Protein AF-A0A8H8J245-F1 (afdb_monomer_lite)

Radius of gyration: 32.4 Å; chains: 1; bounding box: 96×74×112 Å

Structure (mmCIF, N/CA/C/O backbone):
data_AF-A0A8H8J245-F1
#
_entry.id   AF-A0A8H8J245-F1
#
loop_
_atom_site.group_PDB
_atom_site.id
_atom_site.type_symbol
_atom_site.label_atom_id
_atom_site.label_alt_id
_atom_site.label_comp_id
_atom_site.label_asym_id
_atom_site.label_entity_id
_atom_site.label_seq_id
_atom_site.pdbx_PDB_ins_code
_atom_site.Cartn_x
_atom_site.Cartn_y
_atom_site.Cartn_z
_atom_site.occupancy
_atom_site.B_iso_or_equiv
_atom_site.auth_seq_id
_atom_site.auth_comp_id
_atom_site.auth_asym_id
_atom_site.auth_atom_id
_atom_site.pdbx_PDB_model_num
ATOM 1 N N . MET A 1 1 ? 4.958 -19.453 -19.762 1.00 80.81 1 MET A N 1
ATOM 2 C CA . MET A 1 1 ? 4.824 -18.710 -21.037 1.00 80.81 1 MET A CA 1
ATOM 3 C C . MET A 1 1 ? 5.303 -17.262 -20.918 1.00 80.81 1 MET A C 1
ATOM 5 O O . MET A 1 1 ? 6.256 -16.929 -21.600 1.00 80.81 1 MET A O 1
ATOM 9 N N . VAL A 1 2 ? 4.732 -16.421 -20.040 1.00 86.00 2 VAL A N 1
ATOM 10 C CA . VAL A 1 2 ? 5.133 -14.995 -19.906 1.00 86.00 2 VAL A CA 1
ATOM 11 C C . VAL A 1 2 ? 6.620 -14.807 -19.588 1.00 86.00 2 VAL A C 1
ATOM 13 O O . VAL A 1 2 ? 7.287 -14.038 -20.268 1.00 86.00 2 VAL A O 1
ATOM 16 N N . LEU A 1 3 ? 7.159 -15.549 -18.613 1.00 87.25 3 LEU A N 1
ATOM 17 C CA . LEU A 1 3 ? 8.583 -15.465 -18.256 1.00 87.25 3 LEU A CA 1
ATOM 18 C C . LEU A 1 3 ? 9.508 -15.795 -19.440 1.00 87.25 3 LEU A C 1
ATOM 20 O O . LEU A 1 3 ? 10.463 -15.070 -19.672 1.00 87.25 3 LEU A O 1
ATOM 24 N N . ALA A 1 4 ? 9.163 -16.801 -20.251 1.00 87.88 4 ALA A N 1
ATOM 25 C CA . ALA A 1 4 ? 9.946 -17.178 -21.430 1.00 87.88 4 ALA A CA 1
ATOM 26 C C . ALA A 1 4 ? 9.967 -16.078 -22.507 1.00 87.88 4 ALA A C 1
ATOM 28 O O . ALA A 1 4 ? 10.993 -15.863 -23.146 1.00 87.88 4 ALA A O 1
ATOM 29 N N . TYR A 1 5 ? 8.859 -15.348 -22.690 1.00 88.50 5 TYR A N 1
ATOM 30 C CA . TYR A 1 5 ? 8.846 -14.173 -23.566 1.00 88.50 5 TYR A CA 1
ATOM 31 C C . TYR A 1 5 ? 9.752 -13.063 -23.032 1.00 88.50 5 TYR A C 1
ATOM 33 O O . TYR A 1 5 ? 10.477 -12.450 -23.808 1.00 88.50 5 TYR A O 1
ATOM 41 N N . LEU A 1 6 ? 9.745 -12.817 -21.720 1.00 89.50 6 LEU A N 1
ATOM 42 C CA . LEU A 1 6 ? 10.629 -11.823 -21.108 1.00 89.50 6 LEU A CA 1
ATOM 43 C C . LEU A 1 6 ? 12.108 -12.239 -21.181 1.00 89.50 6 LEU A C 1
ATOM 45 O O . LEU A 1 6 ? 12.962 -11.385 -21.383 1.00 89.50 6 LEU A O 1
ATOM 49 N N . ASP A 1 7 ? 12.417 -13.535 -21.084 1.00 89.38 7 ASP A N 1
ATOM 50 C CA . ASP A 1 7 ? 13.769 -14.057 -21.327 1.00 89.38 7 ASP A CA 1
ATOM 51 C C . ASP A 1 7 ? 14.214 -13.841 -22.778 1.00 89.38 7 ASP A C 1
ATOM 53 O O . ASP A 1 7 ? 15.358 -13.464 -23.024 1.00 89.38 7 ASP A O 1
ATOM 57 N N . ALA A 1 8 ? 13.319 -14.056 -23.748 1.00 89.12 8 ALA A N 1
ATOM 58 C CA . ALA A 1 8 ? 13.603 -13.767 -25.151 1.00 89.12 8 ALA A CA 1
ATOM 59 C C . ALA A 1 8 ? 13.842 -12.265 -25.381 1.00 89.12 8 ALA A C 1
ATOM 61 O O . ALA A 1 8 ? 14.764 -11.901 -26.106 1.00 89.12 8 ALA A O 1
ATOM 62 N N . TRP A 1 9 ? 13.067 -11.400 -24.719 1.00 88.06 9 TRP A N 1
ATOM 63 C CA . TRP A 1 9 ? 13.286 -9.953 -24.745 1.00 88.06 9 TRP A CA 1
ATOM 64 C C . TRP A 1 9 ? 14.635 -9.556 -24.148 1.00 88.06 9 TRP A C 1
ATOM 66 O O . TRP A 1 9 ? 15.356 -8.803 -24.789 1.00 88.06 9 TRP A O 1
ATOM 76 N N . ALA A 1 10 ? 15.009 -10.084 -22.978 1.00 86.56 10 ALA A N 1
ATOM 77 C CA . ALA A 1 10 ? 16.316 -9.810 -22.373 1.00 86.56 10 ALA A CA 1
ATOM 78 C C . ALA A 1 10 ? 17.467 -10.169 -23.330 1.00 86.56 10 ALA A C 1
ATOM 80 O O . ALA A 1 10 ? 18.339 -9.345 -23.585 1.00 86.56 10 ALA A O 1
ATOM 81 N N . LYS A 1 11 ? 17.408 -11.361 -23.942 1.00 87.31 11 LYS A N 1
ATOM 82 C CA . LYS A 1 11 ? 18.402 -11.805 -24.932 1.00 87.31 11 LYS A CA 1
ATOM 83 C C . LYS A 1 11 ? 18.458 -10.894 -26.156 1.00 87.31 11 LYS A C 1
ATOM 85 O O . LYS A 1 11 ? 19.543 -10.539 -26.596 1.00 87.31 11 LYS A O 1
ATOM 90 N N . LEU A 1 12 ? 17.301 -10.495 -26.688 1.00 84.75 12 LEU A N 1
ATOM 91 C CA . LEU A 1 12 ? 17.230 -9.591 -27.836 1.00 84.75 12 LEU A CA 1
ATOM 92 C C . LEU A 1 12 ? 17.851 -8.223 -27.519 1.00 84.75 12 LEU A C 1
ATOM 94 O O . LEU A 1 12 ? 18.565 -7.667 -28.351 1.00 84.75 12 LEU A O 1
ATOM 98 N N . ILE A 1 13 ? 17.591 -7.686 -26.322 1.00 83.88 13 ILE A N 1
ATOM 99 C CA . ILE A 1 13 ? 18.199 -6.437 -25.851 1.00 83.88 13 ILE A CA 1
ATOM 100 C C . ILE A 1 13 ? 19.726 -6.593 -25.822 1.00 83.88 13 ILE A C 1
ATOM 102 O O . ILE A 1 13 ? 20.422 -5.787 -26.440 1.00 83.88 13 ILE A O 1
ATOM 106 N N . ASP A 1 14 ? 20.245 -7.650 -25.192 1.00 82.94 14 ASP A N 1
ATOM 107 C CA . ASP A 1 14 ? 21.687 -7.917 -25.109 1.00 82.94 14 ASP A CA 1
ATOM 108 C C . ASP A 1 14 ? 22.342 -8.061 -26.495 1.00 82.94 14 ASP A C 1
ATOM 110 O O . ASP A 1 14 ? 23.402 -7.483 -26.755 1.00 82.94 14 ASP A O 1
ATOM 114 N N . GLU A 1 15 ? 21.694 -8.776 -27.420 1.00 81.81 15 GLU A N 1
ATOM 115 C CA . GLU A 1 15 ? 22.169 -8.940 -28.797 1.00 81.81 15 GLU A CA 1
ATOM 116 C C . GLU A 1 15 ? 22.248 -7.593 -29.530 1.00 81.81 15 GLU A C 1
ATOM 118 O O . GLU A 1 15 ? 23.300 -7.260 -30.081 1.00 81.81 15 GLU A O 1
ATOM 123 N N . ILE A 1 16 ? 21.195 -6.769 -29.487 1.00 79.69 16 ILE A N 1
ATOM 124 C CA . ILE A 1 16 ? 21.183 -5.441 -30.128 1.00 79.69 16 ILE A CA 1
ATOM 125 C C . ILE A 1 16 ? 22.275 -4.536 -29.539 1.00 79.69 16 ILE A C 1
ATOM 127 O O . ILE A 1 16 ? 22.976 -3.836 -30.277 1.00 79.69 16 ILE A O 1
ATOM 131 N N . LEU A 1 17 ? 22.468 -4.570 -28.219 1.00 78.44 17 LEU A N 1
ATOM 132 C CA . LEU A 1 17 ? 23.514 -3.798 -27.547 1.00 78.44 17 LEU A CA 1
ATOM 133 C C . LEU A 1 17 ? 24.918 -4.255 -27.970 1.00 78.44 17 LEU A C 1
ATOM 135 O O . LEU A 1 17 ? 25.794 -3.417 -28.210 1.00 78.44 17 LEU A O 1
ATOM 139 N N . SER A 1 18 ? 25.139 -5.560 -28.143 1.00 79.38 18 SER A N 1
ATOM 140 C CA . SER A 1 18 ? 26.412 -6.082 -28.655 1.00 79.38 18 SER A CA 1
ATOM 141 C C . SER A 1 18 ? 26.718 -5.578 -30.075 1.00 79.38 18 SER A C 1
ATOM 143 O O . SER A 1 18 ? 27.855 -5.206 -30.376 1.00 79.38 18 SER A O 1
ATOM 145 N N . LEU A 1 19 ? 25.698 -5.458 -30.933 1.00 76.69 19 LEU A N 1
ATOM 146 C CA . LEU A 1 19 ? 25.846 -4.921 -32.289 1.00 76.69 19 LEU A CA 1
ATOM 147 C C . LEU A 1 19 ? 26.158 -3.424 -32.290 1.00 76.69 19 LEU A C 1
ATOM 149 O O . LEU A 1 19 ? 26.940 -2.955 -33.109 1.00 76.69 19 LEU A O 1
ATOM 153 N N . SER A 1 20 ? 25.594 -2.674 -31.344 1.00 74.00 20 SER A N 1
ATOM 154 C CA . SER A 1 20 ? 25.862 -1.238 -31.213 1.00 74.00 20 SER A CA 1
ATOM 155 C C . SER A 1 20 ? 27.264 -0.915 -30.679 1.00 74.00 20 SER A C 1
ATOM 157 O O . SER A 1 20 ? 27.729 0.208 -30.823 1.00 74.00 20 SER A O 1
ATOM 159 N N . THR A 1 21 ? 27.960 -1.875 -30.066 1.00 71.88 21 THR A N 1
ATOM 160 C CA . THR A 1 21 ? 29.283 -1.656 -29.449 1.00 71.88 21 THR A CA 1
ATOM 161 C C . THR A 1 21 ? 30.434 -2.281 -30.238 1.00 71.88 21 THR A C 1
ATOM 163 O O . THR A 1 21 ? 31.582 -1.862 -30.086 1.00 71.88 21 THR A O 1
ATOM 166 N N . SER A 1 22 ? 30.141 -3.234 -31.121 1.00 75.56 22 SER A N 1
ATOM 167 C CA . SER A 1 22 ? 31.107 -3.901 -31.998 1.00 75.56 22 SER A CA 1
ATOM 168 C C . SER A 1 22 ? 31.130 -3.290 -33.409 1.00 75.56 22 SER A C 1
ATOM 170 O O . SER A 1 22 ? 30.378 -2.366 -33.726 1.00 75.56 22 SER A O 1
ATOM 172 N N . ASN A 1 23 ? 32.040 -3.759 -34.269 1.00 82.12 23 ASN A N 1
ATOM 173 C CA . ASN A 1 23 ? 31.971 -3.473 -35.703 1.00 82.12 23 ASN A CA 1
ATOM 174 C C . ASN A 1 23 ? 30.899 -4.379 -36.323 1.00 82.12 23 ASN A C 1
ATOM 176 O O . ASN A 1 23 ? 31.197 -5.470 -36.806 1.00 82.12 23 ASN A O 1
ATOM 180 N N . ALA A 1 24 ? 29.642 -3.936 -36.278 1.00 78.56 24 ALA A N 1
ATOM 181 C CA . ALA A 1 24 ? 28.499 -4.658 -36.832 1.00 78.56 24 ALA A CA 1
ATOM 182 C C . ALA A 1 24 ? 28.685 -5.039 -38.313 1.00 78.56 24 ALA A C 1
ATOM 184 O O . ALA A 1 24 ? 28.168 -6.064 -38.744 1.00 78.56 24 ALA A O 1
ATOM 185 N N . SER A 1 25 ? 29.467 -4.268 -39.076 1.00 80.00 25 SER A N 1
ATOM 186 C CA . SER A 1 25 ? 29.849 -4.591 -40.455 1.00 80.00 25 SER A CA 1
ATOM 187 C C . SER A 1 25 ? 30.467 -5.980 -40.600 1.00 80.00 25 SER A C 1
ATOM 189 O O . SER A 1 25 ? 30.215 -6.656 -41.591 1.00 80.00 25 SER A O 1
ATOM 191 N N . ASP A 1 26 ? 31.224 -6.429 -39.600 1.00 82.19 26 ASP A N 1
ATOM 192 C CA . ASP A 1 26 ? 31.994 -7.675 -39.645 1.00 82.19 26 ASP A CA 1
ATOM 193 C C . ASP A 1 26 ? 31.168 -8.878 -39.144 1.00 82.19 26 ASP A C 1
ATOM 195 O O . ASP A 1 26 ? 31.624 -10.020 -39.186 1.00 82.19 26 ASP A O 1
ATOM 199 N N . SER A 1 27 ? 29.938 -8.634 -38.677 1.00 83.00 27 SER A N 1
ATOM 200 C CA . SER A 1 27 ? 29.027 -9.647 -38.147 1.00 83.00 27 SER A CA 1
ATOM 201 C C . SER A 1 27 ? 28.022 -10.092 -39.206 1.00 83.00 27 SER A C 1
ATOM 203 O O . SER A 1 27 ? 27.127 -9.339 -39.591 1.00 83.00 27 SER A O 1
ATOM 205 N N . GLU A 1 28 ? 28.099 -11.358 -39.627 1.00 82.31 28 GLU A N 1
ATOM 206 C CA . GLU A 1 28 ? 27.104 -11.957 -40.532 1.00 82.31 28 GLU A CA 1
ATOM 207 C C . GLU A 1 28 ? 25.680 -11.917 -39.956 1.00 82.31 28 GLU A C 1
ATOM 209 O O . GLU A 1 28 ? 24.698 -11.825 -40.693 1.00 82.31 28 GLU A O 1
ATOM 214 N N . VAL A 1 29 ? 25.553 -11.988 -38.628 1.00 80.00 29 VAL A N 1
ATOM 215 C CA . VAL A 1 29 ? 24.259 -11.901 -37.940 1.00 80.00 29 VAL A CA 1
ATOM 216 C C . VAL A 1 29 ? 23.688 -10.492 -38.075 1.00 80.00 29 VAL A C 1
ATOM 218 O O . VAL A 1 29 ? 22.518 -10.340 -38.414 1.00 80.00 29 VAL A O 1
ATOM 221 N N . ALA A 1 30 ? 24.517 -9.461 -37.889 1.00 79.88 30 ALA A N 1
ATOM 222 C CA . ALA A 1 30 ? 24.105 -8.071 -38.068 1.00 79.88 30 ALA A CA 1
ATOM 223 C C . ALA A 1 30 ? 23.730 -7.776 -39.523 1.00 79.88 30 ALA A C 1
ATOM 225 O O . ALA A 1 30 ? 22.689 -7.179 -39.775 1.00 79.88 30 ALA A O 1
ATOM 226 N N . GLN A 1 31 ? 24.539 -8.258 -40.469 1.00 85.81 31 GLN A N 1
ATOM 227 C CA . GLN A 1 31 ? 24.279 -8.185 -41.908 1.00 85.81 31 GLN A CA 1
ATOM 228 C C . GLN A 1 31 ? 22.893 -8.749 -42.260 1.00 85.81 31 GLN A C 1
ATOM 230 O O . GLN A 1 31 ? 22.091 -8.082 -42.915 1.00 85.81 31 GLN A O 1
ATOM 235 N N . LYS A 1 32 ? 22.561 -9.944 -41.753 1.00 81.88 32 LYS A N 1
ATOM 236 C CA . LYS A 1 32 ? 21.253 -10.583 -41.975 1.00 81.88 32 LYS A CA 1
ATOM 237 C C . LYS A 1 32 ? 20.102 -9.847 -41.288 1.00 81.88 32 LYS A C 1
ATOM 239 O O . LYS A 1 32 ? 19.079 -9.616 -41.921 1.00 81.88 32 LYS A O 1
ATOM 244 N N . LEU A 1 33 ? 20.256 -9.485 -40.013 1.00 76.94 33 LEU A N 1
ATOM 245 C CA . LEU A 1 33 ? 19.194 -8.844 -39.223 1.00 76.94 33 LEU A CA 1
ATOM 246 C C . LEU A 1 33 ? 18.870 -7.431 -39.707 1.00 76.94 33 LEU A C 1
ATOM 248 O O . LEU A 1 33 ? 17.718 -7.008 -39.673 1.00 76.94 33 LEU A O 1
ATOM 252 N N . LEU A 1 34 ? 19.893 -6.692 -40.125 1.00 81.31 34 LEU A N 1
ATOM 253 C CA . LEU A 1 34 ? 19.783 -5.280 -40.473 1.00 81.31 34 LEU A CA 1
ATOM 254 C C . LEU A 1 34 ? 19.733 -5.067 -41.983 1.00 81.31 34 LEU A C 1
ATOM 256 O O . LEU A 1 34 ? 19.527 -3.941 -42.419 1.00 81.31 34 LEU A O 1
ATOM 260 N N . GLY A 1 35 ? 19.876 -6.127 -42.776 1.00 86.06 35 GLY A N 1
ATOM 261 C CA . GLY A 1 35 ? 19.621 -6.119 -44.207 1.00 86.06 35 GLY A CA 1
ATOM 262 C C . GLY A 1 35 ? 20.730 -5.473 -45.037 1.00 86.06 35 GLY A C 1
ATOM 263 O O . GLY A 1 35 ? 20.448 -4.626 -45.881 1.00 86.06 35 GLY A O 1
ATOM 264 N N . PHE A 1 36 ? 21.981 -5.873 -44.828 1.00 86.75 36 PHE A N 1
ATOM 265 C CA . PHE A 1 36 ? 23.103 -5.448 -45.665 1.00 86.75 36 PHE A CA 1
ATOM 266 C C . PHE A 1 36 ? 24.100 -6.592 -45.887 1.00 86.75 36 PHE A C 1
ATOM 268 O O . PHE A 1 36 ? 24.190 -7.500 -45.069 1.00 86.75 36 PHE A O 1
ATOM 275 N N . SER A 1 37 ? 24.859 -6.575 -46.983 1.00 87.25 37 SER A N 1
ATOM 276 C CA . SER A 1 37 ? 25.837 -7.630 -47.301 1.00 87.25 37 SER A CA 1
ATOM 277 C C . SER A 1 37 ? 27.065 -7.081 -48.027 1.00 87.25 37 SER A C 1
ATOM 279 O O . SER A 1 37 ? 26.921 -6.134 -48.803 1.00 87.25 37 SER A O 1
ATOM 281 N N . PRO A 1 38 ? 28.267 -7.649 -47.818 1.00 84.69 38 PRO A N 1
ATOM 282 C CA . PRO A 1 38 ? 29.481 -7.176 -48.473 1.00 84.69 38 PRO A CA 1
ATOM 283 C C . PRO A 1 38 ? 29.404 -7.373 -49.992 1.00 84.69 38 PRO A C 1
ATOM 285 O O . PRO A 1 38 ? 28.989 -8.424 -50.482 1.00 84.69 38 PRO A O 1
ATOM 288 N N . ASN A 1 39 ? 29.856 -6.374 -50.746 1.00 79.50 39 ASN A N 1
ATOM 289 C CA . ASN A 1 39 ? 29.952 -6.442 -52.200 1.00 79.50 39 ASN A CA 1
ATOM 290 C C . ASN A 1 39 ? 31.059 -7.440 -52.556 1.00 79.50 39 ASN A C 1
ATOM 292 O O . ASN A 1 39 ? 32.208 -7.276 -52.143 1.00 79.50 39 ASN A O 1
ATOM 296 N N . GLY A 1 40 ? 30.734 -8.477 -53.329 1.00 62.31 40 GLY A N 1
ATOM 297 C CA . GLY A 1 40 ? 31.612 -9.621 -53.620 1.00 62.31 40 GLY A CA 1
ATOM 298 C C . GLY A 1 40 ? 32.876 -9.340 -54.452 1.00 62.31 40 GLY A C 1
ATOM 299 O O . GLY A 1 40 ? 33.384 -10.255 -55.103 1.00 62.31 40 GLY A O 1
ATOM 300 N N . SER A 1 41 ? 33.411 -8.115 -54.474 1.00 52.97 41 SER A N 1
ATOM 301 C CA . SER A 1 41 ? 34.573 -7.774 -55.296 1.00 52.97 41 SER A CA 1
ATOM 302 C C . SER A 1 41 ? 35.863 -8.377 -54.710 1.00 52.97 41 SER A C 1
ATOM 304 O O . SER A 1 41 ? 36.454 -7.880 -53.754 1.00 52.97 41 SER A O 1
ATOM 306 N N . LYS A 1 42 ? 36.324 -9.487 -55.300 1.00 44.78 42 LYS A N 1
ATOM 307 C CA . LYS A 1 42 ? 37.596 -10.170 -54.986 1.00 44.78 42 LYS A CA 1
ATOM 308 C C . LYS A 1 42 ? 38.823 -9.424 -55.552 1.00 44.78 42 LYS A C 1
ATOM 310 O O . LYS A 1 42 ? 39.728 -10.038 -56.114 1.00 44.78 42 LYS A O 1
ATOM 315 N N . GLY A 1 43 ? 38.852 -8.096 -55.438 1.00 47.34 43 GLY A N 1
ATOM 316 C CA . GLY A 1 43 ? 39.929 -7.237 -55.938 1.00 47.34 43 GLY A CA 1
ATOM 317 C C . GLY A 1 43 ? 40.854 -6.758 -54.818 1.00 47.34 43 GLY A C 1
ATOM 318 O O . GLY A 1 43 ? 40.402 -6.227 -53.809 1.00 47.34 43 GLY A O 1
ATOM 319 N N . LYS A 1 44 ? 42.169 -6.942 -54.986 1.00 48.72 44 LYS A N 1
ATOM 320 C CA . LYS A 1 44 ? 43.209 -6.574 -54.009 1.00 48.72 44 LYS A CA 1
ATOM 321 C C . LYS A 1 44 ? 43.092 -5.099 -53.565 1.00 48.72 44 LYS A C 1
ATOM 323 O O . LYS A 1 44 ? 43.260 -4.198 -54.377 1.00 48.72 44 LYS A O 1
ATOM 328 N N . LYS A 1 45 ? 42.913 -4.887 -52.252 1.00 50.47 45 LYS A N 1
ATOM 329 C CA . LYS A 1 45 ? 43.055 -3.615 -51.504 1.00 50.47 45 LYS A CA 1
ATOM 330 C C . LYS A 1 45 ? 42.075 -2.468 -51.839 1.00 50.47 45 LYS A C 1
ATOM 332 O O . LYS A 1 45 ? 42.494 -1.314 -51.869 1.00 50.47 45 LYS A O 1
ATOM 337 N N . LYS A 1 46 ? 40.774 -2.734 -51.991 1.00 57.34 46 LYS A N 1
ATOM 338 C CA . LYS A 1 46 ? 39.741 -1.696 -51.783 1.00 57.34 46 LYS A CA 1
ATOM 339 C C . LYS A 1 46 ? 38.993 -1.959 -50.477 1.00 57.34 46 LYS A C 1
ATOM 341 O O . LYS A 1 46 ? 38.771 -3.109 -50.108 1.00 57.34 46 LYS A O 1
ATOM 346 N N . THR A 1 47 ? 38.684 -0.889 -49.751 1.00 64.50 47 THR A N 1
ATOM 347 C CA . THR A 1 47 ? 37.821 -0.902 -48.565 1.00 64.50 47 THR A CA 1
ATOM 348 C C . THR A 1 47 ? 36.529 -1.662 -48.872 1.00 64.50 47 THR A C 1
ATOM 350 O O . THR A 1 47 ? 35.921 -1.445 -49.918 1.00 64.50 47 THR A O 1
ATOM 353 N N . VAL A 1 48 ? 36.130 -2.586 -47.989 1.00 72.88 48 VAL A N 1
ATOM 354 C CA . VAL A 1 48 ? 34.917 -3.396 -48.180 1.00 72.88 48 VAL A CA 1
ATOM 355 C C . VAL A 1 48 ? 33.700 -2.468 -48.200 1.00 72.88 48 VAL A C 1
ATOM 357 O O . VAL A 1 48 ? 33.455 -1.738 -47.234 1.00 72.88 48 VAL A O 1
ATOM 360 N N . LYS A 1 49 ? 32.973 -2.495 -49.318 1.00 80.88 49 LYS A N 1
ATOM 361 C CA . LYS A 1 49 ? 31.694 -1.808 -49.519 1.00 80.88 49 LYS A CA 1
ATOM 362 C C . LYS A 1 49 ? 30.540 -2.789 -49.336 1.00 80.88 49 LYS A C 1
ATOM 364 O O . LYS A 1 49 ? 30.722 -3.987 -49.550 1.00 80.88 49 LYS A O 1
ATOM 369 N N . TYR A 1 50 ? 29.376 -2.287 -48.948 1.00 84.38 50 TYR A N 1
ATOM 370 C CA . TYR A 1 50 ? 28.191 -3.084 -48.639 1.00 84.38 50 TYR A CA 1
ATOM 371 C C . TYR A 1 50 ? 26.987 -2.631 -49.467 1.00 84.38 50 TYR A C 1
ATOM 373 O O . TYR A 1 50 ? 26.754 -1.433 -49.641 1.00 84.38 50 TYR A O 1
ATOM 381 N N . THR A 1 51 ? 26.203 -3.602 -49.927 1.00 84.25 51 THR A N 1
ATOM 382 C CA . THR A 1 51 ? 24.882 -3.397 -50.524 1.00 84.25 51 THR A CA 1
ATOM 383 C C . THR A 1 51 ? 23.851 -3.427 -49.406 1.00 84.25 51 THR A C 1
ATOM 385 O O . THR A 1 51 ? 23.937 -4.268 -48.509 1.00 84.25 51 THR A O 1
ATOM 388 N N . VAL A 1 52 ? 22.881 -2.517 -49.457 1.00 83.56 52 VAL A N 1
ATOM 389 C CA . VAL A 1 52 ? 21.776 -2.416 -48.500 1.00 83.56 52 VAL A CA 1
ATOM 390 C C . VAL A 1 52 ? 20.481 -2.820 -49.185 1.00 83.56 52 VAL A C 1
ATOM 392 O O . VAL A 1 52 ? 20.158 -2.305 -50.251 1.00 83.56 52 VAL A O 1
ATOM 395 N N . PHE A 1 53 ? 19.744 -3.744 -48.574 1.00 83.69 53 PHE A N 1
ATOM 396 C CA . PHE A 1 53 ? 18.459 -4.206 -49.094 1.00 83.69 53 PHE A CA 1
ATOM 397 C C . PHE A 1 53 ? 17.352 -3.184 -48.809 1.00 83.69 53 PHE A C 1
ATOM 399 O O . PHE A 1 53 ? 17.411 -2.466 -47.814 1.00 83.69 53 PHE A O 1
ATOM 406 N N . GLU A 1 54 ? 16.303 -3.160 -49.632 1.00 78.75 54 GLU A N 1
ATOM 407 C CA . GLU A 1 54 ? 15.186 -2.202 -49.520 1.00 78.75 54 GLU A CA 1
ATOM 408 C C . GLU A 1 54 ? 14.475 -2.233 -48.157 1.00 78.75 54 GLU A C 1
ATOM 410 O O . GLU A 1 54 ? 14.031 -1.210 -47.641 1.00 78.75 54 GLU A O 1
ATOM 415 N N . CYS A 1 55 ? 14.412 -3.405 -47.521 1.00 75.94 55 CYS A N 1
ATOM 416 C CA . CYS A 1 55 ? 13.813 -3.584 -46.198 1.00 75.94 55 CYS A CA 1
ATOM 417 C C . CYS A 1 55 ? 14.756 -3.238 -45.031 1.00 75.94 55 CYS A C 1
ATOM 419 O O . CYS A 1 55 ? 14.398 -3.425 -43.867 1.00 75.94 55 CYS A O 1
ATOM 421 N N . SER A 1 56 ? 15.976 -2.784 -45.318 1.00 81.56 56 SER A N 1
ATOM 422 C CA . SER A 1 56 ? 16.963 -2.435 -44.304 1.00 81.56 56 SER A CA 1
ATOM 423 C C . SER A 1 56 ? 16.613 -1.138 -43.587 1.00 81.56 56 SER A C 1
ATOM 425 O O . SER A 1 56 ? 16.158 -0.162 -44.180 1.00 81.56 56 SER A O 1
ATOM 427 N N . ILE A 1 57 ? 16.978 -1.079 -42.307 1.00 75.94 57 ILE A N 1
ATOM 428 C CA . ILE A 1 57 ? 17.024 0.167 -41.538 1.00 75.94 57 ILE A CA 1
ATOM 429 C C . ILE A 1 57 ? 17.914 1.247 -42.182 1.00 75.94 57 ILE A C 1
ATOM 431 O O . ILE A 1 57 ? 17.692 2.435 -41.956 1.00 75.94 57 ILE A O 1
ATOM 435 N N . LEU A 1 58 ? 18.901 0.832 -42.978 1.00 77.69 58 LEU A N 1
ATOM 436 C CA . LEU A 1 58 ? 19.855 1.697 -43.663 1.00 77.69 58 LEU A CA 1
ATOM 437 C C . LEU A 1 58 ? 19.314 2.220 -45.002 1.00 77.69 58 LEU A C 1
ATOM 439 O O . LEU A 1 58 ? 19.890 3.154 -45.540 1.00 77.69 58 LEU A O 1
ATOM 443 N N . HIS A 1 59 ? 18.227 1.661 -45.547 1.00 78.44 59 HIS A N 1
ATOM 444 C CA . HIS A 1 59 ? 17.807 1.932 -46.926 1.00 78.44 59 HIS A CA 1
ATOM 445 C C . HIS A 1 59 ? 17.425 3.401 -47.170 1.00 78.44 59 HIS A C 1
ATOM 447 O O . HIS A 1 59 ? 18.028 4.057 -48.014 1.00 78.44 59 HIS A O 1
ATOM 453 N N . GLN A 1 60 ? 16.490 3.946 -46.384 1.00 72.81 60 GLN A N 1
ATOM 454 C CA . GLN A 1 60 ? 16.058 5.349 -46.500 1.00 72.81 60 GLN A CA 1
ATOM 455 C C . GLN A 1 60 ? 17.199 6.376 -46.317 1.00 72.81 60 GLN A C 1
ATOM 457 O O . GLN A 1 60 ? 17.305 7.280 -47.142 1.00 72.81 60 GLN A O 1
ATOM 462 N N . PRO A 1 61 ? 18.064 6.269 -45.285 1.00 70.88 61 PRO A N 1
ATOM 463 C CA . PRO A 1 61 ? 19.214 7.166 -45.123 1.00 70.88 61 PRO A CA 1
ATOM 464 C C . PRO A 1 61 ? 20.197 7.136 -46.299 1.00 70.88 61 PRO A C 1
ATOM 466 O O . PRO A 1 61 ? 20.833 8.142 -46.600 1.00 70.88 61 PRO A O 1
ATOM 469 N N . VAL A 1 62 ? 20.336 5.977 -46.940 1.00 72.88 62 VAL A N 1
ATOM 470 C CA . VAL A 1 62 ? 21.330 5.724 -47.991 1.00 72.88 62 VAL A CA 1
ATOM 471 C C . VAL A 1 62 ? 20.820 6.145 -49.361 1.00 72.88 62 VAL A C 1
ATOM 473 O O . VAL A 1 62 ? 21.602 6.609 -50.183 1.00 72.88 62 VAL A O 1
ATOM 476 N N . GLN A 1 63 ? 19.514 6.045 -49.597 1.00 67.31 63 GLN A N 1
ATOM 477 C CA . GLN A 1 63 ? 18.884 6.437 -50.856 1.00 67.31 63 GLN A CA 1
ATOM 478 C C . GLN A 1 63 ? 19.060 7.933 -51.174 1.00 67.31 63 GLN A C 1
ATOM 480 O O . GLN A 1 63 ? 19.019 8.314 -52.334 1.00 67.31 63 GLN A O 1
ATOM 485 N N . GLY A 1 64 ? 19.297 8.777 -50.161 1.00 61.22 64 GLY A N 1
ATOM 486 C CA . GLY A 1 64 ? 19.639 10.195 -50.336 1.00 61.22 64 GLY A CA 1
ATOM 487 C C . GLY A 1 64 ? 21.140 10.499 -50.457 1.00 61.22 64 GLY A C 1
ATOM 488 O O . GLY A 1 64 ? 21.499 11.668 -50.552 1.00 61.22 64 GLY A O 1
ATOM 489 N N . MET A 1 65 ? 22.011 9.485 -50.389 1.00 62.66 65 MET A N 1
ATOM 490 C CA . MET A 1 65 ? 23.478 9.617 -50.452 1.00 62.66 65 MET A CA 1
ATOM 491 C C . MET A 1 65 ? 24.101 8.981 -51.700 1.00 62.66 65 MET A C 1
ATOM 493 O O . MET A 1 65 ? 25.297 9.150 -51.926 1.00 62.66 65 MET A O 1
ATOM 497 N N . LEU A 1 66 ? 23.324 8.219 -52.468 1.00 60.62 66 LEU A N 1
ATOM 498 C CA . LEU A 1 66 ? 23.758 7.627 -53.726 1.00 60.62 66 LEU A CA 1
ATOM 499 C C . LEU A 1 66 ? 23.363 8.591 -54.851 1.00 60.62 66 LEU A C 1
ATOM 501 O O . LEU A 1 66 ? 22.177 8.720 -55.147 1.00 60.62 66 LEU A O 1
ATOM 505 N N . ASP A 1 67 ? 24.338 9.293 -55.430 1.00 55.22 67 ASP A N 1
ATOM 506 C CA . ASP A 1 67 ? 24.149 9.972 -56.716 1.00 55.22 67 ASP A CA 1
ATOM 507 C C . ASP A 1 67 ? 23.951 8.905 -57.811 1.00 55.22 67 ASP A C 1
ATOM 509 O O . ASP A 1 67 ? 24.558 7.834 -57.741 1.00 55.22 67 ASP A O 1
ATOM 513 N N . ASP A 1 68 ? 23.124 9.196 -58.825 1.00 50.75 68 ASP A N 1
ATOM 514 C CA . ASP A 1 68 ? 22.715 8.263 -59.901 1.00 50.75 68 ASP A CA 1
ATOM 515 C C . ASP A 1 68 ? 23.889 7.621 -60.687 1.00 50.75 68 ASP A C 1
ATOM 517 O O . ASP A 1 68 ? 23.673 6.661 -61.426 1.00 50.75 68 ASP A O 1
ATOM 521 N N . ASP A 1 69 ? 25.128 8.101 -60.508 1.00 50.56 69 ASP A N 1
ATOM 522 C CA . ASP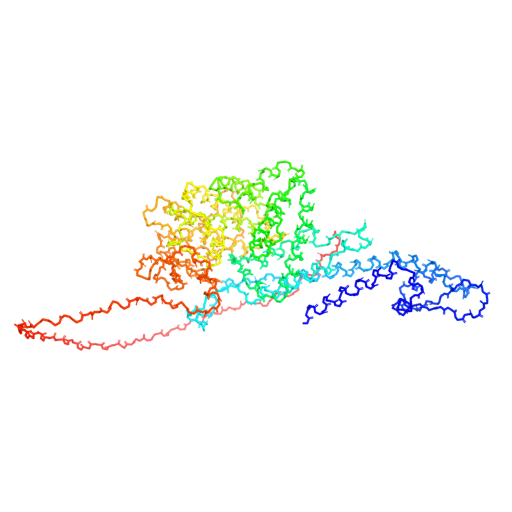 A 1 69 ? 26.340 7.613 -61.184 1.00 50.56 69 ASP A CA 1
ATOM 523 C C . ASP A 1 69 ? 27.324 6.828 -60.279 1.00 50.56 69 ASP A C 1
ATOM 525 O O . ASP A 1 69 ? 28.285 6.247 -60.790 1.00 50.56 69 ASP A O 1
ATOM 529 N N . ASP A 1 70 ? 27.099 6.744 -58.959 1.00 50.47 70 ASP A N 1
ATOM 530 C CA . ASP A 1 70 ? 27.965 5.996 -58.032 1.00 50.47 70 ASP A CA 1
ATOM 531 C C . ASP A 1 70 ? 27.297 4.673 -57.590 1.00 50.47 70 ASP A C 1
ATOM 533 O O . ASP A 1 70 ? 26.724 4.559 -56.506 1.00 50.47 70 ASP A O 1
ATOM 537 N N . GLU A 1 71 ? 27.475 3.597 -58.375 1.00 52.78 71 GLU A N 1
ATOM 538 C CA . GLU A 1 71 ? 27.182 2.187 -57.990 1.00 52.78 71 GLU A CA 1
ATOM 539 C C . GLU A 1 71 ? 28.035 1.675 -56.799 1.00 52.78 71 GLU A C 1
ATOM 541 O O . GLU A 1 71 ? 28.165 0.480 -56.506 1.00 52.78 71 GLU A O 1
ATOM 546 N N . ASP A 1 72 ? 28.692 2.581 -56.098 1.00 58.44 72 ASP A N 1
ATOM 547 C CA . ASP A 1 72 ? 29.851 2.302 -55.294 1.00 58.44 72 ASP A CA 1
ATOM 548 C C . ASP A 1 72 ? 29.397 2.277 -53.828 1.00 58.44 72 ASP A C 1
ATOM 550 O O . ASP A 1 72 ? 29.649 3.216 -53.081 1.00 58.44 72 ASP A O 1
ATOM 554 N N . GLY A 1 73 ? 28.727 1.181 -53.439 1.00 70.81 73 GLY A N 1
ATOM 555 C CA . GLY A 1 73 ? 28.028 0.958 -52.158 1.00 70.81 73 GLY A CA 1
ATOM 556 C C . GLY A 1 73 ? 28.696 1.429 -50.848 1.00 70.81 73 GLY A C 1
ATOM 557 O O . GLY A 1 73 ? 29.818 1.922 -50.777 1.00 70.81 73 GLY A O 1
ATOM 558 N N . ILE A 1 74 ? 27.999 1.255 -49.731 1.00 81.25 74 ILE A N 1
ATOM 559 C CA . ILE A 1 74 ? 28.298 1.979 -48.487 1.00 81.25 74 ILE A CA 1
ATOM 560 C C . ILE A 1 74 ? 29.562 1.456 -47.798 1.00 81.25 74 ILE A C 1
ATOM 562 O O . ILE A 1 74 ? 29.804 0.251 -47.727 1.00 81.25 74 ILE A O 1
ATOM 566 N N . SER A 1 75 ? 30.351 2.359 -47.210 1.00 83.62 75 SER A N 1
ATOM 567 C CA . SER A 1 75 ? 31.511 1.982 -46.396 1.00 83.62 75 SER A CA 1
ATOM 568 C C . SER A 1 75 ? 31.131 1.307 -45.067 1.00 83.62 75 SER A C 1
ATOM 570 O O . SER A 1 75 ? 30.155 1.673 -44.409 1.00 83.62 75 SER A O 1
ATOM 572 N N . ALA A 1 76 ? 31.979 0.381 -44.604 1.00 84.00 76 ALA A N 1
ATOM 573 C CA . ALA A 1 76 ? 31.876 -0.217 -43.267 1.00 84.00 76 ALA A CA 1
ATOM 574 C C . ALA A 1 76 ? 31.803 0.836 -42.142 1.00 84.00 76 ALA A C 1
ATOM 576 O O . ALA A 1 76 ? 31.072 0.667 -41.169 1.00 84.00 76 ALA A O 1
ATOM 577 N N . ALA A 1 77 ? 32.565 1.930 -42.280 1.00 84.06 77 ALA A N 1
ATOM 578 C CA . ALA A 1 77 ? 32.635 3.002 -41.291 1.00 84.06 77 ALA A CA 1
ATOM 579 C C . ALA A 1 77 ? 31.283 3.708 -41.119 1.00 84.06 77 ALA A C 1
ATOM 581 O O . ALA A 1 77 ? 30.850 3.905 -39.986 1.00 84.06 77 ALA A O 1
ATOM 582 N N . TYR A 1 78 ? 30.594 4.006 -42.226 1.00 84.88 78 TYR A N 1
ATOM 583 C CA . TYR A 1 78 ? 29.259 4.600 -42.186 1.00 84.88 78 TYR A CA 1
ATOM 584 C C . TYR A 1 78 ? 28.239 3.651 -41.554 1.00 84.88 78 TYR A C 1
ATOM 586 O O . TYR A 1 78 ? 27.498 4.068 -40.673 1.00 84.88 78 TYR A O 1
ATOM 594 N N . ILE A 1 79 ? 28.232 2.368 -41.941 1.00 83.50 79 ILE A N 1
ATOM 595 C CA . ILE A 1 79 ? 27.313 1.375 -41.360 1.00 83.50 79 ILE A CA 1
ATOM 596 C C . ILE A 1 79 ? 27.513 1.287 -39.848 1.00 83.50 79 ILE A C 1
ATOM 598 O O . ILE A 1 79 ? 26.560 1.411 -39.085 1.00 83.50 79 ILE A O 1
ATOM 602 N N . ASN A 1 80 ? 28.758 1.130 -39.400 1.00 86.38 80 ASN A N 1
ATOM 603 C CA . ASN A 1 80 ? 29.063 1.028 -37.977 1.00 86.38 80 ASN A CA 1
ATOM 604 C C . ASN A 1 80 ? 28.700 2.309 -37.214 1.00 86.38 80 ASN A C 1
ATOM 606 O O . ASN A 1 80 ? 28.196 2.220 -36.096 1.00 86.38 80 ASN A O 1
ATOM 610 N N . GLN A 1 81 ? 28.925 3.488 -37.801 1.00 85.31 81 GLN A N 1
ATOM 611 C CA . GLN A 1 81 ? 28.541 4.760 -37.191 1.00 85.31 81 GLN A CA 1
ATOM 612 C C . GLN A 1 81 ? 27.018 4.909 -37.104 1.00 85.31 81 GLN A C 1
ATOM 614 O O . GLN A 1 81 ? 26.490 5.149 -36.021 1.00 85.31 81 GLN A O 1
ATOM 619 N N . PHE A 1 82 ? 26.308 4.711 -38.212 1.00 84.69 82 PHE A N 1
ATOM 620 C CA . PHE A 1 82 ? 24.854 4.814 -38.249 1.00 84.69 82 PHE A CA 1
ATOM 621 C C . PHE A 1 82 ? 24.208 3.858 -37.242 1.00 84.69 82 PHE A C 1
ATOM 623 O O . PHE A 1 82 ? 23.326 4.248 -36.483 1.00 84.69 82 PHE A O 1
ATOM 630 N N . LEU A 1 83 ? 24.674 2.606 -37.177 1.00 84.25 83 LEU A N 1
ATOM 631 C CA . LEU A 1 83 ? 24.134 1.616 -36.246 1.00 84.25 83 LEU A CA 1
ATOM 632 C C . LEU A 1 83 ? 24.436 1.955 -34.781 1.00 84.25 83 LEU A C 1
ATOM 634 O O . LEU A 1 83 ? 23.572 1.742 -33.930 1.00 84.25 83 LEU A O 1
ATOM 638 N N . ARG A 1 84 ? 25.612 2.527 -34.485 1.00 83.88 84 ARG A N 1
ATOM 639 C CA . ARG A 1 84 ? 25.946 3.062 -33.152 1.00 83.88 84 ARG A CA 1
ATOM 640 C C . ARG A 1 84 ? 24.993 4.172 -32.715 1.00 83.88 84 ARG A C 1
ATOM 642 O O . ARG A 1 84 ? 24.699 4.276 -31.528 1.00 83.88 84 ARG A O 1
ATOM 649 N N . GLU A 1 85 ? 24.512 4.982 -33.651 1.00 81.50 85 GLU A N 1
ATOM 650 C CA . GLU A 1 85 ? 23.648 6.129 -33.363 1.00 81.50 85 GLU A CA 1
ATOM 651 C C . GLU A 1 85 ? 22.149 5.769 -33.352 1.00 81.50 85 GLU A C 1
ATOM 653 O O . GLU A 1 85 ? 21.411 6.243 -32.486 1.00 81.50 85 GLU A O 1
ATOM 658 N N . GLU A 1 86 ? 21.682 4.920 -34.271 1.00 82.25 86 GLU A N 1
ATOM 659 C CA . GLU A 1 86 ? 20.250 4.663 -34.489 1.00 82.25 86 GLU A CA 1
ATOM 660 C C . GLU A 1 86 ? 19.700 3.422 -33.774 1.00 82.25 86 GLU A C 1
ATOM 662 O O . GLU A 1 86 ? 18.553 3.446 -33.311 1.00 82.25 86 GLU A O 1
ATOM 667 N N . LEU A 1 87 ? 20.480 2.339 -33.631 1.00 82.62 87 LEU A N 1
ATOM 668 C CA . LEU A 1 87 ? 19.993 1.134 -32.941 1.00 82.62 87 LEU A CA 1
ATOM 669 C C . LEU A 1 87 ? 19.611 1.404 -31.479 1.00 82.62 87 LEU A C 1
ATOM 671 O O . LEU A 1 87 ? 18.522 0.973 -31.087 1.00 82.62 87 LEU A O 1
ATOM 675 N N . PRO A 1 88 ? 20.402 2.156 -30.682 1.00 79.94 88 PRO A N 1
ATOM 676 C CA . PRO 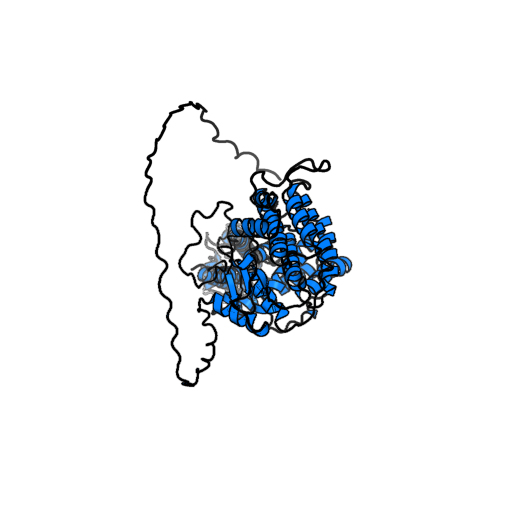A 1 88 ? 20.010 2.480 -29.313 1.00 79.94 88 PRO A CA 1
ATOM 677 C C . PRO A 1 88 ? 18.690 3.260 -29.251 1.00 79.94 88 PRO A C 1
ATOM 679 O O . PRO A 1 88 ? 17.827 2.929 -28.443 1.00 79.94 88 PRO A O 1
ATOM 682 N N . LYS A 1 89 ? 18.474 4.235 -30.149 1.00 81.56 89 LYS A N 1
ATOM 683 C CA . LYS A 1 89 ? 17.228 5.028 -30.202 1.00 81.56 89 LYS A CA 1
ATOM 684 C C . LYS A 1 89 ? 16.003 4.151 -30.450 1.00 81.56 89 LYS A C 1
ATOM 686 O O . LYS A 1 89 ? 14.963 4.334 -29.819 1.00 81.56 89 LYS A O 1
ATOM 691 N N . ARG A 1 90 ? 16.106 3.188 -31.371 1.00 83.94 90 ARG A N 1
ATOM 692 C CA . ARG A 1 90 ? 15.002 2.263 -31.675 1.00 83.94 90 ARG A CA 1
ATOM 693 C C . ARG A 1 90 ? 14.758 1.265 -30.554 1.00 83.94 90 ARG A C 1
ATOM 695 O O . ARG A 1 90 ? 13.601 1.007 -30.231 1.00 83.94 90 ARG A O 1
ATOM 702 N N . LEU A 1 91 ? 15.826 0.752 -29.947 1.00 83.94 91 LEU A N 1
ATOM 703 C CA . LEU A 1 91 ? 15.742 -0.107 -28.772 1.00 83.94 91 LEU A CA 1
ATOM 704 C C . LEU A 1 91 ? 14.976 0.588 -27.643 1.00 83.94 91 LEU A C 1
ATOM 706 O O . LEU A 1 91 ? 14.074 -0.006 -27.066 1.00 83.94 91 LEU A O 1
ATOM 710 N N . ILE A 1 92 ? 15.253 1.868 -27.393 1.00 82.94 92 ILE A N 1
ATOM 711 C CA . ILE A 1 92 ? 14.546 2.651 -26.372 1.00 82.94 92 ILE A CA 1
ATOM 712 C C . ILE A 1 92 ? 13.060 2.752 -26.673 1.00 82.94 92 ILE A C 1
ATOM 714 O O . ILE A 1 92 ? 12.262 2.457 -25.795 1.00 82.94 92 ILE A O 1
ATOM 718 N N . ARG A 1 93 ? 12.673 3.074 -27.914 1.00 86.06 93 ARG A N 1
ATOM 719 C CA . ARG A 1 93 ? 11.250 3.106 -28.293 1.00 86.06 93 ARG A CA 1
ATOM 720 C C . ARG A 1 93 ? 10.565 1.762 -28.038 1.00 86.06 93 ARG A C 1
ATOM 722 O O . ARG A 1 93 ? 9.435 1.728 -27.561 1.00 86.06 93 ARG A O 1
ATOM 729 N N . LEU A 1 94 ? 11.240 0.645 -28.323 1.00 86.94 94 LEU A N 1
ATOM 730 C CA . LEU A 1 94 ? 10.711 -0.690 -28.024 1.00 86.94 94 LEU A CA 1
ATOM 731 C C . LEU A 1 94 ? 10.570 -0.923 -26.514 1.00 86.94 94 LEU A C 1
ATOM 733 O O . LEU A 1 94 ? 9.543 -1.433 -26.070 1.00 86.94 94 LEU A O 1
ATOM 737 N N . VAL A 1 95 ? 11.566 -0.515 -25.726 1.00 86.38 95 VAL A N 1
ATOM 738 C CA . VAL A 1 95 ? 11.564 -0.619 -24.261 1.00 86.38 95 VAL A CA 1
ATOM 739 C C . VAL A 1 95 ? 10.486 0.283 -23.635 1.00 86.38 95 VAL A C 1
ATOM 741 O O . VAL A 1 95 ? 9.806 -0.144 -22.707 1.00 86.38 95 VAL A O 1
ATOM 744 N N . GLU A 1 96 ? 10.234 1.479 -24.169 1.00 87.69 96 GLU A N 1
ATOM 745 C CA . GLU A 1 96 ? 9.147 2.382 -23.754 1.00 87.69 96 GLU A CA 1
ATOM 746 C C . GLU A 1 96 ? 7.758 1.795 -24.048 1.00 87.69 96 GLU A C 1
ATOM 748 O O . GLU A 1 96 ? 6.846 1.866 -23.214 1.00 87.69 96 GLU A O 1
ATOM 753 N N . VAL A 1 97 ? 7.593 1.173 -25.219 1.00 89.69 97 VAL A N 1
ATOM 754 C CA . VAL A 1 97 ? 6.365 0.451 -25.579 1.00 89.69 97 VAL A CA 1
ATOM 755 C C . VAL A 1 97 ? 6.169 -0.746 -24.651 1.00 89.69 97 VAL A C 1
ATOM 757 O O . VAL A 1 97 ? 5.068 -0.945 -24.129 1.00 89.69 97 VAL A O 1
ATOM 760 N N . LEU A 1 98 ? 7.231 -1.518 -24.395 1.00 89.00 98 LEU A N 1
ATOM 761 C CA . LEU A 1 98 ? 7.198 -2.631 -23.452 1.00 89.00 98 LEU A CA 1
ATOM 762 C C . LEU A 1 98 ? 6.823 -2.149 -22.050 1.00 89.00 98 LEU A C 1
ATOM 764 O O . LEU A 1 98 ? 5.933 -2.736 -21.449 1.00 89.00 98 LEU A O 1
ATOM 768 N N . ASN A 1 99 ? 7.431 -1.068 -21.560 1.00 89.81 99 ASN A N 1
ATOM 769 C CA . ASN A 1 99 ? 7.134 -0.461 -20.265 1.00 89.81 99 ASN A CA 1
ATOM 770 C C . ASN A 1 99 ? 5.646 -0.088 -20.144 1.00 89.81 99 ASN A C 1
ATOM 772 O O . ASN A 1 99 ? 4.962 -0.508 -19.211 1.00 89.81 99 ASN A O 1
ATOM 776 N N . THR A 1 100 ? 5.119 0.634 -21.136 1.00 89.25 100 THR A N 1
ATOM 777 C CA . THR A 1 100 ? 3.713 1.064 -21.172 1.00 89.25 100 THR A CA 1
ATOM 778 C C . THR A 1 100 ? 2.746 -0.123 -21.169 1.00 89.25 100 THR A C 1
ATOM 780 O O . THR A 1 100 ? 1.746 -0.126 -20.445 1.00 89.25 100 THR A O 1
ATOM 783 N N . ASN A 1 101 ? 3.044 -1.154 -21.962 1.00 89.00 101 ASN A N 1
ATOM 784 C CA . ASN A 1 101 ? 2.232 -2.368 -22.043 1.00 89.00 101 ASN A CA 1
ATOM 785 C C . ASN A 1 101 ? 2.346 -3.220 -20.775 1.00 89.00 101 ASN A C 1
ATOM 787 O O . ASN A 1 101 ? 1.346 -3.758 -20.296 1.00 89.00 101 ASN A O 1
ATOM 791 N N . ALA A 1 102 ? 3.545 -3.309 -20.203 1.00 89.44 102 ALA A N 1
ATOM 792 C CA . ALA A 1 102 ? 3.816 -4.041 -18.981 1.00 89.44 102 ALA A CA 1
ATOM 793 C C . ALA A 1 102 ? 3.040 -3.448 -17.804 1.00 89.44 102 ALA A C 1
ATOM 795 O O . ALA A 1 102 ? 2.368 -4.202 -17.111 1.00 89.44 102 ALA A O 1
ATOM 796 N N . LEU A 1 103 ? 3.013 -2.120 -17.646 1.00 87.44 103 LEU A N 1
ATOM 797 C CA . LEU A 1 103 ? 2.209 -1.453 -16.613 1.00 87.44 103 LEU A CA 1
ATOM 798 C C . LEU A 1 103 ? 0.711 -1.776 -16.717 1.00 87.44 103 LEU A C 1
ATOM 800 O O . LEU A 1 103 ? 0.018 -1.794 -15.707 1.00 87.44 103 LEU A O 1
ATOM 804 N N . ARG A 1 104 ? 0.188 -2.078 -17.910 1.00 86.62 104 ARG A N 1
ATOM 805 C CA . ARG A 1 104 ? -1.223 -2.464 -18.122 1.00 86.62 104 ARG A CA 1
ATOM 806 C C . ARG A 1 104 ? -1.471 -3.971 -17.994 1.00 86.62 104 ARG A C 1
ATOM 808 O O . ARG A 1 104 ? -2.619 -4.408 -18.059 1.00 86.62 104 ARG A O 1
ATOM 815 N N . SER A 1 105 ? -0.422 -4.772 -17.817 1.00 86.81 105 SER A N 1
ATOM 816 C CA . SER A 1 105 ? -0.507 -6.230 -17.812 1.00 86.81 105 SER A CA 1
ATOM 817 C C . SER A 1 105 ? -1.219 -6.764 -16.562 1.00 86.81 105 SER A C 1
ATOM 819 O O . SER A 1 105 ? -0.865 -6.383 -15.444 1.00 86.81 105 SER A O 1
ATOM 821 N N . PRO A 1 106 ? -2.148 -7.733 -16.692 1.00 85.50 106 PRO A N 1
ATOM 822 C CA . PRO A 1 106 ? -2.811 -8.355 -15.540 1.00 85.50 106 PRO A CA 1
ATOM 823 C C . PRO A 1 106 ? -1.833 -9.062 -14.583 1.00 85.50 106 PRO A C 1
ATOM 825 O O . PRO A 1 106 ? -2.158 -9.289 -13.416 1.00 85.50 106 PRO A O 1
ATOM 828 N N . TRP A 1 107 ? -0.627 -9.383 -15.063 1.00 84.06 107 TRP A N 1
ATOM 829 C CA . TRP A 1 107 ? 0.436 -10.019 -14.285 1.00 84.06 107 TRP A CA 1
ATOM 830 C C . TRP A 1 107 ? 1.122 -9.087 -13.294 1.00 84.06 107 TRP A C 1
ATOM 832 O O . TRP A 1 107 ? 1.739 -9.572 -12.352 1.00 84.06 107 TRP A O 1
ATOM 842 N N . VAL A 1 108 ? 0.999 -7.774 -13.482 1.00 82.19 108 VAL A N 1
ATOM 843 C CA . VAL A 1 108 ? 1.512 -6.786 -12.527 1.00 82.19 108 VAL A CA 1
ATOM 844 C C . VAL A 1 108 ? 0.402 -5.952 -11.906 1.00 82.19 108 VAL A C 1
ATOM 846 O O . VAL A 1 108 ? 0.645 -5.313 -10.895 1.00 82.19 108 VAL A O 1
ATOM 849 N N . GLN A 1 109 ? -0.823 -5.991 -12.439 1.00 80.44 109 GLN A N 1
ATOM 850 C CA . GLN A 1 109 ? -1.974 -5.293 -11.863 1.00 80.44 109 GLN A CA 1
ATOM 851 C C . GLN A 1 109 ? -2.406 -5.896 -10.512 1.00 80.44 109 GLN A C 1
ATOM 853 O O . GLN A 1 109 ? -2.435 -7.130 -10.375 1.00 80.44 109 GLN A O 1
ATOM 858 N N . PRO A 1 110 ? -2.787 -5.066 -9.519 1.00 71.12 110 PRO A N 1
ATOM 859 C CA . PRO A 1 110 ? -3.350 -5.550 -8.266 1.00 71.12 110 PRO A CA 1
ATOM 860 C C . PRO A 1 110 ? -4.674 -6.277 -8.518 1.00 71.12 110 PRO A C 1
ATOM 862 O O . PRO A 1 110 ? -5.315 -6.130 -9.566 1.00 71.12 110 PRO A O 1
ATOM 865 N N . ARG A 1 111 ? -5.099 -7.096 -7.554 1.00 66.94 111 ARG A N 1
ATOM 866 C CA . ARG A 1 111 ? -6.420 -7.725 -7.614 1.00 66.94 111 ARG A CA 1
ATOM 867 C C . ARG A 1 111 ? -7.486 -6.629 -7.538 1.00 66.94 111 ARG A C 1
ATOM 869 O O . ARG A 1 111 ? -7.431 -5.767 -6.667 1.00 66.94 111 ARG A O 1
ATOM 876 N N . ARG A 1 112 ? -8.458 -6.657 -8.454 1.00 62.03 112 ARG A N 1
ATOM 877 C CA . ARG A 1 112 ? -9.615 -5.759 -8.373 1.00 62.03 112 ARG A CA 1
ATOM 878 C C . ARG A 1 112 ? -10.516 -6.226 -7.236 1.00 62.03 112 ARG A C 1
ATOM 880 O O . ARG A 1 112 ? -10.906 -7.393 -7.212 1.00 62.03 112 ARG A O 1
ATOM 887 N N . PHE A 1 113 ? -10.833 -5.321 -6.318 1.00 56.31 113 PHE A N 1
ATOM 888 C CA . PHE A 1 113 ? -11.869 -5.561 -5.325 1.00 56.31 113 PHE A CA 1
ATOM 889 C C . PHE A 1 113 ? -13.243 -5.521 -5.999 1.00 56.31 113 PHE A C 1
ATOM 891 O O . PHE A 1 113 ? -13.484 -4.694 -6.880 1.00 56.31 113 PHE A O 1
ATOM 898 N N . SER A 1 114 ? -14.130 -6.420 -5.584 1.00 48.47 114 SER A N 1
ATOM 899 C CA . SER A 1 114 ? -15.556 -6.313 -5.864 1.00 48.47 114 SER A CA 1
ATOM 900 C C . SER A 1 114 ? -16.229 -5.907 -4.561 1.00 48.47 114 SER A C 1
ATOM 902 O O . SER A 1 114 ? -16.116 -6.616 -3.567 1.00 48.47 114 SER A O 1
ATOM 904 N N . THR A 1 115 ? -16.895 -4.754 -4.573 1.00 42.91 115 THR A N 1
ATOM 905 C CA . THR A 1 115 ? -17.755 -4.283 -3.477 1.00 42.91 115 THR A CA 1
ATOM 906 C C . THR A 1 115 ? -19.055 -5.080 -3.389 1.00 42.91 115 THR A C 1
ATOM 908 O O . THR A 1 115 ? -19.787 -4.952 -2.412 1.00 42.91 115 THR A O 1
ATOM 911 N N . SER A 1 116 ? -19.356 -5.905 -4.395 1.00 39.06 116 SER A N 1
ATOM 912 C CA . SER A 1 116 ? -20.489 -6.815 -4.344 1.00 39.06 116 SER A CA 1
ATOM 913 C C . SER A 1 116 ? -20.217 -7.888 -3.289 1.00 39.06 116 SER A C 1
ATOM 915 O O . SER A 1 116 ? -19.126 -8.470 -3.288 1.00 39.06 116 SER A O 1
ATOM 917 N N . PRO A 1 117 ? -21.185 -8.190 -2.405 1.00 40.16 117 PRO A N 1
ATOM 918 C CA . PRO A 1 117 ? -21.049 -9.317 -1.500 1.00 40.16 117 PRO A CA 1
ATOM 919 C C . PRO A 1 117 ? -20.744 -10.551 -2.347 1.00 40.16 117 PRO A C 1
ATOM 921 O O . PRO A 1 117 ? -21.457 -10.833 -3.311 1.00 40.16 117 PRO A O 1
ATOM 924 N N . LEU A 1 118 ? -19.659 -11.263 -2.030 1.00 40.62 118 LEU A N 1
ATOM 925 C CA . LEU A 1 118 ? -19.386 -12.552 -2.655 1.00 40.62 118 LEU A CA 1
ATOM 926 C C . LEU A 1 118 ? -20.654 -13.402 -2.503 1.00 40.62 118 LEU A C 1
ATOM 928 O O . LEU A 1 118 ? -21.010 -13.786 -1.393 1.00 40.62 118 LEU A O 1
ATOM 932 N N . SER A 1 119 ? -21.337 -13.700 -3.614 1.00 33.31 119 SER A N 1
ATOM 933 C CA . SER A 1 119 ? -22.510 -14.587 -3.626 1.00 33.31 119 SER A CA 1
ATOM 934 C C . SER A 1 119 ? -22.165 -16.018 -3.200 1.00 33.31 119 SER A C 1
ATOM 936 O O . SER A 1 119 ? -23.049 -16.853 -3.042 1.00 33.31 119 SER A O 1
ATOM 938 N N . SER A 1 120 ? -20.882 -16.330 -3.001 1.00 35.81 120 SER A N 1
ATOM 939 C CA . SER A 1 120 ? -20.474 -17.529 -2.284 1.00 35.81 120 SER A CA 1
ATOM 940 C C . SER A 1 120 ? -20.442 -17.244 -0.793 1.00 35.81 120 SER A C 1
ATOM 942 O O . SER A 1 120 ? -19.571 -16.526 -0.303 1.00 35.81 120 SER A O 1
ATOM 944 N N . ALA A 1 121 ? -21.351 -17.900 -0.074 1.00 36.19 121 ALA A N 1
ATOM 945 C CA . ALA A 1 121 ? -21.128 -18.246 1.317 1.00 36.19 121 ALA A CA 1
ATOM 946 C C . ALA A 1 121 ? -19.672 -18.729 1.470 1.00 36.19 121 ALA A C 1
ATOM 948 O O . ALA A 1 121 ? -19.192 -19.509 0.641 1.00 36.19 121 ALA A O 1
ATOM 949 N N . LEU A 1 122 ? -18.966 -18.238 2.491 1.00 42.28 122 LEU A N 1
ATOM 950 C CA . LEU A 1 122 ? -17.575 -18.564 2.851 1.00 42.28 122 LEU A CA 1
ATOM 951 C C . LEU A 1 122 ? -17.405 -20.043 3.291 1.00 42.28 122 LEU A C 1
ATOM 953 O O . LEU A 1 122 ? -16.677 -20.355 4.222 1.00 42.28 122 LEU A O 1
ATOM 957 N N . TYR A 1 123 ? -18.077 -20.969 2.607 1.00 38.69 123 TYR A N 1
ATOM 958 C CA . TYR A 1 123 ? -18.088 -22.417 2.797 1.00 38.69 123 TYR A CA 1
ATOM 959 C C . TYR A 1 123 ? -17.295 -23.139 1.692 1.00 38.69 123 TYR A C 1
ATOM 961 O O . TYR A 1 123 ? -17.661 -24.233 1.265 1.00 38.69 123 TYR A O 1
ATOM 969 N N . ARG A 1 124 ? -16.191 -22.564 1.191 1.00 37.16 124 ARG A N 1
ATOM 970 C CA . ARG A 1 124 ? -15.266 -23.323 0.328 1.00 37.16 124 ARG A CA 1
ATOM 971 C C . ARG A 1 124 ? -14.186 -24.027 1.156 1.00 37.16 124 ARG A C 1
ATOM 973 O O . ARG A 1 124 ? -13.118 -23.498 1.429 1.00 37.16 124 ARG A O 1
ATOM 980 N N . SER A 1 125 ? -14.538 -25.264 1.512 1.00 34.97 125 SER A N 1
ATOM 981 C CA . SER A 1 125 ? -13.742 -26.497 1.361 1.00 34.97 125 SER A CA 1
ATOM 982 C C . SER A 1 125 ? -12.510 -26.780 2.229 1.00 34.97 125 SER A C 1
ATOM 984 O O . SER A 1 125 ? -11.872 -27.800 1.988 1.00 34.97 125 SER A O 1
ATOM 986 N N . ASN A 1 126 ? -12.201 -26.009 3.274 1.00 41.41 126 ASN A N 1
ATOM 987 C CA . ASN A 1 126 ? -11.354 -26.544 4.348 1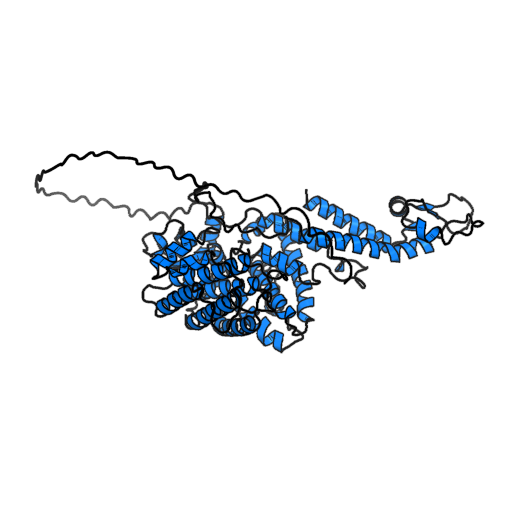.00 41.41 126 ASN A CA 1
ATOM 988 C C . ASN A 1 126 ? -11.639 -25.867 5.705 1.00 41.41 126 ASN A C 1
ATOM 990 O O . ASN A 1 126 ? -11.161 -24.752 5.924 1.00 41.41 126 ASN A O 1
ATOM 994 N N . PRO A 1 127 ? -12.372 -26.508 6.638 1.00 47.97 127 PRO A N 1
ATOM 995 C CA . PRO A 1 127 ? -12.578 -25.951 7.978 1.00 47.97 127 PRO A CA 1
ATOM 996 C C . PRO A 1 127 ? -11.256 -25.729 8.741 1.00 47.97 127 PRO A C 1
ATOM 998 O O . PRO A 1 127 ? -11.221 -24.900 9.646 1.00 47.97 127 PRO A O 1
ATOM 1001 N N . ALA A 1 128 ? -10.156 -26.385 8.341 1.00 50.03 128 ALA A N 1
ATOM 1002 C CA . ALA A 1 128 ? -8.838 -26.219 8.956 1.00 50.03 128 ALA A CA 1
ATOM 1003 C C . ALA A 1 128 ? -7.981 -25.085 8.341 1.00 50.03 128 ALA A C 1
ATOM 1005 O O . ALA A 1 128 ? -7.212 -24.436 9.048 1.00 50.03 128 ALA A O 1
ATOM 1006 N N . GLY A 1 129 ? -8.103 -24.778 7.043 1.00 55.16 129 GLY A N 1
ATOM 1007 C CA . GLY A 1 129 ? -7.146 -23.908 6.324 1.00 55.16 129 GLY A CA 1
ATOM 1008 C C . GLY A 1 129 ? -7.481 -22.416 6.386 1.00 55.16 129 GLY A C 1
ATOM 1009 O O . GLY A 1 129 ? -8.619 -22.052 6.112 1.00 55.16 129 GLY A O 1
ATOM 1010 N N . VAL A 1 130 ? -6.537 -21.549 6.779 1.00 61.44 130 VAL A N 1
ATOM 1011 C CA . VAL A 1 130 ? -6.773 -20.091 6.901 1.00 61.44 130 VAL A CA 1
ATOM 1012 C C . VAL A 1 130 ? -6.973 -19.488 5.520 1.00 61.44 130 VAL A C 1
ATOM 1014 O O . VAL A 1 130 ? -6.188 -19.761 4.615 1.00 61.44 130 VAL A O 1
ATOM 1017 N N . LEU A 1 131 ? -7.993 -18.637 5.360 1.00 64.00 131 LEU A N 1
ATOM 1018 C CA . LEU A 1 131 ? -8.108 -17.814 4.162 1.00 64.00 131 LEU A CA 1
ATOM 1019 C C . LEU A 1 131 ? -7.026 -16.734 4.233 1.00 64.00 131 LEU A C 1
ATOM 1021 O O . LEU A 1 131 ? -7.227 -15.691 4.858 1.00 64.00 131 LEU A O 1
ATOM 1025 N N . THR A 1 132 ? -5.871 -17.026 3.643 1.00 58.28 132 THR A N 1
ATOM 1026 C CA . THR A 1 132 ? -4.852 -16.036 3.307 1.00 58.28 132 THR A CA 1
ATOM 1027 C C . THR A 1 132 ? -5.104 -15.569 1.885 1.00 58.28 132 THR A C 1
ATOM 1029 O O . THR A 1 132 ? -5.566 -16.325 1.025 1.00 58.28 132 THR A O 1
ATOM 1032 N N . SER A 1 133 ? -4.881 -14.289 1.622 1.00 54.66 133 SER A N 1
ATOM 1033 C CA . SER A 1 133 ? -5.193 -13.768 0.311 1.00 54.66 133 SER A CA 1
ATOM 1034 C C . SER A 1 133 ? -4.088 -14.085 -0.702 1.00 54.66 133 SER A C 1
ATOM 1036 O O . SER A 1 133 ? -2.917 -13.760 -0.519 1.00 54.66 133 SER A O 1
ATOM 1038 N N . ASN A 1 134 ? -4.527 -14.672 -1.821 1.00 57.44 134 ASN A N 1
ATOM 1039 C CA . ASN A 1 134 ? -3.892 -14.663 -3.141 1.00 57.44 134 ASN A CA 1
ATOM 1040 C C . ASN A 1 134 ? -2.851 -15.765 -3.460 1.00 57.44 134 ASN A C 1
ATOM 1042 O O . ASN A 1 134 ? -1.641 -15.562 -3.365 1.00 57.44 134 ASN A O 1
ATOM 1046 N N . ASP A 1 135 ? -3.328 -16.861 -4.064 1.00 58.12 135 ASP A N 1
ATOM 1047 C CA . ASP A 1 135 ? -2.521 -17.963 -4.632 1.00 58.12 135 ASP A CA 1
ATOM 1048 C C . ASP A 1 135 ? -1.518 -17.532 -5.729 1.00 58.12 135 ASP A C 1
ATOM 1050 O O . ASP A 1 135 ? -0.635 -18.299 -6.115 1.00 58.12 135 ASP A O 1
ATOM 1054 N N . TYR A 1 136 ? -1.627 -16.305 -6.257 1.00 69.44 136 TYR A N 1
ATOM 1055 C CA . TYR A 1 136 ? -0.863 -15.844 -7.424 1.00 69.44 136 TYR A CA 1
ATOM 1056 C C . TYR A 1 136 ? 0.226 -14.811 -7.121 1.00 69.44 136 TYR A C 1
ATOM 1058 O O . TYR A 1 136 ? 0.908 -14.374 -8.055 1.00 69.44 136 TYR A O 1
ATOM 1066 N N . LEU A 1 137 ? 0.421 -14.402 -5.861 1.00 77.50 137 LEU A N 1
ATOM 1067 C CA . LEU A 1 137 ? 1.420 -13.379 -5.520 1.00 77.50 137 LEU A CA 1
ATOM 1068 C C . LEU A 1 137 ? 2.818 -13.753 -6.004 1.00 77.50 137 LEU A C 1
ATOM 1070 O O . LEU A 1 137 ? 3.488 -12.940 -6.637 1.00 77.50 137 LEU A O 1
ATOM 1074 N N . GLY A 1 138 ? 3.240 -14.992 -5.737 1.00 78.50 138 GLY A N 1
ATOM 1075 C CA . GLY A 1 138 ? 4.569 -15.469 -6.111 1.00 78.50 138 GLY A CA 1
ATOM 1076 C C . GLY A 1 138 ? 4.821 -15.340 -7.613 1.00 78.50 138 GLY A C 1
ATOM 1077 O O . GLY A 1 138 ? 5.850 -14.809 -8.028 1.00 78.50 138 GLY A O 1
ATOM 1078 N N . SER A 1 139 ? 3.846 -15.733 -8.437 1.00 82.62 139 SER A N 1
ATOM 1079 C CA . SER A 1 139 ? 3.933 -15.603 -9.894 1.00 82.62 139 SER A CA 1
ATOM 1080 C C . SER A 1 139 ? 3.939 -14.143 -10.353 1.00 82.62 139 SER A C 1
ATOM 1082 O O . SER A 1 139 ? 4.736 -13.785 -11.219 1.00 82.62 139 SER A O 1
ATOM 1084 N N . LYS A 1 140 ? 3.091 -13.281 -9.773 1.00 86.88 140 LYS A N 1
ATOM 1085 C CA . LYS A 1 140 ? 3.070 -11.847 -10.109 1.00 86.88 140 LYS A CA 1
ATOM 1086 C C . LYS A 1 140 ? 4.383 -11.161 -9.746 1.00 86.88 140 LYS A C 1
ATOM 1088 O O . LYS A 1 140 ? 4.908 -10.392 -10.547 1.00 86.88 140 LYS A O 1
ATOM 1093 N N . LEU A 1 141 ? 4.955 -11.488 -8.588 1.00 85.38 141 LEU A N 1
ATOM 1094 C CA . LEU A 1 141 ? 6.230 -10.934 -8.150 1.00 85.38 141 LEU A CA 1
ATOM 1095 C C . LEU A 1 141 ? 7.391 -11.399 -9.036 1.00 85.38 141 LEU A C 1
ATOM 1097 O O . LEU A 1 141 ? 8.241 -10.587 -9.391 1.00 85.38 141 LEU A O 1
ATOM 1101 N N . GLN A 1 142 ? 7.411 -12.672 -9.445 1.00 87.19 142 GLN A N 1
ATOM 1102 C CA . GLN A 1 142 ? 8.391 -13.177 -10.414 1.00 87.19 142 GLN A CA 1
ATOM 1103 C C . GLN A 1 142 ? 8.310 -12.426 -11.745 1.00 87.19 142 GLN A C 1
ATOM 1105 O O . GLN A 1 142 ? 9.340 -12.011 -12.274 1.00 87.19 142 GLN A O 1
ATOM 1110 N N . VAL A 1 143 ? 7.098 -12.223 -12.272 1.00 90.12 143 VAL A N 1
ATOM 1111 C CA . VAL A 1 143 ? 6.896 -11.470 -13.516 1.00 90.12 143 VAL A CA 1
ATOM 1112 C C . VAL A 1 143 ? 7.325 -10.012 -13.348 1.00 90.12 143 VAL A C 1
ATOM 1114 O O . VAL A 1 143 ? 8.039 -9.506 -14.208 1.00 90.12 143 VAL A O 1
ATOM 1117 N N . LEU A 1 144 ? 6.967 -9.358 -12.239 1.00 90.88 144 LEU A N 1
ATOM 1118 C CA . LEU A 1 144 ? 7.395 -7.990 -11.936 1.00 90.88 144 LEU A CA 1
ATOM 1119 C C . LEU A 1 144 ? 8.922 -7.873 -11.886 1.00 90.88 144 LEU A C 1
ATOM 1121 O O . LEU A 1 144 ? 9.480 -7.020 -12.568 1.00 90.88 144 LEU A O 1
ATOM 1125 N N . CYS A 1 145 ? 9.605 -8.757 -11.152 1.00 89.69 145 CYS A N 1
ATOM 1126 C CA . CYS A 1 145 ? 11.069 -8.759 -11.077 1.00 89.69 145 CYS A CA 1
ATOM 1127 C C . CYS A 1 145 ? 11.692 -8.940 -12.460 1.00 89.69 145 CYS A C 1
ATOM 1129 O O . CYS A 1 145 ? 12.639 -8.247 -12.818 1.00 89.69 145 CYS A O 1
ATOM 1131 N N . LYS A 1 146 ? 11.128 -9.846 -13.263 1.00 90.19 146 LYS A N 1
ATOM 1132 C CA . LYS A 1 146 ? 11.641 -10.104 -14.601 1.00 90.19 146 LYS A CA 1
ATOM 1133 C C . LYS A 1 146 ? 11.431 -8.920 -15.546 1.00 90.19 146 LYS A C 1
ATOM 1135 O O . LYS A 1 146 ? 12.307 -8.626 -16.349 1.00 90.19 146 LYS A O 1
ATOM 1140 N N . ILE A 1 147 ? 10.308 -8.211 -15.436 1.00 90.88 147 ILE A N 1
ATOM 1141 C CA . ILE A 1 147 ? 10.084 -6.972 -16.189 1.00 90.88 147 ILE A CA 1
ATOM 1142 C C . ILE A 1 147 ? 11.080 -5.894 -15.751 1.00 90.88 147 ILE A C 1
ATOM 1144 O O . ILE A 1 147 ? 11.694 -5.269 -16.609 1.00 90.88 147 ILE A O 1
ATOM 1148 N N . ILE A 1 148 ? 11.282 -5.705 -14.444 1.00 90.06 148 ILE A N 1
ATOM 1149 C CA . ILE A 1 148 ? 12.259 -4.740 -13.921 1.00 90.06 148 ILE A CA 1
ATOM 1150 C C . ILE A 1 148 ? 13.663 -5.048 -14.449 1.00 90.06 148 ILE A C 1
ATOM 1152 O O . ILE A 1 148 ? 14.373 -4.131 -14.841 1.00 90.06 148 ILE A O 1
ATOM 1156 N N . GLU A 1 149 ? 14.054 -6.323 -14.499 1.00 87.19 149 GLU A N 1
ATOM 1157 C CA . GLU A 1 149 ? 15.333 -6.754 -15.070 1.00 87.19 149 GLU A CA 1
ATOM 1158 C C . GLU A 1 149 ? 15.455 -6.406 -16.561 1.00 87.19 149 GLU A C 1
ATOM 1160 O O . GLU A 1 149 ? 16.479 -5.869 -16.969 1.00 87.19 149 GLU A O 1
ATOM 1165 N N . VAL A 1 150 ? 14.416 -6.670 -17.362 1.00 87.31 150 VAL A N 1
ATOM 1166 C CA . VAL A 1 150 ? 14.395 -6.373 -18.808 1.00 87.31 150 VAL A CA 1
ATOM 1167 C C . VAL A 1 150 ? 14.442 -4.866 -19.086 1.00 87.31 150 VAL A C 1
ATOM 1169 O O . VAL A 1 150 ? 15.053 -4.437 -20.059 1.00 87.31 150 VAL A O 1
ATOM 1172 N N . LEU A 1 151 ? 13.788 -4.060 -18.250 1.00 87.06 151 LEU A N 1
ATOM 1173 C CA . LEU A 1 151 ? 13.723 -2.604 -18.403 1.00 87.06 151 LEU A CA 1
ATOM 1174 C C . LEU A 1 151 ? 14.940 -1.872 -17.794 1.00 87.06 151 LEU A C 1
ATOM 1176 O O . LEU A 1 151 ? 15.098 -0.668 -18.004 1.00 87.06 151 LEU A O 1
ATOM 1180 N N . ASP A 1 152 ? 15.800 -2.569 -17.046 1.00 83.19 152 ASP A N 1
ATOM 1181 C CA . ASP A 1 152 ? 16.996 -2.011 -16.408 1.00 83.19 152 ASP A CA 1
ATOM 1182 C C . ASP A 1 152 ? 18.137 -1.803 -17.417 1.00 83.19 152 ASP A C 1
ATOM 1184 O O . ASP A 1 152 ? 19.079 -2.590 -17.527 1.00 83.19 152 ASP A O 1
ATOM 1188 N N . MET A 1 153 ? 18.091 -0.671 -18.116 1.00 76.06 153 MET A N 1
ATOM 1189 C CA . MET A 1 153 ? 19.130 -0.281 -19.074 1.00 76.06 153 MET A CA 1
ATOM 1190 C C . MET A 1 153 ? 20.420 0.238 -18.411 1.00 76.06 153 MET A C 1
ATOM 1192 O O . MET A 1 153 ? 21.411 0.474 -19.106 1.00 76.06 153 MET A O 1
ATOM 1196 N N . THR A 1 154 ? 20.461 0.396 -17.080 1.00 73.25 154 THR A N 1
ATOM 1197 C CA . THR A 1 154 ? 21.632 0.958 -16.372 1.00 73.25 154 THR A CA 1
ATOM 1198 C C . THR A 1 154 ? 22.845 0.031 -16.382 1.00 73.25 154 THR A C 1
ATOM 1200 O O . THR A 1 154 ? 23.980 0.489 -16.263 1.00 73.25 154 THR A O 1
ATOM 1203 N N . LYS A 1 155 ? 22.614 -1.271 -16.575 1.00 67.69 155 LYS A N 1
ATOM 1204 C CA . LYS A 1 155 ? 23.657 -2.302 -16.684 1.00 67.69 155 LYS A CA 1
ATOM 1205 C C . LYS A 1 155 ? 24.383 -2.294 -18.029 1.00 67.69 155 LYS A C 1
ATOM 1207 O O . LYS A 1 155 ? 25.380 -2.991 -18.194 1.00 67.69 155 LYS A O 1
ATOM 1212 N N . THR A 1 156 ? 23.892 -1.522 -18.991 1.00 63.62 156 THR A N 1
ATOM 1213 C CA . THR A 1 156 ? 24.392 -1.524 -20.364 1.00 63.62 156 THR A CA 1
ATOM 1214 C C . THR A 1 156 ? 25.445 -0.429 -20.542 1.00 63.62 156 THR A C 1
ATOM 1216 O O . THR A 1 156 ? 25.329 0.665 -19.990 1.00 63.62 156 THR A O 1
ATOM 1219 N N . SER A 1 157 ? 26.496 -0.688 -21.326 1.00 55.41 157 SER A N 1
ATOM 1220 C CA . SER A 1 157 ? 27.583 0.275 -21.596 1.00 55.41 157 SER A CA 1
ATOM 1221 C C . SER A 1 157 ? 27.112 1.566 -22.292 1.00 55.41 157 SER A C 1
ATOM 1223 O O . SER A 1 157 ? 27.812 2.578 -22.262 1.00 55.41 157 SER A O 1
ATOM 1225 N N . LEU A 1 158 ? 25.900 1.547 -22.853 1.00 54.53 158 LEU A N 1
ATOM 1226 C CA . LEU A 1 158 ? 25.170 2.679 -23.431 1.00 54.53 158 LEU A CA 1
ATOM 1227 C C . LEU A 1 158 ? 24.435 3.548 -22.391 1.00 54.53 158 LEU A C 1
ATOM 1229 O O . LEU A 1 158 ? 23.953 4.631 -22.723 1.00 54.53 158 LEU A O 1
ATOM 1233 N N . GLY A 1 159 ? 24.377 3.124 -21.126 1.00 53.69 159 GLY A N 1
ATOM 1234 C CA . GLY A 1 159 ? 23.588 3.744 -20.055 1.00 53.69 159 GLY A CA 1
ATOM 1235 C C . GLY A 1 159 ? 23.983 5.170 -19.652 1.00 53.69 159 GLY A C 1
ATOM 1236 O O . GLY A 1 159 ? 23.321 5.759 -18.805 1.00 53.69 159 GLY A O 1
ATOM 1237 N N . ARG A 1 160 ? 25.022 5.776 -20.250 1.00 57.03 160 ARG A N 1
ATOM 1238 C CA . ARG A 1 160 ? 25.379 7.183 -19.971 1.00 57.03 160 ARG A CA 1
ATOM 1239 C C . ARG A 1 160 ? 24.387 8.199 -20.549 1.00 57.03 160 ARG A C 1
ATOM 1241 O O . ARG A 1 160 ? 24.452 9.357 -20.152 1.00 57.03 160 ARG A O 1
ATOM 1248 N N . GLY A 1 161 ? 23.495 7.792 -21.457 1.00 58.78 161 GLY A N 1
ATOM 1249 C CA . GLY A 1 161 ? 22.526 8.687 -22.105 1.00 58.78 161 GLY A CA 1
ATOM 1250 C C . GLY A 1 161 ? 21.053 8.429 -21.782 1.00 58.78 161 GLY A C 1
ATOM 1251 O O . GLY A 1 161 ? 20.214 9.218 -22.206 1.00 58.78 161 GLY A O 1
ATOM 1252 N N . PHE A 1 162 ? 20.717 7.350 -21.065 1.00 67.75 162 PHE A N 1
ATOM 1253 C CA . PHE A 1 162 ? 19.331 6.878 -20.961 1.00 67.75 162 PHE A CA 1
ATOM 1254 C C . PHE A 1 162 ? 18.866 6.757 -19.513 1.00 67.75 162 PHE A C 1
ATOM 1256 O O . PHE A 1 162 ? 19.592 6.261 -18.651 1.00 67.75 162 PHE A O 1
ATOM 1263 N N . SER A 1 163 ? 17.646 7.227 -19.250 1.00 71.31 163 SER A N 1
ATOM 1264 C CA . SER A 1 163 ? 17.012 7.133 -17.940 1.00 71.31 163 SER A CA 1
ATOM 1265 C C . SER A 1 163 ? 16.453 5.732 -17.707 1.00 71.31 163 SER A C 1
ATOM 1267 O O . SER A 1 163 ? 15.927 5.074 -18.603 1.00 71.31 163 SER A O 1
ATOM 1269 N N . ASP A 1 164 ? 16.561 5.271 -16.468 1.00 81.56 164 ASP A N 1
ATOM 1270 C CA . ASP A 1 164 ? 15.940 4.032 -16.030 1.00 81.56 164 ASP A CA 1
ATOM 1271 C C . ASP A 1 164 ? 14.419 4.210 -15.916 1.00 81.56 164 ASP A C 1
ATOM 1273 O O . ASP A 1 164 ? 13.916 4.904 -15.027 1.00 81.56 164 ASP A O 1
ATOM 1277 N N . LEU A 1 165 ? 13.680 3.561 -16.818 1.00 83.00 165 LEU A N 1
ATOM 1278 C CA . LEU A 1 165 ? 12.220 3.645 -16.871 1.00 83.00 165 LEU A CA 1
ATOM 1279 C C . LEU A 1 165 ? 11.539 3.012 -15.648 1.00 83.00 165 LEU A C 1
ATOM 1281 O O . LEU A 1 165 ? 10.378 3.310 -15.380 1.00 83.00 165 LEU A O 1
ATOM 1285 N N . THR A 1 166 ? 12.240 2.150 -14.902 1.00 86.06 166 THR A N 1
ATOM 1286 C CA . THR A 1 166 ? 11.680 1.456 -13.730 1.00 86.06 166 THR A CA 1
ATOM 1287 C C . THR A 1 166 ? 11.664 2.307 -12.465 1.00 86.06 166 THR A C 1
ATOM 1289 O O . THR A 1 166 ? 10.953 1.979 -11.519 1.00 86.06 166 THR A O 1
ATOM 1292 N N . VAL A 1 167 ? 12.427 3.400 -12.441 1.00 85.19 167 VAL A N 1
ATOM 1293 C CA . VAL A 1 167 ? 12.478 4.358 -11.319 1.00 85.19 167 VAL A CA 1
ATOM 1294 C C . VAL A 1 167 ? 12.009 5.754 -11.737 1.00 85.19 167 VAL A C 1
ATOM 1296 O O . VAL A 1 167 ? 11.673 6.583 -10.895 1.00 85.19 167 VAL A O 1
ATOM 1299 N N . SER A 1 168 ? 11.934 6.022 -13.044 1.00 79.19 168 SER A N 1
ATOM 1300 C CA . SER A 1 168 ? 11.355 7.253 -13.577 1.00 79.19 168 SER A CA 1
ATOM 1301 C C . SER A 1 168 ? 9.843 7.312 -13.323 1.00 79.19 168 SER A C 1
ATOM 1303 O O . SER A 1 168 ? 9.105 6.379 -13.641 1.00 79.19 168 SER A O 1
ATOM 1305 N N . GLY A 1 169 ? 9.363 8.415 -12.742 1.00 76.31 169 GLY A N 1
ATOM 1306 C CA . GLY A 1 169 ? 7.930 8.672 -12.554 1.00 76.31 169 GLY A CA 1
ATOM 1307 C C . GLY A 1 169 ? 7.197 7.738 -11.579 1.00 76.31 169 GLY A C 1
ATOM 1308 O O . GLY A 1 169 ? 5.970 7.722 -11.594 1.00 76.31 169 GLY A O 1
ATOM 1309 N N . GLN A 1 170 ? 7.909 6.952 -10.757 1.00 86.00 170 GLN A N 1
ATOM 1310 C CA . GLN A 1 170 ? 7.381 6.165 -9.619 1.00 86.00 170 GLN A CA 1
ATOM 1311 C C . GLN A 1 170 ? 6.277 5.132 -9.941 1.00 86.00 170 GLN A C 1
ATOM 1313 O O . GLN A 1 170 ? 5.784 4.453 -9.045 1.00 86.00 170 GLN A O 1
ATOM 1318 N N . SER A 1 171 ? 5.884 4.945 -11.204 1.00 88.69 171 SER A N 1
ATOM 1319 C CA . SER A 1 171 ? 4.749 4.079 -11.567 1.00 88.69 171 SER A CA 1
ATOM 1320 C C . SER A 1 171 ? 4.973 2.623 -11.152 1.00 88.69 171 SER A C 1
ATOM 1322 O O . SER A 1 171 ? 4.072 1.983 -10.616 1.00 88.69 171 SER A O 1
ATOM 1324 N N . TRP A 1 172 ? 6.194 2.115 -11.330 1.00 91.19 172 TRP A N 1
ATOM 1325 C CA . TRP A 1 172 ? 6.580 0.779 -10.873 1.00 91.19 172 TRP A CA 1
ATOM 1326 C C . TRP A 1 172 ? 6.631 0.655 -9.354 1.00 91.19 172 TRP A C 1
ATOM 1328 O O . TRP A 1 172 ? 6.304 -0.407 -8.828 1.00 91.19 172 TRP A O 1
ATOM 1338 N N . LEU A 1 173 ? 6.979 1.738 -8.655 1.00 91.56 173 LEU A N 1
ATOM 1339 C CA . LEU A 1 173 ? 6.950 1.785 -7.200 1.00 91.56 173 LEU A CA 1
ATOM 1340 C C . LEU A 1 173 ? 5.512 1.624 -6.686 1.00 91.56 173 LEU A C 1
ATOM 1342 O O . LEU A 1 173 ? 5.250 0.725 -5.887 1.00 91.56 173 LEU A O 1
ATOM 1346 N N . TYR A 1 174 ? 4.563 2.404 -7.219 1.00 89.56 174 TYR A N 1
ATOM 1347 C CA . TYR A 1 174 ? 3.138 2.252 -6.901 1.00 89.56 174 TYR A CA 1
ATOM 1348 C C . TYR A 1 174 ? 2.597 0.872 -7.299 1.00 89.56 174 TYR A C 1
ATOM 1350 O O . TYR A 1 174 ? 1.797 0.289 -6.570 1.00 89.56 174 TYR A O 1
ATOM 1358 N N . GLN A 1 175 ? 3.042 0.324 -8.434 1.00 88.62 175 GLN A N 1
ATOM 1359 C CA . GLN A 1 175 ? 2.612 -0.992 -8.907 1.00 88.62 175 GLN A CA 1
ATOM 1360 C C . GLN A 1 175 ? 3.073 -2.116 -7.971 1.00 88.62 175 GLN A C 1
ATOM 1362 O O . GLN A 1 175 ? 2.281 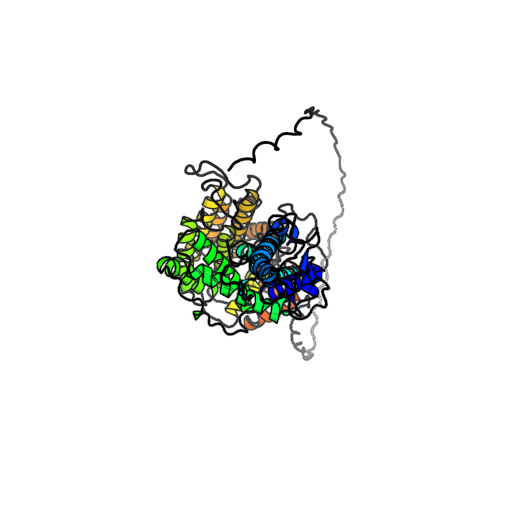-2.991 -7.622 1.00 88.62 175 GLN A O 1
ATOM 1367 N N . ALA A 1 176 ? 4.339 -2.084 -7.546 1.00 89.81 176 ALA A N 1
ATOM 1368 C CA . ALA A 1 176 ? 4.885 -3.035 -6.586 1.00 89.81 176 ALA A CA 1
ATOM 1369 C C . ALA A 1 176 ? 4.200 -2.897 -5.221 1.00 89.81 176 ALA A C 1
ATOM 1371 O O . ALA A 1 176 ? 3.805 -3.902 -4.633 1.00 89.81 176 ALA A O 1
ATOM 1372 N N . PHE A 1 177 ? 3.986 -1.662 -4.759 1.00 88.81 177 PHE A N 1
ATOM 1373 C CA . PHE A 1 177 ? 3.250 -1.393 -3.529 1.00 88.81 177 PHE A CA 1
ATOM 1374 C C . PHE A 1 177 ? 1.836 -1.980 -3.574 1.00 88.81 177 PHE A C 1
ATOM 1376 O O . PHE A 1 177 ? 1.491 -2.769 -2.706 1.00 88.81 177 PHE A O 1
ATOM 1383 N N . ALA A 1 178 ? 1.055 -1.703 -4.622 1.00 85.38 178 ALA A N 1
ATOM 1384 C CA . ALA A 1 178 ? -0.309 -2.217 -4.763 1.00 85.38 178 ALA A CA 1
ATOM 1385 C C . ALA A 1 178 ? -0.386 -3.752 -4.907 1.00 85.38 178 ALA A C 1
ATOM 1387 O O . ALA A 1 178 ? -1.422 -4.355 -4.620 1.00 85.38 178 ALA A O 1
ATOM 1388 N N . LEU A 1 179 ? 0.685 -4.398 -5.383 1.00 83.81 179 LEU A N 1
ATOM 1389 C CA . LEU A 1 179 ? 0.770 -5.859 -5.441 1.00 83.81 179 LEU A CA 1
ATOM 1390 C C . LEU A 1 179 ? 0.988 -6.491 -4.066 1.00 83.81 179 LEU A C 1
ATOM 1392 O O . LEU A 1 179 ? 0.420 -7.554 -3.818 1.00 83.81 179 LEU A O 1
ATOM 1396 N N . LEU A 1 180 ? 1.807 -5.868 -3.212 1.00 80.44 180 LEU A N 1
ATOM 1397 C CA . LEU A 1 180 ? 2.099 -6.375 -1.868 1.00 80.44 180 LEU A CA 1
ATOM 1398 C C . LEU A 1 180 ? 1.036 -5.969 -0.843 1.00 80.44 180 LEU A C 1
ATOM 1400 O O . LEU A 1 180 ? 0.655 -6.774 0.004 1.00 80.44 180 LEU A O 1
ATOM 1404 N N . PHE A 1 181 ? 0.547 -4.738 -0.958 1.00 79.12 181 PHE A N 1
ATOM 1405 C CA . PHE A 1 181 ? -0.445 -4.127 -0.088 1.00 79.12 181 PHE A CA 1
ATOM 1406 C C . PHE A 1 181 ? -1.701 -3.878 -0.909 1.00 79.12 181 PHE A C 1
ATOM 1408 O O . PHE A 1 181 ? -1.820 -2.894 -1.647 1.00 79.12 181 PHE A O 1
ATOM 1415 N N . SER A 1 182 ? -2.619 -4.840 -0.834 1.00 70.50 182 SER A N 1
ATOM 1416 C CA . SER A 1 182 ? -3.850 -4.797 -1.613 1.00 70.50 182 SER A CA 1
ATOM 1417 C C . SER A 1 182 ? -4.674 -3.564 -1.247 1.00 70.50 182 SER A C 1
ATOM 1419 O O . SER A 1 182 ? -4.702 -3.127 -0.097 1.00 70.50 182 SER A O 1
ATOM 1421 N N . ALA A 1 183 ? -5.450 -3.064 -2.209 1.00 62.75 183 ALA A N 1
ATOM 1422 C CA . ALA A 1 183 ? -6.448 -2.030 -1.951 1.00 62.75 183 ALA A CA 1
ATOM 1423 C C . ALA A 1 183 ? -7.487 -2.456 -0.895 1.00 62.75 183 ALA A C 1
ATOM 1425 O O . ALA A 1 183 ? -8.147 -1.590 -0.331 1.00 62.75 183 ALA A O 1
ATOM 1426 N N . THR A 1 184 ? -7.624 -3.760 -0.623 1.00 62.38 184 THR A N 1
ATOM 1427 C CA . THR A 1 184 ? -8.489 -4.325 0.422 1.00 62.38 184 THR A CA 1
ATOM 1428 C C . THR A 1 184 ? -7.901 -4.260 1.831 1.00 62.38 184 THR A C 1
ATOM 1430 O O . THR A 1 184 ? -8.603 -4.616 2.761 1.00 62.38 184 THR A O 1
ATOM 1433 N N . GLY A 1 185 ? -6.657 -3.808 2.019 1.00 59.88 185 GLY A N 1
ATOM 1434 C CA . GLY A 1 185 ? -5.995 -3.814 3.334 1.00 59.88 185 GLY A CA 1
ATOM 1435 C C . GLY A 1 185 ? -5.321 -5.145 3.691 1.00 59.88 185 GLY A C 1
ATOM 1436 O O . GLY A 1 185 ? -4.692 -5.253 4.741 1.00 59.88 185 GLY A O 1
ATOM 1437 N N . GLU A 1 186 ? -5.387 -6.145 2.803 1.00 65.06 186 GLU A N 1
ATOM 1438 C CA . GLU A 1 186 ? -4.638 -7.397 2.946 1.00 65.06 186 GLU A CA 1
ATOM 1439 C C . GLU A 1 186 ? -3.134 -7.130 2.899 1.00 65.06 186 GLU A C 1
ATOM 1441 O O . GLU A 1 186 ? -2.605 -6.654 1.883 1.00 65.06 186 GLU A O 1
ATOM 1446 N N . VAL A 1 187 ? -2.435 -7.516 3.966 1.00 61.44 187 VAL A N 1
ATOM 1447 C CA . VAL A 1 187 ? -0.975 -7.605 3.966 1.00 61.44 187 VAL A CA 1
ATOM 1448 C C . VAL A 1 187 ? -0.609 -9.014 3.514 1.00 61.44 187 VAL A C 1
ATOM 1450 O O . VAL A 1 187 ? -0.793 -9.989 4.233 1.00 61.44 187 VAL A O 1
ATOM 1453 N N . GLN A 1 188 ? -0.131 -9.181 2.285 1.00 64.44 188 GLN A N 1
ATOM 1454 C CA . GLN A 1 188 ? 0.113 -10.540 1.806 1.00 64.44 188 GLN A CA 1
ATOM 1455 C C . GLN A 1 188 ? 1.312 -11.167 2.526 1.00 64.44 188 GLN A C 1
ATOM 1457 O O . GLN A 1 188 ? 2.382 -10.564 2.617 1.00 64.44 188 GLN A O 1
ATOM 1462 N N . SER A 1 189 ? 1.147 -12.400 3.020 1.00 60.97 189 SER A N 1
ATOM 1463 C CA . SER A 1 189 ? 2.266 -13.145 3.594 1.00 60.97 189 SER A CA 1
ATOM 1464 C C . SER A 1 189 ? 3.273 -13.460 2.492 1.00 60.97 189 SER A C 1
ATOM 1466 O O . SER A 1 189 ? 2.987 -14.222 1.564 1.00 60.97 189 SER A O 1
ATOM 1468 N N . LEU A 1 190 ? 4.484 -12.918 2.613 1.00 64.69 190 LEU A N 1
ATOM 1469 C CA . LEU A 1 190 ? 5.560 -13.175 1.658 1.00 64.69 190 LEU A CA 1
ATOM 1470 C C . LEU A 1 190 ? 6.198 -14.553 1.889 1.00 64.69 190 LEU A C 1
ATOM 1472 O O . LEU A 1 190 ? 7.095 -14.957 1.146 1.00 64.69 190 LEU A O 1
ATOM 1476 N N . SER A 1 191 ? 5.682 -15.331 2.849 1.00 60.44 191 SER A N 1
ATOM 1477 C CA . SER A 1 191 ? 6.185 -16.663 3.173 1.00 60.44 191 SER A CA 1
ATOM 1478 C C . SER A 1 191 ? 6.051 -17.610 1.981 1.00 60.44 191 SER A C 1
ATOM 1480 O O . SER A 1 191 ? 6.906 -18.474 1.781 1.00 60.44 191 SER A O 1
ATOM 1482 N N . VAL A 1 192 ? 5.065 -17.381 1.107 1.00 61.28 192 VAL A N 1
ATOM 1483 C CA . VAL A 1 192 ? 4.921 -18.074 -0.181 1.00 61.28 192 VAL A CA 1
ATOM 1484 C C . VAL A 1 192 ? 6.157 -17.864 -1.066 1.00 61.28 192 VAL A C 1
ATOM 1486 O O . VAL A 1 192 ? 6.626 -18.798 -1.712 1.00 61.28 192 VAL A O 1
ATOM 1489 N N . ILE A 1 193 ? 6.772 -16.678 -1.044 1.00 63.53 193 ILE A N 1
ATOM 1490 C CA . ILE A 1 193 ? 7.976 -16.363 -1.833 1.00 63.53 193 ILE A CA 1
ATOM 1491 C C . ILE A 1 193 ? 9.185 -17.150 -1.326 1.00 63.53 193 ILE A C 1
ATOM 1493 O O . ILE A 1 193 ? 10.058 -17.509 -2.118 1.00 63.53 193 ILE A O 1
ATOM 1497 N N . SER A 1 194 ? 9.220 -17.493 -0.033 1.00 63.00 194 SER A N 1
ATOM 1498 C CA . SER A 1 194 ? 10.284 -18.338 0.520 1.00 63.00 194 SER A CA 1
ATOM 1499 C C . SER A 1 194 ? 10.331 -19.740 -0.104 1.00 63.00 194 SER A C 1
ATOM 1501 O O . SER A 1 194 ? 11.393 -20.360 -0.105 1.00 63.00 194 SER A O 1
ATOM 1503 N N . THR A 1 195 ? 9.213 -20.199 -0.679 1.00 66.56 195 THR A N 1
ATOM 1504 C CA . THR A 1 195 ? 9.080 -21.511 -1.333 1.00 66.56 195 THR A CA 1
ATOM 1505 C C . THR A 1 195 ? 9.372 -21.483 -2.836 1.00 66.56 195 THR A C 1
ATOM 1507 O O . THR A 1 195 ? 9.451 -22.536 -3.466 1.00 66.56 195 THR A O 1
ATOM 1510 N N . LEU A 1 196 ? 9.560 -20.300 -3.434 1.00 71.06 196 LEU A N 1
ATOM 1511 C CA . LEU A 1 196 ? 9.826 -20.192 -4.866 1.00 71.06 196 LEU A CA 1
ATOM 1512 C C . LEU A 1 196 ? 11.252 -20.665 -5.198 1.00 71.06 196 LEU A C 1
ATOM 1514 O O . LEU A 1 196 ? 12.207 -20.187 -4.578 1.00 71.06 196 LEU A O 1
ATOM 1518 N N . PRO A 1 197 ? 11.444 -21.481 -6.254 1.00 73.50 197 PRO A N 1
ATOM 1519 C CA . PRO A 1 197 ? 12.777 -21.890 -6.712 1.00 73.50 197 PRO A CA 1
ATOM 1520 C C . PRO A 1 197 ? 13.701 -20.706 -7.036 1.00 73.50 197 PRO A C 1
ATOM 1522 O O . PRO A 1 197 ? 14.917 -20.793 -6.908 1.00 73.50 197 PRO A O 1
ATOM 1525 N N . THR A 1 198 ? 13.123 -19.568 -7.431 1.00 75.81 198 THR A N 1
ATOM 1526 C CA . THR A 1 198 ? 13.847 -18.353 -7.828 1.00 75.81 198 THR A CA 1
ATOM 1527 C C . THR A 1 198 ? 14.011 -17.337 -6.697 1.00 75.81 198 THR A C 1
ATOM 1529 O O . THR A 1 198 ? 14.387 -16.200 -6.977 1.00 75.81 198 THR A O 1
ATOM 1532 N N . ARG A 1 199 ? 13.737 -17.696 -5.432 1.00 78.25 199 ARG A N 1
ATOM 1533 C CA . ARG A 1 199 ? 13.722 -16.763 -4.286 1.00 78.25 199 ARG A CA 1
ATOM 1534 C C . ARG A 1 199 ? 14.946 -15.846 -4.233 1.00 78.25 199 ARG A C 1
ATOM 1536 O O . ARG A 1 199 ? 14.789 -14.641 -4.062 1.00 78.25 199 ARG A O 1
ATOM 1543 N N . ALA A 1 200 ? 16.151 -16.403 -4.377 1.00 79.75 200 ALA A N 1
ATOM 1544 C CA . ALA A 1 200 ? 17.394 -15.633 -4.302 1.00 79.75 200 ALA A CA 1
ATOM 1545 C C . ALA A 1 200 ? 17.489 -14.573 -5.415 1.00 79.75 200 ALA A C 1
ATOM 1547 O O . ALA A 1 200 ? 17.847 -13.429 -5.149 1.00 79.75 200 ALA A O 1
ATOM 1548 N N . LEU A 1 201 ? 17.100 -14.932 -6.644 1.00 81.06 201 LEU A N 1
ATOM 1549 C CA . LEU A 1 201 ? 17.081 -14.016 -7.789 1.00 81.06 201 LEU A CA 1
ATOM 1550 C C . LEU A 1 201 ? 16.014 -12.930 -7.620 1.00 81.06 201 LEU A C 1
ATOM 1552 O O . LEU A 1 201 ? 16.295 -11.755 -7.834 1.00 81.06 201 LEU A O 1
ATOM 1556 N N . THR A 1 202 ? 14.811 -13.314 -7.188 1.00 81.38 202 THR A N 1
ATOM 1557 C CA . THR A 1 202 ? 13.700 -12.394 -6.911 1.00 81.38 202 THR A CA 1
ATOM 1558 C C . THR A 1 202 ? 14.072 -11.395 -5.811 1.00 81.38 202 THR A C 1
ATOM 1560 O O . THR A 1 202 ? 13.898 -10.194 -5.995 1.00 81.38 202 THR A O 1
ATOM 1563 N N . SER A 1 203 ? 14.649 -11.867 -4.700 1.00 80.00 203 SER A N 1
ATOM 1564 C CA . SER A 1 203 ? 15.105 -11.003 -3.603 1.00 80.00 203 SER A CA 1
ATOM 1565 C C . SER A 1 203 ? 16.198 -10.034 -4.060 1.00 80.00 203 SER A C 1
ATOM 1567 O O . SER A 1 203 ? 16.070 -8.827 -3.853 1.00 80.00 203 SER A O 1
ATOM 1569 N N . LYS A 1 204 ? 17.228 -10.534 -4.758 1.00 83.75 204 LYS A N 1
ATOM 1570 C CA . LYS A 1 204 ? 18.308 -9.695 -5.287 1.00 83.75 204 LYS A CA 1
ATOM 1571 C C . LYS A 1 204 ? 17.780 -8.625 -6.244 1.00 83.75 204 LYS A C 1
ATOM 1573 O O . LYS A 1 204 ? 18.143 -7.464 -6.107 1.00 83.75 204 LYS A O 1
ATOM 1578 N N . CYS A 1 205 ? 16.897 -8.996 -7.172 1.00 86.81 205 CYS A N 1
ATOM 1579 C CA . CYS A 1 205 ? 16.301 -8.066 -8.130 1.00 86.81 205 CYS A CA 1
ATOM 1580 C C . CYS A 1 205 ? 15.552 -6.921 -7.432 1.00 86.81 205 CYS A C 1
ATOM 1582 O O . CYS A 1 205 ? 15.806 -5.754 -7.731 1.00 86.81 205 CYS A O 1
ATOM 1584 N N . LEU A 1 206 ? 14.682 -7.240 -6.467 1.00 86.31 206 LEU A N 1
ATOM 1585 C CA . LEU A 1 206 ? 13.938 -6.231 -5.706 1.00 86.31 206 LEU A CA 1
ATOM 1586 C C . LEU A 1 206 ? 14.860 -5.362 -4.853 1.00 86.31 206 LEU A C 1
ATOM 1588 O O . LEU A 1 206 ? 14.674 -4.150 -4.812 1.00 86.31 206 LEU A O 1
ATOM 1592 N N . SER A 1 207 ? 15.859 -5.963 -4.202 1.00 84.56 207 SER A N 1
ATOM 1593 C CA . SER A 1 207 ? 16.855 -5.237 -3.411 1.00 84.56 207 SER A CA 1
ATOM 1594 C C . SER A 1 207 ? 17.628 -4.235 -4.270 1.00 84.56 207 SER A C 1
ATOM 1596 O O . SER A 1 207 ? 17.697 -3.054 -3.931 1.00 84.56 207 SER A O 1
ATOM 1598 N N . ASP A 1 208 ? 18.148 -4.681 -5.416 1.00 85.75 208 ASP A N 1
ATOM 1599 C CA . ASP A 1 208 ? 18.909 -3.836 -6.332 1.00 85.75 208 ASP A CA 1
ATOM 1600 C C . ASP A 1 208 ? 18.029 -2.733 -6.945 1.00 85.75 208 ASP A C 1
ATOM 1602 O O . ASP A 1 208 ? 18.464 -1.585 -7.055 1.00 85.75 208 ASP A O 1
ATOM 1606 N N . TRP A 1 209 ? 16.776 -3.036 -7.305 1.00 90.25 209 TRP A N 1
ATOM 1607 C CA . TRP A 1 209 ? 15.832 -2.033 -7.808 1.00 90.25 209 TRP A CA 1
ATOM 1608 C C . TRP A 1 209 ? 15.444 -1.003 -6.749 1.00 90.25 209 TRP A C 1
ATOM 1610 O O . TRP A 1 209 ? 15.539 0.190 -7.026 1.00 90.25 209 TRP A O 1
ATOM 1620 N N . LEU A 1 210 ? 15.107 -1.419 -5.526 1.00 89.00 210 LEU A N 1
ATOM 1621 C CA . LEU A 1 210 ? 14.835 -0.483 -4.434 1.00 89.00 210 LEU A CA 1
ATOM 1622 C C . LEU A 1 210 ? 16.062 0.368 -4.110 1.00 89.00 210 LEU A C 1
ATOM 1624 O O . LEU A 1 210 ? 15.922 1.555 -3.848 1.00 89.00 210 LEU A O 1
ATOM 1628 N N . ARG A 1 211 ? 17.281 -0.176 -4.191 1.00 86.62 211 ARG A N 1
ATOM 1629 C CA . ARG A 1 211 ? 18.499 0.633 -4.030 1.00 86.62 211 ARG A CA 1
ATOM 1630 C C . ARG A 1 211 ? 18.611 1.709 -5.119 1.00 86.62 211 ARG A C 1
ATOM 1632 O O . ARG A 1 211 ? 18.999 2.840 -4.823 1.00 86.62 211 ARG A O 1
ATOM 1639 N N . ARG A 1 212 ? 18.264 1.388 -6.372 1.00 87.44 212 ARG A N 1
ATOM 1640 C CA . ARG A 1 212 ? 18.220 2.369 -7.475 1.00 87.44 212 ARG A CA 1
ATOM 1641 C C . ARG A 1 212 ? 17.138 3.427 -7.248 1.00 87.44 212 ARG A C 1
ATOM 1643 O O . ARG A 1 212 ? 17.446 4.612 -7.350 1.00 87.44 212 ARG A O 1
ATOM 1650 N N . ASP A 1 213 ? 15.930 3.022 -6.870 1.00 89.50 213 ASP A N 1
ATOM 1651 C CA . ASP A 1 213 ? 14.820 3.931 -6.555 1.00 89.50 213 ASP A CA 1
ATOM 1652 C C . ASP A 1 213 ? 15.154 4.858 -5.371 1.00 89.50 213 ASP A C 1
ATOM 1654 O O . ASP A 1 213 ? 14.942 6.069 -5.427 1.00 89.50 213 ASP A O 1
ATOM 1658 N N . GLN A 1 214 ? 15.818 4.329 -4.342 1.00 86.56 214 GLN A N 1
ATOM 1659 C CA . GLN A 1 214 ? 16.296 5.110 -3.203 1.00 86.56 214 GLN A CA 1
ATOM 1660 C C . GLN A 1 214 ? 17.283 6.208 -3.624 1.00 86.56 214 GLN A C 1
ATOM 1662 O O . GLN A 1 214 ? 17.277 7.301 -3.060 1.00 86.56 214 GLN A O 1
ATOM 1667 N N . ASN A 1 215 ? 18.135 5.957 -4.623 1.00 85.81 215 ASN A N 1
ATOM 1668 C CA . ASN A 1 215 ? 19.040 6.987 -5.138 1.00 85.81 215 ASN A CA 1
ATOM 1669 C C . ASN A 1 215 ? 18.290 8.127 -5.843 1.00 85.81 215 ASN A C 1
ATOM 1671 O O . ASN A 1 215 ? 18.788 9.254 -5.847 1.00 85.81 215 ASN A O 1
ATOM 1675 N N . VAL A 1 216 ? 17.113 7.858 -6.420 1.00 85.25 216 VAL A N 1
ATOM 1676 C CA . VAL A 1 216 ? 16.218 8.898 -6.953 1.00 85.25 216 VAL A CA 1
ATOM 1677 C C . VAL A 1 216 ? 15.616 9.700 -5.802 1.00 85.25 216 VAL A C 1
ATOM 1679 O O . VAL A 1 216 ? 15.702 10.928 -5.807 1.00 85.25 216 VAL A O 1
ATOM 1682 N N . LEU A 1 217 ? 15.108 9.017 -4.772 1.00 84.88 217 LEU A N 1
ATOM 1683 C CA . LEU A 1 217 ? 14.550 9.655 -3.578 1.00 84.88 217 LEU A CA 1
ATOM 1684 C C . LEU A 1 217 ? 15.568 10.588 -2.897 1.00 84.88 217 LEU A C 1
ATOM 1686 O O . LEU A 1 217 ? 15.262 11.745 -2.637 1.00 84.88 217 LEU A O 1
ATOM 1690 N N . ARG A 1 218 ? 16.819 10.145 -2.710 1.00 82.94 218 ARG A N 1
ATOM 1691 C CA . ARG A 1 218 ? 17.888 10.949 -2.075 1.00 82.94 218 ARG A CA 1
ATOM 1692 C C . ARG A 1 218 ? 18.213 12.251 -2.804 1.00 82.94 218 ARG A C 1
ATOM 1694 O O . ARG A 1 218 ? 18.652 13.208 -2.170 1.00 82.94 218 ARG A O 1
ATOM 1701 N N . ARG A 1 219 ? 18.073 12.257 -4.132 1.00 76.50 219 ARG A N 1
ATOM 1702 C CA . ARG A 1 219 ? 18.327 13.421 -5.001 1.00 76.50 219 ARG A CA 1
ATOM 1703 C C . ARG A 1 219 ? 17.093 14.305 -5.167 1.00 76.50 219 ARG A C 1
ATOM 1705 O O . ARG A 1 219 ? 17.185 15.362 -5.789 1.00 76.50 219 ARG A O 1
ATOM 1712 N N . SER A 1 220 ? 15.944 13.858 -4.669 1.00 68.12 220 SER A N 1
ATOM 1713 C CA . SER A 1 220 ? 14.708 14.624 -4.729 1.00 68.12 220 SER A CA 1
ATOM 1714 C C . SER A 1 220 ? 14.774 15.757 -3.704 1.00 68.12 220 SER A C 1
ATOM 1716 O O . SER A 1 220 ? 15.229 15.568 -2.579 1.00 68.12 220 SER A O 1
ATOM 1718 N N . LYS A 1 221 ? 14.343 16.954 -4.102 1.00 64.75 221 LYS A N 1
ATOM 1719 C CA . LYS A 1 221 ? 14.127 18.076 -3.171 1.00 64.75 221 LYS A CA 1
ATOM 1720 C C . LYS A 1 221 ? 12.820 17.844 -2.399 1.00 64.75 221 LYS A C 1
ATOM 1722 O O . LYS A 1 221 ? 12.020 17.018 -2.852 1.00 64.75 221 LYS A O 1
ATOM 1727 N N . ALA A 1 222 ? 12.561 18.565 -1.301 1.00 55.78 222 ALA A N 1
ATOM 1728 C CA . ALA A 1 222 ? 11.241 18.600 -0.656 1.00 55.78 222 ALA A CA 1
ATOM 1729 C C . ALA A 1 222 ? 10.188 19.224 -1.589 1.00 55.78 222 ALA A C 1
ATOM 1731 O O . ALA A 1 222 ? 9.803 20.385 -1.480 1.00 55.78 222 ALA A O 1
ATOM 1732 N N . ALA A 1 223 ? 9.754 18.443 -2.568 1.00 61.81 223 ALA A N 1
ATOM 1733 C CA . ALA A 1 223 ? 8.530 18.640 -3.308 1.00 61.81 223 ALA A CA 1
ATOM 1734 C C . ALA A 1 223 ? 7.510 17.634 -2.777 1.00 61.81 223 ALA A C 1
ATOM 1736 O O . ALA A 1 223 ? 7.849 16.582 -2.240 1.00 61.81 223 ALA A O 1
ATOM 1737 N N . THR A 1 224 ? 6.242 17.935 -2.963 1.00 61.00 224 THR A N 1
ATOM 1738 C CA . THR A 1 224 ? 5.121 17.132 -2.469 1.00 61.00 224 THR A CA 1
ATOM 1739 C C . THR A 1 224 ? 5.079 15.721 -3.074 1.00 61.00 224 THR A C 1
ATOM 1741 O O . THR A 1 224 ? 4.758 14.753 -2.388 1.00 61.00 224 THR A O 1
ATOM 1744 N N . SER A 1 225 ? 5.558 15.553 -4.311 1.00 68.06 225 SER A N 1
ATOM 1745 C CA . SER A 1 225 ? 5.797 14.239 -4.931 1.00 68.06 225 SER A CA 1
ATOM 1746 C C . SER A 1 225 ? 6.838 13.383 -4.196 1.00 68.06 225 SER A C 1
ATOM 1748 O O . SER A 1 225 ? 6.832 12.160 -4.334 1.00 68.06 225 SER A O 1
ATOM 1750 N N . SER A 1 226 ? 7.739 14.002 -3.429 1.00 82.06 226 SER A N 1
ATOM 1751 C CA . SER A 1 226 ? 8.774 13.311 -2.653 1.00 82.06 226 SER A CA 1
ATOM 1752 C C . SER A 1 226 ? 8.199 12.669 -1.390 1.00 82.06 226 SER A C 1
ATOM 1754 O O . SER A 1 226 ? 8.689 11.620 -0.987 1.00 82.06 226 SER A O 1
ATOM 1756 N N . VAL A 1 227 ? 7.124 13.223 -0.809 1.00 85.12 227 VAL A N 1
ATOM 1757 C CA . VAL A 1 227 ? 6.436 12.642 0.362 1.00 85.12 227 VAL A CA 1
ATOM 1758 C C . VAL A 1 227 ? 5.778 11.317 0.001 1.00 85.12 227 VAL A C 1
ATOM 1760 O O . VAL A 1 227 ? 6.068 10.306 0.639 1.00 85.12 227 VAL A O 1
ATOM 1763 N N . SER A 1 228 ? 4.985 11.283 -1.076 1.00 87.69 228 SER A N 1
ATOM 1764 C CA . SER A 1 228 ? 4.421 10.027 -1.596 1.00 87.69 228 SER A CA 1
ATOM 1765 C C . SER A 1 228 ? 5.506 9.012 -1.938 1.00 87.69 228 SER A C 1
ATOM 1767 O O . SER A 1 228 ? 5.392 7.845 -1.570 1.00 87.69 228 SER A O 1
ATOM 1769 N N . HIS A 1 229 ? 6.583 9.455 -2.600 1.00 88.19 229 HIS A N 1
ATOM 1770 C CA . HIS A 1 229 ? 7.720 8.591 -2.925 1.00 88.19 229 HIS A CA 1
ATOM 1771 C C . HIS A 1 229 ? 8.323 7.979 -1.665 1.00 88.19 229 HIS A C 1
ATOM 1773 O O . HIS A 1 229 ? 8.412 6.760 -1.564 1.00 88.19 229 HIS A O 1
ATOM 1779 N N . GLY A 1 230 ? 8.698 8.815 -0.695 1.00 88.94 230 GLY A N 1
ATOM 1780 C CA . GLY A 1 230 ? 9.300 8.383 0.560 1.00 88.94 230 GLY A CA 1
ATOM 1781 C C . GLY A 1 230 ? 8.400 7.411 1.311 1.00 88.94 230 GLY A C 1
ATOM 1782 O O . GLY A 1 230 ? 8.858 6.340 1.702 1.00 88.94 230 GLY A O 1
ATOM 1783 N N . LEU A 1 231 ? 7.111 7.728 1.432 1.00 90.06 231 LEU A N 1
ATOM 1784 C CA . LEU A 1 231 ? 6.133 6.875 2.098 1.00 90.06 231 LEU A CA 1
ATOM 1785 C C . LEU A 1 231 ? 6.021 5.503 1.420 1.00 90.06 231 LEU A C 1
ATOM 1787 O O . LEU A 1 231 ? 6.251 4.479 2.061 1.00 90.06 231 LEU A O 1
ATOM 1791 N N . VAL A 1 232 ? 5.729 5.467 0.117 1.00 91.62 232 VAL A N 1
ATOM 1792 C CA . VAL A 1 232 ? 5.541 4.209 -0.621 1.00 91.62 232 VAL A CA 1
ATOM 1793 C C . VAL A 1 232 ? 6.832 3.392 -0.665 1.00 91.62 232 VAL A C 1
ATOM 1795 O O . VAL A 1 232 ? 6.791 2.179 -0.463 1.00 91.62 232 VAL A O 1
ATOM 1798 N N . HIS A 1 233 ? 7.983 4.040 -0.865 1.00 90.94 233 HIS A N 1
ATOM 1799 C CA . HIS A 1 233 ? 9.293 3.390 -0.843 1.00 90.94 233 HIS A CA 1
ATOM 1800 C C . HIS A 1 233 ? 9.554 2.700 0.494 1.00 90.94 233 HIS A C 1
ATOM 1802 O O . HIS A 1 233 ? 9.931 1.527 0.535 1.00 90.94 233 HIS A O 1
ATOM 1808 N N . MET A 1 234 ? 9.345 3.422 1.593 1.00 89.06 234 MET A N 1
ATOM 1809 C CA . MET A 1 234 ? 9.626 2.929 2.936 1.00 89.06 234 MET A CA 1
ATOM 1810 C C . MET A 1 234 ? 8.669 1.806 3.340 1.00 89.06 234 MET A C 1
ATOM 1812 O O . MET A 1 234 ? 9.127 0.793 3.870 1.00 89.06 234 MET A O 1
ATOM 1816 N N . LEU A 1 235 ? 7.376 1.930 3.021 1.00 88.88 235 LEU A N 1
ATOM 1817 C CA . LEU A 1 235 ? 6.381 0.876 3.243 1.00 88.88 235 LEU A CA 1
ATOM 1818 C C . LEU A 1 235 ? 6.680 -0.385 2.420 1.00 88.88 235 LEU A C 1
ATOM 1820 O O . LEU A 1 235 ? 6.640 -1.499 2.938 1.00 88.88 235 LEU A O 1
ATOM 1824 N N . LEU A 1 236 ? 7.035 -0.227 1.141 1.00 88.44 236 LEU A N 1
ATOM 1825 C CA . LEU A 1 236 ? 7.430 -1.345 0.285 1.00 88.44 236 LEU A CA 1
ATOM 1826 C C . LEU A 1 236 ? 8.666 -2.060 0.834 1.00 88.44 236 LEU A C 1
ATOM 1828 O O . LEU A 1 236 ? 8.689 -3.290 0.922 1.00 88.44 236 LEU A O 1
ATOM 1832 N N . ARG A 1 237 ? 9.677 -1.291 1.247 1.00 85.81 237 ARG A N 1
ATOM 1833 C CA . ARG A 1 237 ? 10.914 -1.826 1.813 1.00 85.81 237 ARG A CA 1
ATOM 1834 C C . ARG A 1 237 ? 10.663 -2.568 3.122 1.00 85.81 237 ARG A C 1
ATOM 1836 O O . ARG A 1 237 ? 11.223 -3.648 3.295 1.00 85.81 237 ARG A O 1
ATOM 1843 N N . SER A 1 238 ? 9.836 -2.026 4.018 1.00 81.94 238 SER A N 1
ATOM 1844 C CA . SER A 1 238 ? 9.525 -2.663 5.303 1.00 81.94 238 SER A CA 1
ATOM 1845 C C . SER A 1 238 ? 8.761 -3.974 5.122 1.00 81.94 238 SER A C 1
ATOM 1847 O O . SER A 1 238 ? 9.139 -4.975 5.731 1.00 81.94 238 SER A O 1
ATOM 1849 N N . GLY A 1 239 ? 7.785 -4.012 4.206 1.00 78.81 239 GLY A N 1
ATOM 1850 C CA . GLY A 1 239 ? 7.016 -5.218 3.892 1.00 78.81 239 GLY A CA 1
ATOM 1851 C C . GLY A 1 239 ? 7.887 -6.393 3.450 1.00 78.81 239 GLY A C 1
ATOM 1852 O O . GLY A 1 239 ? 7.671 -7.519 3.887 1.00 78.81 239 GLY A O 1
ATOM 1853 N N . ILE A 1 240 ? 8.921 -6.142 2.639 1.00 79.19 240 ILE A N 1
ATOM 1854 C CA . ILE A 1 240 ? 9.821 -7.202 2.153 1.00 79.19 240 ILE A CA 1
ATOM 1855 C C . ILE A 1 240 ? 11.056 -7.434 3.036 1.00 79.19 240 ILE A C 1
ATOM 1857 O O . ILE A 1 240 ? 11.816 -8.377 2.791 1.00 79.19 240 ILE A O 1
ATOM 1861 N N . TYR A 1 241 ? 11.287 -6.590 4.048 1.00 76.31 241 TYR A N 1
ATOM 1862 C CA . TYR A 1 241 ? 12.541 -6.572 4.800 1.00 76.31 241 TYR A CA 1
ATOM 1863 C C . TYR A 1 241 ? 12.804 -7.897 5.516 1.00 76.31 241 TYR A C 1
ATOM 1865 O O . TYR A 1 241 ? 13.813 -8.554 5.258 1.00 76.31 241 TYR A O 1
ATOM 1873 N N . HIS A 1 242 ? 11.877 -8.326 6.372 1.00 66.25 242 HIS A N 1
ATOM 1874 C CA . HIS A 1 242 ? 12.068 -9.509 7.215 1.00 66.25 242 HIS A CA 1
ATOM 1875 C C . HIS A 1 242 ? 12.080 -10.825 6.427 1.00 66.25 242 HIS A C 1
ATOM 1877 O O . HIS A 1 242 ? 12.692 -11.797 6.870 1.00 66.25 242 HIS A O 1
ATOM 1883 N N . GLU A 1 243 ? 11.452 -10.852 5.253 1.00 64.81 243 GLU A N 1
ATOM 1884 C CA . GLU A 1 243 ? 11.228 -12.081 4.491 1.00 64.81 243 GLU A CA 1
ATOM 1885 C C . GLU A 1 243 ? 12.227 -12.281 3.338 1.00 64.81 243 GLU A C 1
ATOM 1887 O O . GLU A 1 243 ? 12.669 -13.410 3.067 1.00 64.81 243 GLU A O 1
ATOM 1892 N N . LEU A 1 244 ? 12.627 -11.189 2.674 1.00 67.62 244 LEU A N 1
ATOM 1893 C CA . LEU A 1 244 ? 13.489 -11.224 1.490 1.00 67.62 244 LEU A CA 1
ATOM 1894 C C . LEU A 1 244 ? 14.854 -10.568 1.712 1.00 67.62 244 LEU A C 1
ATOM 1896 O O . LEU A 1 244 ? 15.841 -11.090 1.188 1.00 67.62 244 LEU A O 1
ATOM 1900 N N . LEU A 1 245 ? 14.936 -9.476 2.482 1.00 63.59 245 LEU A N 1
ATOM 1901 C CA . LEU A 1 245 ? 16.151 -8.649 2.570 1.00 63.59 245 LEU A CA 1
ATOM 1902 C C . LEU A 1 245 ? 17.033 -8.938 3.797 1.00 63.59 245 LEU A C 1
ATOM 1904 O O . LEU A 1 245 ? 18.251 -8.815 3.696 1.00 63.59 245 LEU A O 1
ATOM 1908 N N . ARG A 1 246 ? 16.464 -9.393 4.924 1.00 62.59 246 ARG A N 1
ATOM 1909 C CA . ARG A 1 246 ? 17.182 -9.711 6.179 1.00 62.59 246 ARG A CA 1
ATOM 1910 C C . ARG A 1 246 ? 18.412 -10.627 6.010 1.00 62.59 246 ARG A C 1
ATOM 1912 O O . ARG A 1 246 ? 19.396 -10.384 6.704 1.00 62.59 246 ARG A O 1
ATOM 1919 N N . PRO A 1 247 ? 18.433 -11.635 5.109 1.00 51.47 247 PRO A N 1
ATOM 1920 C CA . PRO A 1 247 ? 19.618 -12.479 4.918 1.00 51.47 247 PRO A CA 1
ATOM 1921 C C . PRO A 1 247 ? 20.812 -11.753 4.275 1.00 51.47 247 PRO A C 1
ATOM 1923 O O . PRO A 1 247 ? 21.918 -12.278 4.301 1.00 51.47 247 PRO A O 1
ATOM 1926 N N . HIS A 1 248 ? 20.599 -10.569 3.690 1.00 47.91 248 HIS A N 1
ATOM 1927 C CA . HIS A 1 248 ? 21.588 -9.830 2.902 1.00 47.91 248 HIS A CA 1
ATOM 1928 C C . HIS A 1 248 ? 22.018 -8.532 3.599 1.00 47.91 248 HIS A C 1
ATOM 1930 O O . HIS A 1 248 ? 22.105 -7.505 2.943 1.00 47.91 248 HIS A O 1
ATOM 1936 N N . SER A 1 249 ? 22.228 -8.569 4.922 1.00 44.97 249 SER A N 1
ATOM 1937 C CA . SER A 1 249 ? 23.119 -7.685 5.707 1.00 44.97 249 SER A CA 1
ATOM 1938 C C . SER A 1 249 ? 23.283 -6.211 5.275 1.00 44.97 249 SER A C 1
ATOM 1940 O O . SER A 1 249 ? 24.374 -5.663 5.417 1.00 44.97 249 SER A O 1
ATOM 1942 N N . GLU A 1 250 ? 22.257 -5.535 4.757 1.00 52.00 250 GLU A N 1
ATOM 1943 C CA . GLU A 1 250 ? 22.273 -4.078 4.661 1.00 52.00 250 GLU A CA 1
ATOM 1944 C C . GLU A 1 250 ? 21.876 -3.547 6.038 1.00 52.00 250 GLU A C 1
ATOM 1946 O O . GLU A 1 250 ? 20.767 -3.837 6.499 1.00 52.00 250 GLU A O 1
ATOM 1951 N N . PRO A 1 251 ? 22.755 -2.801 6.730 1.00 51.94 251 PRO A N 1
ATOM 1952 C CA . PRO A 1 251 ? 22.383 -2.172 7.982 1.00 51.94 251 PRO A CA 1
ATOM 1953 C C . PRO A 1 251 ? 21.159 -1.291 7.753 1.00 51.94 251 PRO A C 1
ATOM 1955 O O . PRO A 1 251 ? 21.106 -0.538 6.784 1.00 51.94 251 PRO A O 1
ATOM 1958 N N . LEU A 1 252 ? 20.211 -1.314 8.683 1.00 54.09 252 LEU A N 1
ATOM 1959 C CA . LEU A 1 252 ? 19.109 -0.351 8.739 1.00 54.09 252 LEU A CA 1
ATOM 1960 C C . LEU A 1 252 ? 19.593 1.108 8.685 1.00 54.09 252 LEU A C 1
ATOM 1962 O O . LEU A 1 252 ? 18.958 1.957 8.066 1.00 54.09 252 LEU A O 1
ATOM 1966 N N . ALA A 1 253 ? 20.790 1.359 9.224 1.00 44.78 253 ALA A N 1
ATOM 1967 C CA . ALA A 1 253 ? 21.514 2.626 9.146 1.00 44.78 253 ALA A CA 1
ATOM 1968 C C . ALA A 1 253 ? 21.953 3.038 7.719 1.00 44.78 253 ALA A C 1
ATOM 1970 O O . ALA A 1 253 ? 22.376 4.171 7.512 1.00 44.78 253 ALA A O 1
ATOM 1971 N N . ALA A 1 254 ? 21.866 2.147 6.723 1.00 50.16 254 ALA A N 1
ATOM 1972 C CA . ALA A 1 254 ? 22.179 2.436 5.321 1.00 50.16 254 ALA A CA 1
ATOM 1973 C C . ALA A 1 254 ? 20.999 3.062 4.555 1.00 50.16 254 ALA A C 1
ATOM 1975 O O . ALA A 1 254 ? 21.146 3.410 3.374 1.00 50.16 254 ALA A O 1
ATOM 1976 N N . ILE A 1 255 ? 19.842 3.262 5.206 1.00 57.47 255 ILE A N 1
ATOM 1977 C CA . ILE A 1 255 ? 18.810 4.168 4.697 1.00 57.47 255 ILE A CA 1
ATOM 1978 C C . ILE A 1 255 ? 19.323 5.605 4.890 1.00 57.47 255 ILE A C 1
ATOM 1980 O O . ILE A 1 255 ? 18.980 6.292 5.839 1.00 57.47 255 ILE A O 1
ATOM 1984 N N . SER A 1 256 ? 20.270 5.998 4.034 1.00 56.09 256 SER A N 1
ATOM 1985 C CA . SER A 1 256 ? 21.044 7.225 4.204 1.00 56.09 256 SER A CA 1
ATOM 1986 C C . SER A 1 256 ? 20.220 8.493 4.001 1.00 56.09 256 SER A C 1
ATOM 1988 O O . SER A 1 256 ? 19.295 8.514 3.189 1.00 56.09 256 SER A O 1
ATOM 1990 N N . THR A 1 257 ? 20.725 9.554 4.625 1.00 64.38 257 THR A N 1
ATOM 1991 C CA . THR A 1 257 ? 20.318 10.959 4.549 1.00 64.38 257 THR A CA 1
ATOM 1992 C C . THR A 1 257 ? 19.887 11.409 3.151 1.00 64.38 257 THR A C 1
ATOM 1994 O O . THR A 1 257 ? 20.677 11.340 2.198 1.00 64.38 257 THR A O 1
ATOM 1997 N N . CYS A 1 258 ? 18.663 11.917 3.031 1.00 75.88 258 CYS A N 1
ATOM 1998 C CA . CYS A 1 258 ? 18.243 12.736 1.899 1.00 75.88 258 CYS A CA 1
ATOM 1999 C C . CYS A 1 258 ? 19.035 14.053 1.863 1.00 75.88 258 CYS A C 1
ATOM 2001 O O . CYS A 1 258 ? 19.519 14.533 2.887 1.00 75.88 258 CYS A O 1
ATOM 2003 N N . GLN A 1 259 ? 19.184 14.648 0.673 1.00 80.19 259 GLN A N 1
ATOM 2004 C CA . GLN A 1 259 ? 19.838 15.960 0.541 1.00 80.19 259 GLN A CA 1
ATOM 2005 C C . GLN A 1 259 ? 19.065 17.075 1.258 1.00 80.19 259 GLN A C 1
ATOM 2007 O O . GLN A 1 259 ? 19.660 18.064 1.682 1.00 80.19 259 GLN A O 1
ATOM 2012 N N . ASP A 1 260 ? 17.750 16.916 1.375 1.00 83.00 260 ASP A N 1
ATOM 2013 C CA . ASP A 1 260 ? 16.865 17.848 2.055 1.00 83.00 260 ASP A CA 1
ATOM 2014 C C . ASP A 1 260 ? 16.692 17.449 3.526 1.00 83.00 260 ASP A C 1
ATOM 2016 O O . ASP A 1 260 ? 16.097 16.416 3.841 1.00 83.00 260 ASP A O 1
ATOM 2020 N N . SER A 1 261 ? 17.229 18.270 4.430 1.00 84.50 261 SER A N 1
ATOM 2021 C CA . SER A 1 261 ? 17.218 17.992 5.867 1.00 84.50 261 SER A CA 1
ATOM 2022 C C . SER A 1 261 ? 15.827 18.062 6.492 1.00 84.50 261 SER A C 1
ATOM 2024 O O . SER A 1 261 ? 15.588 17.371 7.478 1.00 84.50 261 SER A O 1
ATOM 2026 N N . LEU A 1 262 ? 14.920 18.888 5.951 1.00 85.75 262 LEU A N 1
ATOM 2027 C CA . LEU A 1 262 ? 13.550 18.985 6.464 1.00 85.75 262 LEU A CA 1
ATOM 2028 C C . LEU A 1 262 ? 12.767 17.740 6.073 1.00 85.75 262 LEU A C 1
ATOM 2030 O O . LEU A 1 262 ? 12.178 17.095 6.931 1.00 85.75 262 LEU A O 1
ATOM 2034 N N . PHE A 1 263 ? 12.849 17.337 4.804 1.00 84.88 263 PHE A N 1
ATOM 2035 C CA . PHE A 1 263 ? 12.228 16.097 4.343 1.00 84.88 263 PHE A CA 1
ATOM 2036 C C . PHE A 1 263 ? 12.755 14.865 5.095 1.00 84.88 263 PHE A C 1
ATOM 2038 O O . PHE A 1 263 ? 11.984 13.988 5.489 1.00 84.88 263 PHE A O 1
ATOM 2045 N N . GLU A 1 264 ? 14.067 14.813 5.338 1.00 86.44 264 GLU A N 1
ATOM 2046 C CA . GLU A 1 264 ? 14.670 13.748 6.135 1.00 86.44 264 GLU A CA 1
ATOM 2047 C C . GLU A 1 264 ? 14.101 13.720 7.562 1.00 86.44 264 GLU A C 1
ATOM 2049 O O . GLU A 1 264 ? 13.692 12.663 8.036 1.00 86.44 264 GLU A O 1
ATOM 2054 N N . ALA A 1 265 ? 14.048 14.871 8.240 1.00 87.06 265 ALA A N 1
ATOM 2055 C CA . ALA A 1 265 ? 13.630 14.963 9.637 1.00 87.06 265 ALA A CA 1
ATOM 2056 C C . ALA A 1 265 ? 12.116 14.785 9.843 1.00 87.06 265 ALA A C 1
ATOM 2058 O O . ALA A 1 265 ? 11.708 14.191 10.840 1.00 87.06 265 ALA A O 1
ATOM 2059 N N . GLU A 1 266 ? 11.290 15.291 8.924 1.00 86.62 266 GLU A N 1
ATOM 2060 C CA . GLU A 1 266 ? 9.827 15.298 9.052 1.00 86.62 266 GLU A CA 1
ATOM 2061 C C . GLU A 1 266 ? 9.169 14.046 8.468 1.00 86.62 266 GLU A C 1
ATOM 2063 O O . GLU A 1 266 ? 8.119 13.641 8.959 1.00 86.62 266 GLU A O 1
ATOM 2068 N N . VAL A 1 267 ? 9.777 13.408 7.457 1.00 87.56 267 VAL A N 1
ATOM 2069 C CA . VAL A 1 267 ? 9.173 12.267 6.747 1.00 87.56 267 VAL A CA 1
ATOM 2070 C C . VAL A 1 267 ? 9.989 10.991 6.907 1.00 87.56 267 VAL A C 1
ATOM 2072 O O . VAL A 1 267 ? 9.492 9.990 7.426 1.00 87.56 267 VAL A O 1
ATOM 2075 N N . ILE A 1 268 ? 11.249 11.001 6.468 1.00 87.69 268 ILE A N 1
ATOM 2076 C CA . ILE A 1 268 ? 12.040 9.768 6.350 1.00 87.69 268 ILE A CA 1
ATOM 2077 C C . ILE A 1 268 ? 12.419 9.202 7.717 1.00 87.69 268 ILE A C 1
ATOM 2079 O O . ILE A 1 268 ? 12.216 8.012 7.955 1.00 87.69 268 ILE A O 1
ATOM 2083 N N . TYR A 1 269 ? 12.924 10.029 8.629 1.00 87.19 269 TYR A N 1
ATOM 2084 C CA . TYR A 1 269 ? 13.351 9.585 9.952 1.00 87.19 269 TYR A CA 1
ATOM 2085 C C . TYR A 1 269 ? 12.182 9.035 10.794 1.00 87.19 269 TYR A C 1
ATOM 2087 O O . TYR A 1 269 ? 12.305 7.917 11.304 1.00 87.19 269 TYR A O 1
ATOM 2095 N N . PRO A 1 270 ? 11.013 9.704 10.890 1.00 89.00 270 PRO A N 1
ATOM 2096 C CA . PRO A 1 270 ? 9.851 9.130 11.565 1.00 89.00 270 PRO A CA 1
ATOM 2097 C C . PRO A 1 270 ? 9.370 7.818 10.933 1.00 89.00 270 PRO A C 1
ATOM 2099 O O . PRO A 1 270 ? 9.050 6.882 11.665 1.00 89.00 270 PRO A O 1
ATOM 2102 N N . LEU A 1 271 ? 9.382 7.694 9.596 1.00 89.56 271 LEU A N 1
ATOM 2103 C CA . LEU A 1 271 ? 9.060 6.433 8.911 1.00 89.56 271 LEU A CA 1
ATOM 2104 C C . LEU A 1 271 ? 10.060 5.323 9.241 1.00 89.56 271 LEU A C 1
ATOM 2106 O O . LEU A 1 271 ? 9.657 4.187 9.479 1.00 89.56 271 LEU A O 1
ATOM 2110 N N . GLN A 1 272 ? 11.359 5.627 9.277 1.00 86.81 272 GLN A N 1
ATOM 2111 C CA . GLN A 1 272 ? 12.388 4.661 9.661 1.00 86.81 272 GLN A CA 1
ATOM 2112 C C . GLN A 1 272 ? 12.165 4.152 11.087 1.00 86.81 272 GLN A C 1
ATOM 2114 O O . GLN A 1 272 ? 12.163 2.941 11.315 1.00 86.81 272 GLN A O 1
ATOM 2119 N N . GLN A 1 273 ? 11.933 5.070 12.031 1.00 85.88 273 GLN A N 1
ATOM 2120 C CA . GLN A 1 273 ? 11.629 4.728 13.420 1.00 85.88 273 GLN A CA 1
ATOM 2121 C C . GLN A 1 273 ? 10.364 3.872 13.502 1.00 85.88 273 GLN A C 1
ATOM 2123 O O . GLN A 1 273 ? 10.372 2.805 14.112 1.00 85.88 273 GLN A O 1
ATOM 2128 N N . LEU A 1 274 ? 9.286 4.282 12.831 1.00 86.19 274 LEU A N 1
ATOM 2129 C CA . LEU A 1 274 ? 8.031 3.545 12.868 1.00 86.19 274 LEU A CA 1
ATOM 2130 C C . LEU A 1 274 ? 8.142 2.145 12.264 1.00 86.19 274 LEU A C 1
ATOM 2132 O O . LEU A 1 274 ? 7.539 1.222 12.798 1.00 86.19 274 LEU A O 1
ATOM 2136 N N . LEU A 1 275 ? 8.845 1.974 11.148 1.00 84.75 275 LEU A N 1
ATOM 2137 C CA . LEU A 1 275 ? 8.816 0.725 10.385 1.00 84.75 275 LEU A CA 1
ATOM 2138 C C . LEU A 1 275 ? 9.871 -0.284 10.830 1.00 84.75 275 LEU A C 1
ATOM 2140 O O . LEU A 1 275 ? 9.691 -1.480 10.605 1.00 84.75 275 LEU A O 1
ATOM 2144 N N . PHE A 1 276 ? 10.954 0.181 11.453 1.00 79.56 276 PHE A N 1
ATOM 2145 C CA . PHE A 1 276 ? 12.101 -0.669 11.749 1.00 79.56 276 PHE A CA 1
ATOM 2146 C C . PHE A 1 276 ? 12.612 -0.600 13.190 1.00 79.56 276 PHE A C 1
ATOM 2148 O O . PHE A 1 276 ? 13.369 -1.486 13.584 1.00 79.56 276 PHE A O 1
ATOM 2155 N N . SER A 1 277 ? 12.214 0.403 13.981 1.00 77.25 277 SER A N 1
ATOM 2156 C CA . SER A 1 277 ? 12.499 0.414 15.422 1.00 77.25 277 SER A CA 1
ATOM 2157 C C . SER A 1 277 ? 11.464 -0.405 16.192 1.00 77.25 277 SER A C 1
ATOM 2159 O O . SER A 1 277 ? 10.367 -0.685 15.707 1.00 77.25 277 SER A O 1
ATOM 2161 N N . VAL A 1 278 ? 11.810 -0.784 17.416 1.00 72.69 278 VAL A N 1
ATOM 2162 C CA . VAL A 1 278 ? 10.933 -1.486 18.361 1.00 72.69 278 VAL A CA 1
ATOM 2163 C C . VAL A 1 278 ? 10.671 -0.679 19.637 1.00 72.69 278 VAL A C 1
ATOM 2165 O O . VAL A 1 278 ? 9.857 -1.094 20.462 1.00 72.69 278 VAL A O 1
ATOM 2168 N N . ASP A 1 279 ? 11.177 0.556 19.705 1.00 74.25 279 ASP A N 1
ATOM 2169 C CA . ASP A 1 279 ? 10.944 1.492 20.810 1.00 74.25 279 ASP A CA 1
ATOM 2170 C C . ASP A 1 279 ? 9.561 2.148 20.759 1.00 74.25 279 ASP A C 1
ATOM 2172 O O . ASP A 1 279 ? 9.111 2.589 19.698 1.00 74.25 279 ASP A O 1
ATOM 2176 N N . SER A 1 280 ? 8.891 2.269 21.907 1.00 71.06 280 SER A N 1
ATOM 2177 C CA . SER A 1 280 ? 7.556 2.883 22.022 1.00 71.06 280 SER A CA 1
ATOM 2178 C C . SER A 1 280 ? 7.538 4.381 21.684 1.00 71.06 280 SER A C 1
ATOM 2180 O O . SER A 1 280 ? 6.516 4.901 21.240 1.00 71.06 280 SER A O 1
ATOM 2182 N N . SER A 1 281 ? 8.673 5.076 21.794 1.00 75.94 281 SER A N 1
ATOM 2183 C CA . SER A 1 281 ? 8.815 6.487 21.399 1.00 75.94 281 SER A CA 1
ATOM 2184 C C . SER A 1 281 ? 8.506 6.735 19.916 1.00 75.94 281 SER A C 1
ATOM 2186 O O . SER A 1 281 ? 8.145 7.855 19.541 1.00 75.94 281 SER A O 1
ATOM 2188 N N . ARG A 1 282 ? 8.568 5.691 19.072 1.00 83.31 282 ARG A N 1
ATOM 2189 C CA . ARG A 1 282 ? 8.231 5.775 17.644 1.00 83.31 282 ARG A CA 1
ATOM 2190 C C . ARG A 1 282 ? 6.784 6.202 17.391 1.00 83.31 282 ARG A C 1
ATOM 2192 O O . ARG A 1 282 ? 6.524 6.799 16.352 1.00 83.31 282 ARG A O 1
ATOM 2199 N N . PHE A 1 283 ? 5.857 5.935 18.318 1.00 84.69 283 PHE A N 1
ATOM 2200 C CA . PHE A 1 283 ? 4.443 6.289 18.146 1.00 84.69 283 PHE A CA 1
ATOM 2201 C C . PHE A 1 283 ? 4.228 7.800 18.128 1.00 84.69 283 PHE A C 1
ATOM 2203 O O . PHE A 1 283 ? 3.528 8.286 17.249 1.00 84.69 283 PHE A O 1
ATOM 2210 N N . SER A 1 284 ? 4.905 8.555 19.000 1.00 83.88 284 SER A N 1
ATOM 2211 C CA . SER A 1 284 ? 4.835 10.024 18.988 1.00 83.88 284 SER A CA 1
ATOM 2212 C C . SER A 1 284 ? 5.425 10.624 17.708 1.00 83.88 284 SER A C 1
ATOM 2214 O O . SER A 1 284 ? 4.895 11.591 17.164 1.00 83.88 284 SER A O 1
ATOM 2216 N N . GLY A 1 285 ? 6.521 10.050 17.200 1.00 87.50 285 GLY A N 1
ATOM 2217 C CA . GLY A 1 285 ? 7.071 10.448 15.902 1.00 87.50 285 GLY A CA 1
ATOM 2218 C C . GLY A 1 285 ? 6.100 10.154 14.756 1.00 87.50 285 GLY A C 1
ATOM 2219 O O . GLY A 1 285 ? 5.932 10.975 13.859 1.00 87.50 285 GLY A O 1
ATOM 2220 N N . ALA A 1 286 ? 5.421 9.010 14.813 1.00 89.69 286 ALA A N 1
ATOM 2221 C CA . ALA A 1 286 ? 4.482 8.589 13.788 1.00 89.69 286 ALA A CA 1
ATOM 2222 C C . ALA A 1 286 ? 3.157 9.361 13.795 1.00 89.69 286 ALA A C 1
ATOM 2224 O O . ALA A 1 286 ? 2.640 9.647 12.720 1.00 89.69 286 ALA A O 1
ATOM 2225 N N . THR A 1 287 ? 2.614 9.732 14.960 1.00 89.62 287 THR A N 1
ATOM 2226 C CA . THR A 1 287 ? 1.412 10.580 15.027 1.00 89.62 287 THR A CA 1
ATOM 2227 C C . THR A 1 287 ? 1.702 11.970 14.465 1.00 89.62 287 THR A C 1
ATOM 2229 O O . THR A 1 287 ? 0.929 12.458 13.647 1.00 89.62 287 THR A O 1
ATOM 2232 N N . LYS A 1 288 ? 2.865 12.560 14.781 1.00 90.31 288 LYS A N 1
ATOM 2233 C CA . LYS A 1 288 ? 3.321 13.831 14.182 1.00 90.31 288 LYS A CA 1
ATOM 2234 C C . LYS A 1 288 ? 3.535 13.738 12.672 1.00 90.31 288 LYS A C 1
ATOM 2236 O O . LYS A 1 288 ? 3.143 14.639 11.939 1.00 90.31 288 LYS A O 1
ATOM 2241 N N . LEU A 1 289 ? 4.147 12.650 12.203 1.00 91.81 289 LEU A N 1
ATOM 2242 C CA . LEU A 1 289 ? 4.291 12.373 10.773 1.00 91.81 289 LEU A CA 1
ATOM 2243 C C . LEU A 1 289 ? 2.922 12.298 10.089 1.00 91.81 289 LEU A C 1
ATOM 2245 O O . LEU A 1 289 ? 2.730 12.868 9.018 1.00 91.81 289 LEU A O 1
ATOM 2249 N N . LEU A 1 290 ? 1.983 11.566 10.687 1.00 92.69 290 LEU A N 1
ATOM 2250 C CA . LEU A 1 290 ? 0.656 11.373 10.123 1.00 92.69 290 LEU A CA 1
ATOM 2251 C C . LEU A 1 290 ? -0.116 12.697 10.074 1.00 92.69 290 LEU A C 1
ATOM 2253 O O . LEU A 1 290 ? -0.693 12.996 9.036 1.00 92.69 290 LEU A O 1
ATOM 2257 N N . ASP A 1 291 ? -0.052 13.513 11.125 1.00 91.69 291 ASP A N 1
ATOM 2258 C CA . ASP A 1 291 ? -0.591 14.880 11.149 1.00 91.69 291 ASP A CA 1
ATOM 2259 C C . ASP A 1 291 ? -0.013 15.742 10.011 1.00 91.69 291 ASP A C 1
ATOM 2261 O O . ASP A 1 291 ? -0.749 16.292 9.183 1.00 91.69 291 ASP A O 1
ATOM 2265 N N . HIS A 1 292 ? 1.318 15.747 9.868 1.00 89.81 292 HIS A N 1
ATOM 2266 C CA . HIS A 1 292 ? 2.005 16.435 8.774 1.00 89.81 292 HIS A CA 1
ATOM 2267 C C . HIS A 1 292 ? 1.506 15.969 7.397 1.00 89.81 292 HIS A C 1
ATOM 2269 O O . HIS A 1 292 ? 1.165 16.795 6.547 1.00 89.81 292 HIS A O 1
ATOM 2275 N N . ILE A 1 293 ? 1.401 14.658 7.168 1.00 89.25 293 ILE A N 1
ATOM 2276 C CA . ILE A 1 293 ? 0.954 14.101 5.884 1.00 89.25 293 ILE A CA 1
ATOM 2277 C C . ILE A 1 293 ? -0.537 14.374 5.633 1.00 89.25 293 ILE A C 1
ATOM 2279 O O . ILE A 1 293 ? -0.914 14.710 4.511 1.00 89.25 293 ILE A O 1
ATOM 2283 N N . ILE A 1 294 ? -1.396 14.270 6.650 1.00 89.12 294 ILE A N 1
ATOM 2284 C CA . ILE A 1 294 ? -2.836 14.547 6.546 1.00 89.12 294 ILE A CA 1
ATOM 2285 C C . ILE A 1 294 ? -3.075 16.021 6.205 1.00 89.12 294 ILE A C 1
ATOM 2287 O O . ILE A 1 294 ? -3.981 16.340 5.425 1.00 89.12 294 ILE A O 1
ATOM 2291 N N . SER A 1 295 ? -2.250 16.940 6.716 1.00 84.75 295 SER A N 1
ATOM 2292 C CA . SER A 1 295 ? -2.280 18.351 6.306 1.00 84.75 295 SER A CA 1
ATOM 2293 C C . SER A 1 295 ? -2.025 18.536 4.796 1.00 84.75 295 SER A C 1
ATOM 2295 O O . SER A 1 295 ? -2.544 19.473 4.190 1.00 84.75 295 SER A O 1
ATOM 2297 N N . GLN A 1 296 ? -1.331 17.581 4.167 1.00 79.69 296 GLN A N 1
ATOM 2298 C CA . GLN A 1 296 ? -0.971 17.543 2.745 1.00 79.69 296 GLN A CA 1
ATOM 2299 C C . GLN A 1 296 ? -1.647 16.385 1.980 1.00 79.69 296 GLN A C 1
ATOM 2301 O O . GLN A 1 296 ? -1.160 15.953 0.932 1.00 79.69 296 GLN A O 1
ATOM 2306 N N . VAL A 1 297 ? -2.783 15.867 2.468 1.00 74.69 297 VAL A N 1
ATOM 2307 C CA . VAL A 1 297 ? -3.450 14.664 1.915 1.00 74.69 297 VAL A CA 1
ATOM 2308 C C . VAL A 1 297 ? -3.774 14.769 0.420 1.00 74.69 297 VAL A C 1
ATOM 2310 O O . VAL A 1 297 ? -3.742 13.784 -0.307 1.00 74.69 297 VAL A O 1
ATOM 2313 N N . ASN A 1 298 ? -4.011 15.988 -0.060 1.00 70.94 298 ASN A N 1
ATOM 2314 C CA . ASN A 1 298 ? -4.294 16.318 -1.458 1.00 70.94 298 ASN A CA 1
ATOM 2315 C C . ASN A 1 298 ? -3.091 16.144 -2.404 1.00 70.94 298 ASN A C 1
ATOM 2317 O O . ASN A 1 298 ? -3.160 16.421 -3.599 1.00 70.94 298 ASN A O 1
ATOM 2321 N N . GLN A 1 299 ? -1.936 15.796 -1.857 1.00 73.38 299 GLN A N 1
ATOM 2322 C CA . GLN A 1 299 ? -0.680 15.693 -2.586 1.00 73.38 299 GLN A CA 1
ATOM 2323 C C . GLN A 1 299 ? 0.059 14.394 -2.255 1.00 73.38 299 GLN A C 1
ATOM 2325 O O . GLN A 1 299 ? 1.108 14.113 -2.839 1.00 73.38 299 GLN A O 1
ATOM 2330 N N . THR A 1 300 ? -0.504 13.601 -1.340 1.00 85.25 300 THR A N 1
ATOM 2331 C CA . THR A 1 300 ? 0.055 12.328 -0.910 1.00 85.25 300 THR A CA 1
ATOM 2332 C C . THR A 1 300 ? -0.850 11.176 -1.338 1.00 85.25 300 THR A C 1
ATOM 2334 O O . THR A 1 300 ? -2.073 11.303 -1.331 1.00 85.25 300 THR A O 1
ATOM 2337 N N . ASP A 1 301 ? -0.263 10.046 -1.733 1.00 88.44 301 ASP A N 1
ATOM 2338 C CA . ASP A 1 301 ? -1.019 8.849 -2.102 1.00 88.44 301 ASP A CA 1
ATOM 2339 C C . ASP A 1 301 ? -1.870 8.345 -0.925 1.00 88.44 301 ASP A C 1
ATOM 2341 O O . ASP A 1 301 ? -1.351 7.820 0.061 1.00 88.44 301 ASP A O 1
ATOM 2345 N N . ALA A 1 302 ? -3.191 8.480 -1.019 1.00 90.56 302 ALA A N 1
ATOM 2346 C CA . ALA A 1 302 ? -4.085 8.173 0.090 1.00 90.56 302 ALA A CA 1
ATOM 2347 C C . ALA A 1 302 ? -4.143 6.687 0.435 1.00 90.56 302 ALA A C 1
ATOM 2349 O O . ALA A 1 302 ? -4.371 6.343 1.593 1.00 90.56 302 ALA A O 1
ATOM 2350 N N . ASN A 1 303 ? -3.900 5.799 -0.531 1.00 89.88 303 ASN A N 1
ATOM 2351 C CA . ASN A 1 303 ? -3.809 4.373 -0.240 1.00 89.88 303 ASN A CA 1
ATOM 2352 C C . ASN A 1 303 ? -2.589 4.078 0.643 1.00 89.88 303 ASN A C 1
ATOM 2354 O O . ASN A 1 303 ? -2.686 3.275 1.569 1.00 89.88 303 ASN A O 1
ATOM 2358 N N . ALA A 1 304 ? -1.469 4.764 0.407 1.00 91.00 304 ALA A N 1
ATOM 2359 C CA . ALA A 1 304 ? -0.288 4.677 1.255 1.00 91.00 304 ALA A CA 1
ATOM 2360 C C . ALA A 1 304 ? -0.517 5.278 2.655 1.00 91.00 304 ALA A C 1
ATOM 2362 O O . ALA A 1 304 ? -0.089 4.677 3.639 1.00 91.00 304 ALA A O 1
ATOM 2363 N N . ILE A 1 305 ? -1.233 6.406 2.770 1.00 93.38 305 ILE A N 1
ATOM 2364 C CA . ILE A 1 305 ? -1.583 7.009 4.075 1.00 93.38 305 ILE A CA 1
ATOM 2365 C C . ILE A 1 305 ? -2.488 6.073 4.881 1.00 93.38 305 ILE A C 1
ATOM 2367 O O . ILE A 1 305 ? -2.215 5.803 6.047 1.00 93.38 305 ILE A O 1
ATOM 2371 N N . VAL A 1 306 ? -3.548 5.541 4.267 1.00 93.75 306 VAL A N 1
ATOM 2372 C CA . VAL A 1 306 ? -4.449 4.587 4.933 1.00 93.75 306 VAL A CA 1
ATOM 2373 C C . VAL A 1 306 ? -3.689 3.329 5.341 1.00 93.75 306 VAL A C 1
ATOM 2375 O O . VAL A 1 306 ? -3.901 2.816 6.433 1.00 93.75 306 VAL A O 1
ATOM 2378 N N . HIS A 1 307 ? -2.737 2.869 4.527 1.00 91.56 307 HIS A N 1
ATOM 2379 C CA . HIS A 1 307 ? -1.895 1.743 4.912 1.00 91.56 307 HIS A CA 1
ATOM 2380 C C . HIS A 1 307 ? -0.960 2.059 6.093 1.00 91.56 307 HIS A C 1
ATOM 2382 O O . HIS A 1 307 ? -0.767 1.227 6.976 1.00 91.56 307 HIS A O 1
ATOM 2388 N N . LEU A 1 308 ? -0.416 3.276 6.165 1.00 92.44 308 LEU A N 1
ATOM 2389 C CA . LEU A 1 308 ? 0.336 3.743 7.332 1.00 92.44 308 LEU A CA 1
ATOM 2390 C C . LEU A 1 308 ? -0.535 3.742 8.600 1.00 92.44 308 LEU A C 1
ATOM 2392 O O . LEU A 1 308 ? -0.080 3.304 9.656 1.00 92.44 308 LEU A O 1
ATOM 2396 N N . VAL A 1 309 ? -1.792 4.179 8.485 1.00 94.19 309 VAL A N 1
ATOM 2397 C CA . VAL A 1 309 ? -2.783 4.126 9.572 1.00 94.19 309 VAL A CA 1
ATOM 2398 C C . VAL A 1 309 ? -3.073 2.691 10.003 1.00 94.19 309 VAL A C 1
ATOM 2400 O O . VAL A 1 309 ? -3.137 2.428 11.201 1.00 94.19 309 VAL A O 1
ATOM 2403 N N . GLU A 1 310 ? -3.230 1.757 9.065 1.00 91.62 310 GLU A N 1
ATOM 2404 C CA . GLU A 1 310 ? -3.420 0.333 9.370 1.00 91.62 310 GLU A CA 1
ATOM 2405 C C . GLU A 1 310 ? -2.229 -0.228 10.156 1.00 91.62 310 GLU A C 1
ATOM 2407 O O . GLU A 1 310 ? -2.418 -0.882 11.180 1.00 91.62 310 GLU A O 1
ATOM 2412 N N . LEU A 1 311 ? -0.998 0.074 9.724 1.00 88.81 311 LEU A N 1
ATOM 2413 C CA . LEU A 1 311 ? 0.221 -0.337 10.428 1.00 88.81 311 LEU A CA 1
ATOM 2414 C C . LEU A 1 311 ? 0.281 0.233 11.848 1.00 88.81 311 LEU A C 1
ATOM 2416 O O . LEU A 1 311 ? 0.607 -0.500 12.782 1.00 88.81 311 LEU A O 1
ATOM 2420 N N . LEU A 1 312 ? -0.061 1.514 12.014 1.00 90.38 312 LEU A N 1
ATOM 2421 C CA . LEU A 1 312 ? -0.124 2.156 13.325 1.00 90.38 312 LEU A CA 1
ATOM 2422 C C . LEU A 1 312 ? -1.200 1.537 14.207 1.00 90.38 312 LEU A C 1
ATOM 2424 O O . LEU A 1 312 ? -0.904 1.159 15.330 1.00 90.38 312 LEU A O 1
ATOM 2428 N N . SER A 1 313 ? -2.412 1.359 13.684 1.00 90.88 313 SER A N 1
ATOM 2429 C CA . SER A 1 313 ? -3.544 0.767 14.406 1.00 90.88 313 SER A CA 1
ATOM 2430 C C . SER A 1 313 ? -3.234 -0.653 14.867 1.00 90.88 313 SER A C 1
ATOM 2432 O O . SER A 1 313 ? -3.528 -1.019 16.002 1.00 90.88 313 SER A O 1
ATOM 2434 N N . ARG A 1 314 ? -2.572 -1.437 14.010 1.00 87.94 314 ARG A N 1
ATOM 2435 C CA . ARG A 1 314 ? -2.067 -2.774 14.320 1.00 87.94 314 ARG A CA 1
ATOM 2436 C C . ARG A 1 314 ? -1.073 -2.756 15.483 1.00 87.94 314 ARG A C 1
ATOM 2438 O O . ARG A 1 314 ? -1.203 -3.552 16.409 1.00 87.94 314 ARG A O 1
ATOM 2445 N N . ASP A 1 315 ? -0.072 -1.878 15.426 1.00 85.00 315 ASP A N 1
ATOM 2446 C CA . ASP A 1 315 ? 0.931 -1.751 16.488 1.00 85.00 315 ASP A CA 1
ATOM 2447 C C . ASP A 1 315 ? 0.317 -1.167 17.782 1.00 85.00 315 ASP A C 1
ATOM 2449 O O . ASP A 1 315 ? 0.674 -1.578 18.881 1.00 85.00 315 ASP A O 1
ATOM 2453 N N . THR A 1 316 ? -0.664 -0.269 17.691 1.00 85.88 316 THR A N 1
ATOM 2454 C CA . THR A 1 316 ? -1.412 0.232 18.852 1.00 85.88 316 THR A CA 1
ATOM 2455 C C . THR A 1 316 ? -2.261 -0.866 19.489 1.00 85.88 316 THR A C 1
ATOM 2457 O O . THR A 1 316 ? -2.274 -0.971 20.710 1.00 85.88 316 THR A O 1
ATOM 2460 N N . ALA A 1 317 ? -2.916 -1.725 18.701 1.00 85.00 317 ALA A N 1
ATOM 2461 C CA . ALA A 1 317 ? -3.759 -2.805 19.217 1.00 85.00 317 ALA A CA 1
ATOM 2462 C C . ALA A 1 317 ? -2.981 -3.801 20.094 1.00 85.00 317 ALA A C 1
ATOM 2464 O O . ALA A 1 317 ? -3.484 -4.200 21.142 1.00 85.00 317 ALA A O 1
ATOM 2465 N N . ILE A 1 318 ? -1.746 -4.159 19.717 1.00 81.75 318 ILE A N 1
ATOM 2466 C CA . ILE A 1 318 ? -0.896 -5.033 20.546 1.00 81.75 318 ILE A CA 1
ATOM 2467 C C . ILE A 1 318 ? -0.427 -4.332 21.832 1.00 81.75 318 ILE A C 1
ATOM 2469 O O . ILE A 1 318 ? -0.335 -4.962 22.880 1.00 81.75 318 ILE A O 1
ATOM 2473 N N . HIS A 1 319 ? -0.177 -3.020 21.797 1.00 78.31 319 HIS A N 1
ATOM 2474 C CA . HIS A 1 319 ? 0.270 -2.265 22.974 1.00 78.31 319 HIS A CA 1
ATOM 2475 C C . HIS A 1 319 ? -0.867 -1.790 23.887 1.00 78.31 319 HIS A C 1
ATOM 2477 O O . HIS A 1 319 ? -0.611 -1.464 25.046 1.00 78.31 319 HIS A O 1
ATOM 2483 N N . ALA A 1 320 ? -2.113 -1.781 23.409 1.00 71.56 320 ALA A N 1
ATOM 2484 C CA . ALA A 1 320 ? -3.277 -1.365 24.185 1.00 71.56 320 ALA A CA 1
ATOM 2485 C C . ALA A 1 320 ? -3.503 -2.223 25.443 1.00 71.56 320 ALA A C 1
ATOM 2487 O O . ALA A 1 320 ? -4.097 -1.750 26.404 1.00 71.56 320 ALA A O 1
ATOM 2488 N N . LYS A 1 321 ? -2.974 -3.452 25.469 1.00 66.56 321 LYS A N 1
ATOM 2489 C CA . LYS A 1 321 ? -3.104 -4.392 26.590 1.00 66.56 321 LYS A CA 1
ATOM 2490 C C . LYS A 1 321 ? -2.069 -4.233 27.706 1.00 66.56 321 LYS A C 1
ATOM 2492 O O . LYS A 1 321 ? -2.067 -5.014 28.650 1.00 66.56 321 LYS A O 1
ATOM 2497 N N . GLY A 1 322 ? -1.148 -3.274 27.608 1.00 56.81 322 GLY A N 1
ATOM 2498 C CA . GLY A 1 322 ? -0.139 -3.025 28.648 1.00 56.81 322 GLY A CA 1
ATOM 2499 C C . GLY A 1 322 ? 0.989 -4.068 28.737 1.00 56.81 322 GLY A C 1
ATOM 2500 O O . GLY A 1 322 ? 2.019 -3.789 29.346 1.00 56.81 322 GLY A O 1
ATOM 2501 N N . HIS A 1 323 ? 0.870 -5.214 28.060 1.00 56.81 323 HIS A N 1
ATOM 2502 C CA . HIS A 1 323 ? 1.928 -6.205 27.858 1.00 56.81 323 HIS A CA 1
ATOM 2503 C C . HIS A 1 323 ? 1.977 -6.604 26.379 1.00 56.81 323 HIS A C 1
ATOM 2505 O O . HIS A 1 323 ? 0.933 -6.790 25.762 1.00 56.81 323 HIS A O 1
ATOM 2511 N N . ALA A 1 324 ? 3.178 -6.725 25.803 1.00 58.34 324 ALA A N 1
ATOM 2512 C CA . ALA A 1 324 ? 3.373 -7.206 24.432 1.00 58.34 324 ALA A CA 1
ATOM 2513 C C . ALA A 1 324 ? 3.203 -8.737 24.351 1.00 58.34 324 ALA A C 1
ATOM 2515 O O . ALA A 1 324 ? 4.105 -9.445 23.918 1.00 58.34 324 ALA A O 1
ATOM 2516 N N . ASP A 1 325 ? 2.064 -9.239 24.824 1.00 69.62 325 ASP A N 1
ATOM 2517 C CA . ASP A 1 325 ? 1.628 -10.618 24.621 1.00 69.62 325 ASP A CA 1
ATOM 2518 C C . ASP A 1 325 ? 0.547 -10.621 23.533 1.00 69.62 325 ASP A C 1
ATOM 2520 O O . ASP A 1 325 ? -0.265 -9.697 23.432 1.00 69.62 325 ASP A O 1
ATOM 2524 N N . PHE A 1 326 ? 0.542 -11.648 22.689 1.00 80.75 326 PHE A N 1
ATOM 2525 C CA . PHE A 1 326 ? -0.491 -11.818 21.674 1.00 80.75 326 PHE A CA 1
ATOM 2526 C C . PHE A 1 326 ? -1.832 -12.246 22.290 1.00 80.75 326 PHE A C 1
ATOM 2528 O O . PHE A 1 326 ? -2.851 -12.198 21.605 1.00 80.75 326 PHE A O 1
ATOM 2535 N N . GLU A 1 327 ? -1.873 -12.643 23.565 1.00 83.56 327 GLU A N 1
ATOM 2536 C CA . GLU A 1 327 ? -3.085 -13.104 24.245 1.00 83.56 327 GLU A CA 1
ATOM 2537 C C . GLU A 1 327 ? -4.290 -12.145 24.101 1.00 83.56 327 GLU A C 1
ATOM 2539 O O . GLU A 1 327 ? -4.292 -10.966 24.467 1.00 83.56 327 GLU A O 1
ATOM 2544 N N . GLY A 1 328 ? -5.383 -12.679 23.558 1.00 83.56 328 GLY A N 1
ATOM 2545 C CA . GLY A 1 328 ? -6.637 -11.984 23.293 1.00 83.56 328 GLY A CA 1
ATOM 2546 C C . GLY A 1 328 ? -6.543 -10.874 22.241 1.00 83.56 328 GLY A C 1
ATOM 2547 O O . GLY A 1 328 ? -7.444 -10.037 22.193 1.00 83.56 328 GLY A O 1
ATOM 2548 N N . LEU A 1 329 ? -5.471 -10.819 21.444 1.00 89.06 329 LEU A N 1
ATOM 2549 C CA . LEU A 1 329 ? -5.369 -9.933 20.289 1.00 89.06 329 LEU A CA 1
ATOM 2550 C C . LEU A 1 329 ? -6.306 -10.430 19.187 1.00 89.06 329 LEU A C 1
ATOM 2552 O O . LEU A 1 329 ? -6.184 -11.568 18.726 1.00 89.06 329 LEU A O 1
ATOM 2556 N N . LEU A 1 330 ? -7.221 -9.565 18.752 1.00 91.06 330 LEU A N 1
ATOM 2557 C CA . LEU A 1 330 ? -8.026 -9.776 17.557 1.00 91.06 330 LEU A CA 1
ATOM 2558 C C . LEU A 1 330 ? -7.392 -8.994 16.413 1.00 91.06 330 LEU A C 1
ATOM 2560 O O . LEU A 1 330 ? -7.281 -7.777 16.496 1.00 91.06 330 LEU A O 1
ATOM 2564 N N . ALA A 1 331 ? -7.014 -9.662 15.330 1.00 90.62 331 ALA A N 1
ATOM 2565 C CA . ALA A 1 331 ? -6.511 -8.982 14.143 1.00 90.62 331 ALA A CA 1
ATOM 2566 C C . ALA A 1 331 ? -6.723 -9.829 12.877 1.00 90.62 331 ALA A C 1
ATOM 2568 O O . ALA A 1 331 ? -6.935 -11.042 12.965 1.00 90.62 331 ALA A O 1
ATOM 2569 N N . PRO A 1 332 ? -6.641 -9.221 11.683 1.00 89.06 332 PRO A N 1
ATOM 2570 C CA . PRO A 1 332 ? -6.453 -9.961 10.444 1.00 89.06 332 PRO A CA 1
ATOM 2571 C C . PRO A 1 332 ? -5.253 -10.906 10.553 1.00 89.06 332 PRO A C 1
ATOM 2573 O O . PRO A 1 332 ? -4.241 -10.581 11.180 1.00 89.06 332 PRO A O 1
ATOM 2576 N N . PHE A 1 333 ? -5.341 -12.079 9.934 1.00 84.19 333 PHE A N 1
ATOM 2577 C CA . PHE A 1 333 ? -4.278 -13.081 10.019 1.00 84.19 333 PHE A CA 1
ATOM 2578 C C . PHE A 1 333 ? -2.905 -12.545 9.561 1.00 84.19 333 PHE A C 1
ATOM 2580 O O . PHE A 1 333 ? -1.870 -12.826 10.167 1.00 84.19 333 PHE A O 1
ATOM 2587 N N . SER A 1 334 ? -2.889 -11.719 8.523 1.00 80.38 334 SER A N 1
ATOM 2588 C CA . SER A 1 334 ? -1.714 -11.056 7.979 1.00 80.38 334 SER A CA 1
ATOM 2589 C C . SER A 1 334 ? -1.074 -10.077 8.952 1.00 80.38 334 SER A C 1
ATOM 2591 O O . SER A 1 334 ? 0.153 -10.002 9.056 1.00 80.38 334 SER A O 1
ATOM 2593 N N . TRP A 1 335 ? -1.899 -9.355 9.708 1.00 87.00 335 TRP A N 1
ATOM 2594 C CA . TRP A 1 335 ? -1.448 -8.467 10.766 1.00 87.00 335 TRP A CA 1
ATOM 2595 C C . TRP A 1 335 ? -0.788 -9.267 11.882 1.00 87.00 335 TRP A C 1
ATOM 2597 O O . TRP A 1 335 ? 0.305 -8.892 12.301 1.00 87.00 335 TRP A O 1
ATOM 2607 N N . LEU A 1 336 ? -1.388 -10.391 12.298 1.00 84.88 336 LEU A N 1
ATOM 2608 C CA . LEU A 1 336 ? -0.781 -11.294 13.281 1.00 84.88 336 LEU A CA 1
ATOM 2609 C C . LEU A 1 336 ? 0.571 -11.820 12.799 1.00 84.88 336 LEU A C 1
ATOM 2611 O O . LEU A 1 336 ? 1.532 -11.770 13.555 1.00 84.88 336 LEU A O 1
ATOM 2615 N N . MET A 1 337 ? 0.681 -12.260 11.543 1.00 81.06 337 MET A N 1
ATOM 2616 C CA . MET A 1 337 ? 1.954 -12.703 10.957 1.00 81.06 337 MET A CA 1
ATOM 2617 C C . MET A 1 337 ? 3.026 -11.607 10.990 1.00 81.06 337 MET A C 1
ATOM 2619 O O . MET A 1 337 ? 4.170 -11.866 11.369 1.00 81.06 337 MET A O 1
ATOM 2623 N N . ALA A 1 338 ? 2.670 -10.380 10.605 1.00 80.44 338 ALA A N 1
ATOM 2624 C CA . ALA A 1 338 ? 3.600 -9.257 10.596 1.00 80.44 338 ALA A CA 1
ATOM 2625 C C . ALA A 1 338 ? 4.026 -8.842 12.016 1.00 80.44 338 ALA A C 1
ATOM 2627 O O . ALA A 1 338 ? 5.212 -8.615 12.258 1.00 80.44 338 ALA A O 1
ATOM 2628 N N . LEU A 1 339 ? 3.079 -8.783 12.959 1.00 82.38 339 LEU A N 1
ATOM 2629 C CA . LEU A 1 339 ? 3.346 -8.516 14.373 1.00 82.38 339 LEU A CA 1
ATOM 2630 C C . LEU A 1 339 ? 4.229 -9.609 14.978 1.00 82.38 339 LEU A C 1
ATOM 2632 O O . LEU A 1 339 ? 5.243 -9.295 15.592 1.00 82.38 339 LEU A O 1
ATOM 2636 N N . ALA A 1 340 ? 3.898 -10.880 14.749 1.00 81.38 340 ALA A N 1
ATOM 2637 C CA . ALA A 1 340 ? 4.669 -12.031 15.205 1.00 81.38 340 ALA A CA 1
ATOM 2638 C C . ALA A 1 340 ? 6.130 -11.924 14.761 1.00 81.38 340 ALA A C 1
ATOM 2640 O O . ALA A 1 340 ? 7.037 -12.013 15.576 1.00 81.38 340 ALA A O 1
ATOM 2641 N N . HIS A 1 341 ? 6.382 -11.629 13.484 1.00 77.62 341 HIS A N 1
ATOM 2642 C CA . HIS A 1 341 ? 7.745 -11.447 12.984 1.00 77.62 341 HIS A CA 1
ATOM 2643 C C . HIS A 1 341 ? 8.497 -10.262 13.595 1.00 77.62 341 HIS A C 1
ATOM 2645 O O . HIS A 1 341 ? 9.728 -10.307 13.679 1.00 77.62 341 HIS A O 1
ATOM 2651 N N . ARG A 1 342 ? 7.779 -9.213 13.996 1.00 78.44 342 ARG A N 1
ATOM 2652 C CA . ARG A 1 342 ? 8.364 -7.997 14.558 1.00 78.44 342 ARG A CA 1
ATOM 2653 C C . ARG A 1 342 ? 8.653 -8.116 16.053 1.00 78.44 342 ARG A C 1
ATOM 2655 O O . ARG A 1 342 ? 9.722 -7.691 16.477 1.00 78.44 342 ARG A O 1
ATOM 2662 N N . TYR A 1 343 ? 7.728 -8.681 16.826 1.00 77.75 343 TYR A N 1
ATOM 2663 C CA . TYR A 1 343 ? 7.777 -8.693 18.292 1.00 77.75 343 TYR A CA 1
ATOM 2664 C C . TYR A 1 343 ? 8.176 -10.042 18.906 1.00 77.75 343 TYR A C 1
ATOM 2666 O O . TYR A 1 343 ? 8.200 -10.117 20.127 1.00 77.75 343 TYR A O 1
ATOM 2674 N N . HIS A 1 344 ? 8.530 -11.079 18.122 1.00 69.56 344 HIS A N 1
ATOM 2675 C CA . HIS A 1 344 ? 8.774 -12.429 18.679 1.00 69.56 344 HIS A CA 1
ATOM 2676 C C . HIS A 1 344 ? 9.775 -12.508 19.848 1.00 69.56 344 HIS A C 1
ATOM 2678 O O . HIS A 1 344 ? 9.662 -13.421 20.655 1.00 69.56 344 HIS A O 1
ATOM 2684 N N . ASP A 1 345 ? 10.704 -11.551 19.961 1.00 63.16 345 ASP A N 1
ATOM 2685 C CA . ASP A 1 345 ? 11.764 -11.536 20.983 1.00 63.16 345 ASP A CA 1
ATOM 2686 C C . ASP A 1 345 ? 11.638 -10.370 21.984 1.00 63.16 345 ASP A C 1
ATOM 2688 O O . ASP A 1 345 ? 12.546 -10.136 22.783 1.00 63.16 345 ASP A O 1
ATOM 2692 N N . ILE A 1 346 ? 10.572 -9.562 21.915 1.00 63.53 346 ILE A N 1
ATOM 2693 C CA . ILE A 1 346 ? 10.508 -8.283 22.638 1.00 63.53 346 ILE A CA 1
ATOM 2694 C C . ILE A 1 346 ? 9.367 -8.294 23.642 1.00 63.53 346 ILE A C 1
ATOM 2696 O O . ILE A 1 346 ? 8.220 -8.000 23.318 1.00 63.53 346 ILE A O 1
ATOM 2700 N N . TYR A 1 347 ? 9.728 -8.521 24.901 1.00 55.03 347 TYR A N 1
ATOM 2701 C CA . TYR A 1 347 ? 8.887 -8.169 26.036 1.00 55.03 347 TYR A CA 1
ATOM 2702 C C . TYR A 1 347 ? 9.155 -6.714 26.413 1.00 55.03 347 TYR A C 1
ATOM 2704 O O . TYR A 1 347 ? 10.111 -6.388 27.115 1.00 55.03 347 TYR A O 1
ATOM 2712 N N . SER A 1 348 ? 8.317 -5.802 25.932 1.00 56.09 348 SER A N 1
ATOM 2713 C CA . SER A 1 348 ? 8.261 -4.451 26.489 1.00 56.09 348 SER A CA 1
ATOM 2714 C C . SER A 1 348 ? 6.811 -4.008 26.629 1.00 56.09 348 SER A C 1
ATOM 2716 O O . SER A 1 348 ? 6.074 -4.037 25.641 1.00 56.09 348 SER A O 1
ATOM 2718 N N . PRO A 1 349 ? 6.376 -3.614 27.840 1.00 53.50 349 PRO A N 1
ATOM 2719 C CA . PRO A 1 349 ? 5.048 -3.059 28.030 1.00 53.50 349 PRO A CA 1
ATOM 2720 C C . PRO A 1 349 ? 4.935 -1.771 27.207 1.00 53.50 349 PRO A C 1
ATOM 2722 O O . PRO A 1 349 ? 5.716 -0.832 27.370 1.00 53.50 349 PRO A O 1
ATOM 2725 N N . GLY A 1 350 ? 3.991 -1.757 26.268 1.00 58.16 350 GLY A N 1
ATOM 2726 C CA . GLY A 1 350 ? 3.630 -0.547 25.541 1.00 58.16 350 GLY A CA 1
ATOM 2727 C C . GLY A 1 350 ? 2.613 0.266 26.325 1.00 58.16 350 GLY A C 1
ATOM 2728 O O . GLY A 1 350 ? 1.830 -0.284 27.093 1.00 58.16 350 GLY A O 1
ATOM 2729 N N . SER A 1 351 ? 2.618 1.579 26.117 1.00 64.38 351 SER A N 1
ATOM 2730 C CA . SER A 1 351 ? 1.580 2.471 26.633 1.00 64.38 351 SER A CA 1
ATOM 2731 C C . SER A 1 351 ? 0.530 2.726 25.554 1.00 64.38 351 SER A C 1
ATOM 2733 O O . SER A 1 351 ? 0.882 2.998 24.406 1.00 64.38 351 SER A O 1
ATOM 2735 N N . ASN A 1 352 ? -0.749 2.711 25.937 1.00 69.31 352 ASN A N 1
ATOM 2736 C CA . ASN A 1 352 ? -1.870 3.082 25.069 1.00 69.31 352 ASN A CA 1
ATOM 2737 C C . ASN A 1 352 ? -2.071 4.613 24.951 1.00 69.31 352 ASN A C 1
ATOM 2739 O O . ASN A 1 352 ? -3.085 5.080 24.440 1.00 69.31 352 ASN A O 1
ATOM 2743 N N . ALA A 1 353 ? -1.122 5.425 25.432 1.00 77.19 353 ALA A N 1
ATOM 2744 C CA . ALA A 1 353 ? -1.271 6.883 25.512 1.00 77.19 353 ALA A CA 1
ATOM 2745 C C . ALA A 1 353 ? -1.523 7.579 24.157 1.00 77.19 353 ALA A C 1
ATOM 2747 O O . ALA A 1 353 ? -2.067 8.677 24.134 1.00 77.19 353 ALA A O 1
ATOM 2748 N N . HIS A 1 354 ? -1.156 6.949 23.038 1.00 83.31 354 HIS A N 1
ATOM 2749 C CA . HIS A 1 354 ? -1.286 7.532 21.697 1.00 83.31 354 HIS A CA 1
ATOM 2750 C C . HIS A 1 354 ? -2.590 7.178 20.976 1.00 83.31 354 HIS A C 1
ATOM 2752 O O . HIS A 1 354 ? -2.855 7.730 19.909 1.00 83.31 354 HIS A O 1
ATOM 2758 N N . LEU A 1 355 ? -3.410 6.270 21.517 1.00 89.62 355 LEU A N 1
ATOM 2759 C CA . LEU A 1 355 ? -4.656 5.873 20.858 1.00 89.62 355 LEU A CA 1
ATOM 2760 C C . LEU A 1 355 ? -5.624 7.050 20.646 1.00 89.62 355 LEU A C 1
ATOM 2762 O O . LEU A 1 355 ? -6.127 7.171 19.530 1.00 89.62 355 LEU A O 1
ATOM 2766 N N . PRO A 1 356 ? -5.850 7.958 21.616 1.00 93.00 356 PRO A N 1
ATOM 2767 C CA . PRO A 1 356 ? -6.692 9.131 21.381 1.00 93.00 356 PRO A CA 1
ATOM 2768 C C . PRO A 1 356 ? -6.204 10.010 20.223 1.00 93.00 356 PRO A C 1
ATOM 2770 O O . PRO A 1 356 ? -7.001 10.402 19.374 1.00 93.00 356 PRO A O 1
ATOM 2773 N N . GLU A 1 357 ? -4.895 10.276 20.149 1.00 93.06 357 GLU A N 1
ATOM 2774 C CA . GLU A 1 357 ? -4.285 11.053 19.060 1.00 93.06 357 GLU A CA 1
ATOM 2775 C C . GLU A 1 357 ? -4.478 10.356 17.708 1.00 93.06 357 GLU A C 1
ATOM 2777 O O . GLU A 1 357 ? -4.876 10.988 16.731 1.00 93.06 357 GLU A O 1
ATOM 2782 N N . LEU A 1 358 ? -4.256 9.039 17.654 1.00 93.75 358 LEU A N 1
ATOM 2783 C CA . LEU A 1 358 ? -4.458 8.250 16.441 1.00 93.75 358 LEU A CA 1
ATOM 2784 C C . LEU A 1 358 ? -5.922 8.282 15.980 1.00 93.75 358 LEU A C 1
ATOM 2786 O O . LEU A 1 358 ? -6.174 8.491 14.797 1.00 93.75 358 LEU A O 1
ATOM 2790 N N . LEU A 1 359 ? -6.887 8.109 16.887 1.00 95.56 359 LEU A N 1
ATOM 2791 C CA . LEU A 1 359 ? -8.317 8.141 16.558 1.00 95.56 359 LEU A CA 1
ATOM 2792 C C . LEU A 1 359 ? -8.742 9.499 15.980 1.00 95.56 359 LEU A C 1
ATOM 2794 O O . LEU A 1 359 ? -9.470 9.542 14.986 1.00 95.56 359 LEU A O 1
ATOM 2798 N N . LEU A 1 360 ? -8.232 10.600 16.540 1.00 95.38 360 LEU A N 1
ATOM 2799 C CA . LEU A 1 360 ? -8.466 11.947 16.011 1.00 95.38 360 LEU A CA 1
ATOM 2800 C C . LEU A 1 360 ? -7.904 12.112 14.593 1.00 95.38 360 LEU A C 1
ATOM 2802 O O . LEU A 1 360 ? -8.608 12.603 13.711 1.00 95.38 360 LEU A O 1
ATOM 2806 N N . LEU A 1 361 ? -6.679 11.640 14.346 1.00 95.88 361 LEU A N 1
ATOM 2807 C CA . LEU A 1 361 ? -6.060 11.687 13.017 1.00 95.88 361 LEU A CA 1
ATOM 2808 C C . LEU A 1 361 ? -6.810 10.813 12.002 1.00 95.88 361 LEU A C 1
ATOM 2810 O O . LEU A 1 361 ? -6.988 11.213 10.853 1.00 95.88 361 LEU A O 1
ATOM 2814 N N . ILE A 1 362 ? -7.308 9.641 12.412 1.00 96.81 362 ILE A N 1
ATOM 2815 C CA . ILE A 1 362 ? -8.139 8.783 11.555 1.00 96.81 362 ILE A CA 1
ATOM 2816 C C . ILE A 1 362 ? -9.437 9.499 11.164 1.00 96.81 362 ILE A C 1
ATOM 2818 O O . ILE A 1 362 ? -9.823 9.473 9.990 1.00 96.81 362 ILE A O 1
ATOM 2822 N N . LYS A 1 363 ? -10.095 10.162 12.122 1.00 95.44 363 LYS A N 1
ATOM 2823 C CA . LYS A 1 363 ? -11.291 10.974 11.866 1.00 95.44 363 LYS A CA 1
ATOM 2824 C C . LYS A 1 363 ? -10.999 12.106 10.887 1.00 95.44 363 LYS A C 1
ATOM 2826 O O . LYS A 1 363 ? -11.730 12.262 9.909 1.00 95.44 363 LYS A O 1
ATOM 2831 N N . GLU A 1 364 ? -9.923 12.859 11.103 1.00 93.81 364 GLU A N 1
ATOM 2832 C CA . GLU A 1 364 ? -9.531 13.950 10.207 1.00 93.81 364 GLU A CA 1
ATOM 2833 C C . GLU A 1 364 ? -9.235 13.446 8.789 1.00 93.81 364 GLU A C 1
ATOM 2835 O O . GLU A 1 364 ? -9.724 14.014 7.808 1.00 93.81 364 GLU A O 1
ATOM 2840 N N . LEU A 1 365 ? -8.490 12.344 8.665 1.00 94.62 365 LEU A N 1
ATOM 2841 C CA . LEU A 1 365 ? -8.208 11.724 7.375 1.00 94.62 365 LEU A CA 1
ATOM 2842 C C . LEU A 1 365 ? -9.500 11.306 6.666 1.00 94.62 365 LEU A C 1
ATOM 2844 O O . LEU A 1 365 ? -9.672 11.621 5.490 1.00 94.62 365 LEU A O 1
ATOM 2848 N N . SER A 1 366 ? -10.424 10.640 7.366 1.00 94.25 366 SER A N 1
ATOM 2849 C CA . SER A 1 366 ? -11.720 10.247 6.800 1.00 94.25 366 SER A CA 1
ATOM 2850 C C . SER A 1 366 ? -12.502 11.453 6.275 1.00 94.25 366 SER A C 1
ATOM 2852 O O . SER A 1 366 ? -12.979 11.422 5.138 1.00 94.25 366 SER A O 1
ATOM 2854 N N . LEU A 1 367 ? -12.586 12.535 7.056 1.00 91.81 367 LEU A N 1
ATOM 2855 C CA . LEU A 1 367 ? -13.259 13.768 6.644 1.00 91.81 367 LEU A CA 1
ATOM 2856 C C . LEU A 1 367 ? -12.628 14.357 5.379 1.00 91.81 367 LEU A C 1
ATOM 2858 O O . LEU A 1 367 ? -13.340 14.654 4.419 1.00 91.81 367 LEU A O 1
ATOM 2862 N N . LYS A 1 368 ? -11.295 14.457 5.319 1.00 90.69 368 LYS A N 1
ATOM 2863 C CA . LYS A 1 368 ? -10.612 14.981 4.128 1.00 90.69 368 LYS A CA 1
ATOM 2864 C C . LYS A 1 368 ? -10.781 14.078 2.907 1.00 90.69 368 LYS A C 1
ATOM 2866 O O . LYS A 1 368 ? -10.935 14.588 1.800 1.00 90.69 368 LYS A O 1
ATOM 2871 N N . LEU A 1 369 ? -10.801 12.758 3.083 1.00 91.50 369 LEU A N 1
ATOM 2872 C CA . LEU A 1 369 ? -11.066 11.828 1.984 1.00 91.50 369 LEU A CA 1
ATOM 2873 C C . LEU A 1 369 ? -12.497 11.986 1.450 1.00 91.50 369 LEU A C 1
ATOM 2875 O O . LEU A 1 369 ? -12.686 12.055 0.236 1.00 91.50 369 LEU A O 1
ATOM 2879 N N . ARG A 1 370 ? -13.500 12.065 2.335 1.00 90.31 370 ARG A N 1
ATOM 2880 C CA . ARG A 1 370 ? -14.926 12.107 1.960 1.00 90.31 370 ARG A CA 1
ATOM 2881 C C . ARG A 1 370 ? -15.398 13.469 1.471 1.00 90.31 370 ARG A C 1
ATOM 2883 O O . ARG A 1 370 ? -16.187 13.508 0.531 1.00 90.31 370 ARG A O 1
ATOM 2890 N N . PHE A 1 371 ? -14.923 14.556 2.067 1.00 88.56 371 PHE A N 1
ATOM 2891 C CA . PHE A 1 371 ? -15.463 15.901 1.836 1.00 88.56 371 PHE A CA 1
ATOM 2892 C C . PHE A 1 371 ? -14.416 16.930 1.411 1.00 88.56 371 PHE A C 1
ATOM 2894 O O . PHE A 1 371 ? -14.777 18.016 0.961 1.00 88.56 371 PHE A O 1
ATOM 2901 N N . GLY A 1 372 ? -13.123 16.598 1.495 1.00 82.19 372 GLY A N 1
ATOM 2902 C CA . GLY A 1 372 ? -12.049 17.479 1.045 1.00 82.19 372 GLY A CA 1
ATOM 2903 C C . GLY A 1 372 ? -12.185 17.883 -0.425 1.00 82.19 372 GLY A C 1
ATOM 2904 O O . GLY A 1 372 ? -12.967 17.316 -1.189 1.00 82.19 372 GLY A O 1
ATOM 2905 N N . SER A 1 373 ? -11.408 18.882 -0.838 1.00 72.62 373 SER A N 1
ATOM 2906 C CA . SER A 1 373 ? -11.446 19.447 -2.190 1.00 72.62 373 SER A CA 1
ATOM 2907 C C . SER A 1 373 ? -11.482 18.364 -3.283 1.00 72.62 373 SER A C 1
ATOM 2909 O O . SER A 1 373 ? -10.538 17.590 -3.453 1.00 72.62 373 SER A O 1
ATOM 2911 N N . SER A 1 374 ? -12.598 18.307 -4.019 1.00 56.19 374 SER A N 1
ATOM 2912 C CA . SER A 1 374 ? -12.884 17.237 -4.979 1.00 56.19 374 SER A CA 1
ATOM 2913 C C . SER A 1 374 ? -11.805 17.122 -6.053 1.00 56.19 374 SER A C 1
ATOM 2915 O O . SER A 1 374 ? -11.461 18.125 -6.679 1.00 56.19 374 SER A O 1
ATOM 2917 N N . GLY A 1 375 ? -11.323 15.902 -6.306 1.00 55.91 375 GLY A N 1
ATOM 2918 C CA . GLY A 1 375 ? -10.316 15.640 -7.337 1.00 55.91 375 GLY A CA 1
ATOM 2919 C C . GLY A 1 375 ? -8.883 15.983 -6.933 1.00 55.91 375 GLY A C 1
ATOM 2920 O O . GLY A 1 375 ? -8.054 16.121 -7.821 1.00 55.91 375 GLY A O 1
ATOM 2921 N N . LEU A 1 376 ? -8.591 16.122 -5.632 1.00 65.12 376 LEU A N 1
ATOM 2922 C CA . LEU A 1 376 ? -7.225 16.297 -5.128 1.00 65.12 376 LEU A CA 1
ATOM 2923 C C . LEU A 1 376 ? -6.641 15.056 -4.430 1.00 65.12 376 LEU A C 1
ATOM 2925 O O . LEU A 1 376 ? -5.464 15.038 -4.103 1.00 65.12 376 LEU A O 1
ATOM 2929 N N . CYS A 1 377 ? -7.399 13.982 -4.229 1.00 80.12 377 CYS A N 1
ATOM 2930 C CA . CYS A 1 377 ? -6.854 12.766 -3.628 1.00 80.12 377 CYS A CA 1
ATOM 2931 C C . CYS A 1 377 ? -6.271 11.831 -4.701 1.00 80.12 377 CYS A C 1
ATOM 2933 O O . CYS A 1 377 ? -6.973 11.463 -5.649 1.00 80.12 377 CYS A O 1
ATOM 2935 N N . GLN A 1 378 ? -5.003 11.432 -4.558 1.00 85.00 378 GLN A N 1
ATOM 2936 C CA . GLN A 1 378 ? -4.345 10.496 -5.474 1.00 85.00 378 GLN A CA 1
ATOM 2937 C C . GLN A 1 378 ? -4.286 9.075 -4.896 1.00 85.00 378 GLN A C 1
ATOM 2939 O O . GLN A 1 378 ? -4.020 8.884 -3.713 1.00 85.00 378 GLN A O 1
ATOM 2944 N N . VAL A 1 379 ? -4.506 8.074 -5.751 1.00 85.25 379 VAL A N 1
ATOM 2945 C CA . VAL A 1 379 ? -4.325 6.642 -5.482 1.00 85.25 379 VAL A CA 1
ATOM 2946 C C . VAL A 1 379 ? -3.582 6.016 -6.664 1.00 85.25 379 VAL A C 1
ATOM 2948 O O . VAL A 1 379 ? -4.068 6.010 -7.797 1.00 85.25 379 VAL A O 1
ATOM 2951 N N . GLY A 1 380 ? -2.389 5.485 -6.412 1.00 81.06 380 GLY A N 1
ATOM 2952 C CA . GLY A 1 380 ? -1.474 4.957 -7.423 1.00 81.06 380 GLY A CA 1
ATOM 2953 C C . GLY A 1 380 ? -1.011 6.016 -8.426 1.00 81.06 380 GLY A C 1
ATOM 2954 O O . GLY A 1 380 ? -0.928 5.725 -9.621 1.00 81.06 380 GLY A O 1
ATOM 2955 N N . GLY A 1 381 ? -0.805 7.257 -7.968 1.00 77.62 381 GLY A N 1
ATOM 2956 C CA . GLY A 1 381 ? -0.438 8.400 -8.819 1.00 77.62 381 GLY A CA 1
ATOM 2957 C C . GLY A 1 381 ? -1.542 8.880 -9.774 1.00 77.62 381 GLY A C 1
ATOM 2958 O O . GLY A 1 381 ? -1.268 9.627 -10.712 1.00 77.62 381 GLY A O 1
ATOM 2959 N N . LYS A 1 382 ? -2.790 8.439 -9.577 1.00 83.44 382 LYS A N 1
ATOM 2960 C CA . LYS A 1 382 ? -3.966 8.847 -10.362 1.00 83.44 382 LYS A CA 1
ATOM 2961 C C . LYS A 1 382 ? -5.038 9.408 -9.445 1.00 83.44 382 LYS A C 1
ATOM 2963 O O . LYS A 1 382 ? -5.095 9.037 -8.281 1.00 83.44 382 LYS A O 1
ATOM 2968 N N . TRP A 1 383 ? -5.918 10.253 -9.969 1.00 86.12 383 TRP A N 1
ATOM 2969 C CA . TRP A 1 383 ? 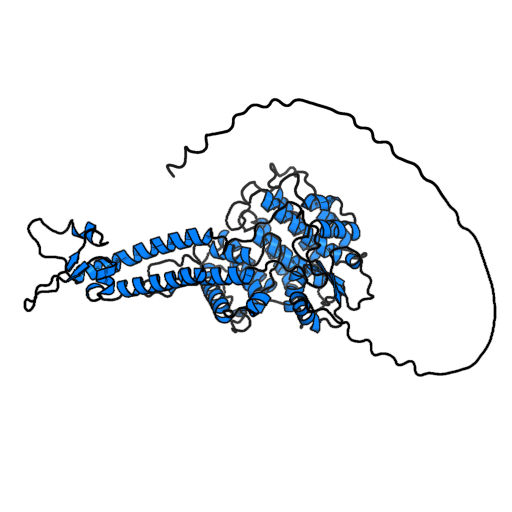-7.056 10.745 -9.195 1.00 86.12 383 TRP A CA 1
ATOM 2970 C C . TRP A 1 383 ? -7.967 9.604 -8.746 1.00 86.12 383 TRP A C 1
ATOM 2972 O O . TRP A 1 383 ? -8.320 8.731 -9.544 1.00 86.12 383 TRP A O 1
ATOM 2982 N N . ALA A 1 384 ? -8.326 9.621 -7.465 1.00 85.94 384 ALA A N 1
ATOM 2983 C CA . ALA A 1 384 ? -9.165 8.603 -6.863 1.00 85.94 384 ALA A CA 1
ATOM 2984 C C . ALA A 1 384 ? -10.605 8.687 -7.387 1.00 85.94 384 ALA A C 1
ATOM 2986 O O . ALA A 1 384 ? -11.209 9.758 -7.447 1.00 85.94 384 ALA A O 1
ATOM 2987 N N . LEU A 1 385 ? -11.170 7.533 -7.735 1.00 87.31 385 LEU A N 1
ATOM 2988 C CA . LEU A 1 385 ? -12.595 7.382 -8.012 1.00 87.31 385 LEU A CA 1
ATOM 2989 C C . LEU A 1 385 ? -13.385 7.298 -6.695 1.00 87.31 385 LEU A C 1
ATOM 2991 O O . LEU A 1 385 ? -12.853 6.770 -5.715 1.00 87.31 385 LEU A O 1
ATOM 2995 N N . PRO A 1 386 ? -14.673 7.684 -6.670 1.00 87.56 386 PRO A N 1
ATOM 2996 C CA . PRO A 1 386 ? -15.481 7.621 -5.451 1.00 87.56 386 PRO A CA 1
ATOM 2997 C C . PRO A 1 386 ? -15.506 6.251 -4.767 1.00 87.56 386 PRO A C 1
ATOM 2999 O O . PRO A 1 386 ? -15.293 6.150 -3.565 1.00 87.56 386 PRO A O 1
ATOM 3002 N N . ALA A 1 387 ? -15.620 5.171 -5.543 1.00 86.06 387 ALA A N 1
ATOM 3003 C CA . ALA A 1 387 ? -15.576 3.810 -5.006 1.00 86.06 387 ALA A CA 1
ATOM 3004 C C . ALA A 1 387 ? -14.234 3.458 -4.327 1.00 86.06 387 ALA A C 1
ATOM 3006 O O . ALA A 1 387 ? -14.189 2.600 -3.446 1.00 86.06 387 ALA A O 1
ATOM 3007 N N . GLN A 1 388 ? -13.128 4.097 -4.729 1.00 87.38 388 GLN A N 1
ATOM 3008 C CA . GLN A 1 388 ? -11.843 3.936 -4.043 1.00 87.38 388 GLN A CA 1
ATOM 3009 C C . GLN A 1 388 ? -11.853 4.684 -2.711 1.00 87.38 388 GLN A C 1
ATOM 3011 O O . GLN A 1 388 ? -11.402 4.129 -1.716 1.00 87.38 388 GLN A O 1
ATOM 3016 N N . ILE A 1 389 ? -12.409 5.898 -2.672 1.00 90.00 389 ILE A N 1
ATOM 3017 C CA . ILE A 1 389 ? -12.587 6.664 -1.431 1.00 90.00 389 ILE A CA 1
ATOM 3018 C C . ILE A 1 389 ? -13.464 5.898 -0.432 1.00 90.00 389 ILE A C 1
ATOM 3020 O O . ILE A 1 389 ? -13.125 5.837 0.750 1.00 90.00 389 ILE A O 1
ATOM 3024 N N . ASP A 1 390 ? -14.535 5.254 -0.896 1.00 90.56 390 ASP A N 1
ATOM 3025 C CA . ASP A 1 390 ? -15.388 4.400 -0.060 1.00 90.56 390 ASP A CA 1
ATOM 3026 C C . ASP A 1 390 ? -14.603 3.246 0.566 1.00 90.56 390 ASP A C 1
ATOM 3028 O O . ASP A 1 390 ? -14.722 2.981 1.761 1.00 90.56 390 ASP A O 1
ATOM 3032 N N . LEU A 1 391 ? -13.767 2.576 -0.234 1.00 89.62 391 LEU A N 1
ATOM 3033 C CA . LEU A 1 391 ? -12.931 1.473 0.233 1.00 89.62 391 LEU A CA 1
ATOM 3034 C C . LEU A 1 391 ? -11.872 1.943 1.239 1.00 89.62 391 LEU A C 1
ATOM 3036 O O . LEU A 1 391 ? -11.632 1.263 2.234 1.00 89.62 391 LEU A O 1
ATOM 3040 N N . LEU A 1 392 ? -11.258 3.106 1.009 1.00 92.00 392 LEU A N 1
ATOM 3041 C CA . LEU A 1 392 ? -10.311 3.703 1.950 1.00 92.00 392 LEU A CA 1
ATOM 3042 C C . LEU A 1 392 ? -10.985 4.028 3.291 1.00 92.00 392 LEU A C 1
ATOM 3044 O O . LEU A 1 392 ? -10.445 3.682 4.337 1.00 92.00 392 LEU A O 1
ATOM 3048 N N . ASN A 1 393 ? -12.190 4.605 3.281 1.00 93.81 393 ASN A N 1
ATOM 3049 C CA . ASN A 1 393 ? -12.948 4.872 4.510 1.00 93.81 393 ASN A CA 1
ATOM 3050 C C . ASN A 1 393 ? -13.384 3.590 5.225 1.00 93.81 393 ASN A C 1
ATOM 3052 O O . ASN A 1 393 ? -13.317 3.512 6.452 1.00 93.81 393 ASN A O 1
ATOM 3056 N N . LEU A 1 394 ? -13.763 2.557 4.472 1.00 93.81 394 LEU A N 1
ATOM 3057 C CA . LEU A 1 394 ? -14.077 1.247 5.034 1.00 93.81 394 LEU A CA 1
ATOM 3058 C C . LEU A 1 394 ? -12.866 0.629 5.750 1.00 93.81 394 LEU A C 1
ATOM 3060 O O . LEU A 1 394 ? -13.016 0.074 6.834 1.00 93.81 394 LEU A O 1
ATOM 3064 N N . ARG A 1 395 ? -11.658 0.790 5.200 1.00 93.25 395 ARG A N 1
ATOM 3065 C CA . ARG A 1 395 ? -10.406 0.335 5.831 1.00 93.25 395 ARG A CA 1
ATOM 3066 C C . ARG A 1 395 ? -10.052 1.100 7.103 1.00 93.25 395 ARG A C 1
ATOM 3068 O O . ARG A 1 395 ? -9.587 0.497 8.072 1.00 93.25 395 ARG A O 1
ATOM 3075 N N . LEU A 1 396 ? -10.326 2.403 7.138 1.00 95.88 396 LEU A N 1
ATOM 3076 C CA . LEU A 1 396 ? -10.215 3.192 8.367 1.00 95.88 396 LEU A CA 1
ATOM 3077 C C . LEU A 1 396 ? -11.197 2.686 9.437 1.00 95.88 396 LEU A C 1
ATOM 3079 O O . LEU A 1 396 ? -10.794 2.476 10.580 1.00 95.88 396 LEU A O 1
ATOM 3083 N N . CYS A 1 397 ? -12.446 2.386 9.058 1.00 96.38 397 CYS A N 1
ATOM 3084 C CA . CYS A 1 397 ? -13.427 1.786 9.968 1.00 96.38 397 CYS A CA 1
ATOM 3085 C C . CYS A 1 397 ? -12.967 0.415 10.478 1.00 96.38 397 CYS A C 1
ATOM 3087 O O . CYS A 1 397 ? -13.042 0.156 11.676 1.00 96.38 397 CYS A O 1
ATOM 3089 N N . TRP A 1 398 ? -12.434 -0.449 9.607 1.00 95.12 398 TRP A N 1
ATOM 3090 C CA . TRP A 1 398 ? -11.877 -1.739 10.023 1.00 95.12 398 TRP A CA 1
ATOM 3091 C C . TRP A 1 398 ? -10.756 -1.578 11.044 1.00 95.12 398 TRP A C 1
ATOM 3093 O O . TRP A 1 398 ? -10.753 -2.288 12.045 1.00 95.12 398 TRP A O 1
ATOM 3103 N N . SER A 1 399 ? -9.856 -0.614 10.840 1.00 94.75 399 SER A N 1
ATOM 3104 C CA . SER A 1 399 ? -8.746 -0.345 11.760 1.00 94.75 399 SER A CA 1
ATOM 3105 C C . SER A 1 399 ? -9.241 -0.018 13.173 1.00 94.75 399 SER A C 1
ATOM 3107 O O . SER A 1 399 ? -8.783 -0.626 14.141 1.00 94.75 399 SER A O 1
ATOM 3109 N N . ILE A 1 400 ? -10.239 0.865 13.302 1.00 96.00 400 ILE A N 1
ATOM 3110 C CA . ILE A 1 400 ? -10.826 1.196 14.610 1.00 96.00 400 ILE A CA 1
ATOM 3111 C C . ILE A 1 400 ? -11.648 0.024 15.164 1.00 96.00 400 ILE A C 1
ATOM 3113 O O . ILE A 1 400 ? -11.570 -0.279 16.352 1.00 96.00 400 ILE A O 1
ATOM 3117 N N . ALA A 1 401 ? -12.412 -0.677 14.325 1.00 95.25 401 ALA A N 1
ATOM 3118 C CA . ALA A 1 401 ? -13.227 -1.814 14.749 1.00 95.25 401 ALA A CA 1
ATOM 3119 C C . ALA A 1 401 ? -12.383 -2.975 15.299 1.00 95.25 401 ALA A C 1
ATOM 3121 O O . ALA A 1 401 ? -12.777 -3.617 16.273 1.00 95.25 401 ALA A O 1
ATOM 3122 N N . ILE A 1 402 ? -11.207 -3.217 14.716 1.00 93.50 402 ILE A N 1
ATOM 3123 C CA . ILE A 1 402 ? -10.219 -4.182 15.212 1.00 93.50 402 ILE A CA 1
ATOM 3124 C C . ILE A 1 402 ? -9.688 -3.752 16.587 1.00 93.50 402 ILE A C 1
ATOM 3126 O O . ILE A 1 402 ? -9.615 -4.582 17.498 1.00 93.50 402 ILE A O 1
ATOM 3130 N N . ILE A 1 403 ? -9.387 -2.459 16.772 1.00 92.56 403 ILE A N 1
ATOM 3131 C CA . ILE A 1 403 ? -8.995 -1.906 18.077 1.00 92.56 403 ILE A CA 1
ATOM 3132 C C . ILE A 1 403 ? -10.118 -2.126 19.100 1.00 92.56 403 ILE A C 1
ATOM 3134 O O . ILE A 1 403 ? -9.873 -2.745 20.129 1.00 92.56 403 ILE A O 1
ATOM 3138 N N . VAL A 1 404 ? -11.363 -1.735 18.801 1.00 92.81 404 VAL A N 1
ATOM 3139 C CA . VAL A 1 404 ? -12.540 -1.964 19.670 1.00 92.81 404 VAL A CA 1
ATOM 3140 C C . VAL A 1 404 ? -12.708 -3.445 20.026 1.00 92.81 404 VAL A C 1
ATOM 3142 O O . VAL A 1 404 ? -13.013 -3.794 21.167 1.00 92.81 404 VAL A O 1
ATOM 3145 N N . GLY A 1 405 ? -12.491 -4.338 19.060 1.00 90.44 405 GLY A N 1
ATOM 3146 C CA . GLY A 1 405 ? -12.528 -5.780 19.274 1.00 90.44 405 GLY A CA 1
ATOM 3147 C C . GLY A 1 405 ? -11.423 -6.306 20.199 1.00 90.44 405 GLY A C 1
ATOM 3148 O O . GLY A 1 405 ? -11.626 -7.336 20.846 1.00 90.44 405 GLY A O 1
ATOM 3149 N N . THR A 1 406 ? -10.299 -5.594 20.293 1.00 89.00 406 THR A N 1
ATOM 3150 C CA . THR A 1 406 ? -9.124 -5.950 21.106 1.00 89.00 406 THR A CA 1
ATOM 3151 C C . THR A 1 406 ? -9.160 -5.338 22.505 1.00 89.00 406 THR A C 1
ATOM 3153 O O . THR A 1 406 ? -8.744 -5.998 23.457 1.00 89.00 406 THR A O 1
ATOM 3156 N N . LEU A 1 407 ? -9.679 -4.114 22.645 1.00 87.88 407 LEU A N 1
ATOM 3157 C CA . LEU A 1 407 ? -9.804 -3.424 23.930 1.00 87.88 407 LEU A CA 1
ATOM 3158 C C . LEU A 1 407 ? -10.655 -4.231 24.918 1.00 87.88 407 LEU A C 1
ATOM 3160 O O . LEU A 1 407 ? -11.607 -4.929 24.539 1.00 87.88 407 LEU A O 1
ATOM 3164 N N . GLU A 1 408 ? -10.326 -4.122 26.200 1.00 84.94 408 GLU A N 1
ATOM 3165 C CA . GLU A 1 408 ? -11.157 -4.656 27.275 1.00 84.94 408 GLU A CA 1
ATOM 3166 C C . GLU A 1 408 ? -12.479 -3.885 27.366 1.00 84.94 408 GLU A C 1
ATOM 3168 O O . GLU A 1 408 ? -12.574 -2.728 26.960 1.00 84.94 408 GLU A O 1
ATOM 3173 N N . THR A 1 409 ? -13.532 -4.531 27.875 1.00 83.06 409 THR A N 1
ATOM 3174 C CA . THR A 1 409 ? -14.874 -3.924 27.942 1.00 83.06 409 THR A CA 1
ATOM 3175 C C . THR A 1 409 ? -14.887 -2.630 28.761 1.00 83.06 409 THR A C 1
ATOM 3177 O O . THR A 1 409 ? -15.655 -1.725 28.448 1.00 83.06 409 THR A O 1
ATOM 3180 N N . GLU A 1 410 ? -14.025 -2.539 29.774 1.00 84.62 410 GLU A N 1
ATOM 3181 C CA . GLU A 1 410 ? -13.911 -1.396 30.687 1.00 84.62 410 GLU A CA 1
ATOM 3182 C C . GLU A 1 410 ? -12.762 -0.437 30.314 1.00 84.62 410 GLU A C 1
ATOM 3184 O O . GLU A 1 410 ? -12.440 0.462 31.089 1.00 84.62 410 GLU A O 1
ATOM 3189 N N . ASP A 1 411 ? -12.139 -0.591 29.135 1.00 87.62 411 ASP A N 1
ATOM 3190 C CA . ASP A 1 411 ? -11.039 0.286 28.715 1.00 87.62 411 ASP A CA 1
ATOM 3191 C C . ASP A 1 411 ? -11.515 1.750 28.589 1.00 87.62 411 ASP A C 1
ATOM 3193 O O . ASP A 1 411 ? -12.531 2.017 27.931 1.00 87.62 411 ASP A O 1
ATOM 3197 N N . PRO A 1 412 ? -10.782 2.729 29.154 1.00 89.44 412 PRO A N 1
ATOM 3198 C CA . PRO A 1 412 ? -11.182 4.137 29.135 1.00 89.44 412 PRO A CA 1
ATOM 3199 C C . PRO A 1 412 ? -11.303 4.731 27.722 1.00 89.44 412 PRO A C 1
ATOM 3201 O O . PRO A 1 412 ? -12.019 5.714 27.529 1.00 89.44 412 PRO A O 1
ATOM 3204 N N . ASN A 1 413 ? -10.643 4.146 26.720 1.00 91.19 413 ASN A N 1
ATOM 3205 C CA . ASN A 1 413 ? -10.695 4.602 25.331 1.00 91.19 413 ASN A CA 1
ATOM 3206 C C . ASN A 1 413 ? -11.831 3.960 24.523 1.00 91.19 413 ASN A C 1
ATOM 3208 O O . ASN A 1 413 ? -12.053 4.363 23.380 1.00 91.19 413 ASN A O 1
ATOM 3212 N N . MET A 1 414 ? -12.571 2.994 25.084 1.00 92.19 414 MET A N 1
ATOM 3213 C CA . MET A 1 414 ? -13.669 2.307 24.392 1.00 92.19 414 MET A CA 1
ATOM 3214 C C . MET A 1 414 ? -14.721 3.298 23.874 1.00 92.19 414 MET A C 1
ATOM 3216 O O . MET A 1 414 ? -15.109 3.243 22.707 1.00 92.19 414 MET A O 1
ATOM 3220 N N . GLY A 1 415 ? -15.146 4.243 24.720 1.00 94.38 415 GLY A N 1
ATOM 3221 C CA . GLY A 1 415 ? -16.133 5.262 24.349 1.00 94.38 415 GLY A CA 1
ATOM 3222 C C . GLY A 1 415 ? -15.649 6.164 23.211 1.00 94.38 415 GLY A C 1
ATOM 3223 O O . GLY A 1 415 ? -16.382 6.386 22.249 1.00 94.38 415 GLY A O 1
ATOM 3224 N N . LEU A 1 416 ? -14.389 6.609 23.274 1.00 94.94 416 LEU A N 1
ATOM 3225 C CA . LEU A 1 416 ? -13.777 7.431 22.229 1.00 94.94 416 LEU A CA 1
ATOM 3226 C C . LEU A 1 416 ? -13.677 6.674 20.897 1.00 94.94 416 LEU A C 1
ATOM 3228 O O . LEU A 1 416 ? -13.993 7.232 19.849 1.00 94.94 416 LEU A O 1
ATOM 3232 N N . ALA A 1 417 ? -13.275 5.401 20.918 1.00 94.94 417 ALA A N 1
ATOM 3233 C CA . ALA A 1 417 ? -13.167 4.579 19.714 1.00 94.94 417 ALA A CA 1
ATOM 3234 C C . ALA A 1 417 ? -14.533 4.341 19.045 1.00 94.94 417 ALA A C 1
ATOM 3236 O O . ALA A 1 417 ? -14.647 4.450 17.823 1.00 94.94 417 ALA A O 1
ATOM 3237 N N . LEU A 1 418 ? -15.579 4.071 19.834 1.00 95.75 418 LEU A N 1
ATOM 3238 C CA . LEU A 1 418 ? -16.949 3.917 19.329 1.00 95.75 418 LEU A CA 1
ATOM 3239 C C . LEU A 1 418 ? -17.499 5.224 18.748 1.00 95.75 418 LEU A C 1
ATOM 3241 O O . LEU A 1 418 ? -18.066 5.205 17.658 1.00 95.75 418 LEU A O 1
ATOM 3245 N N . GLN A 1 419 ? -17.285 6.353 19.428 1.00 95.88 419 GLN A N 1
ATOM 3246 C CA . GLN A 1 419 ? -17.665 7.668 18.909 1.00 95.88 419 GLN A CA 1
ATOM 3247 C C . GLN A 1 419 ? -16.937 7.978 17.597 1.00 95.88 419 GLN A C 1
ATOM 3249 O O . GLN A 1 419 ? -17.555 8.400 16.627 1.00 95.88 419 GLN A O 1
ATOM 3254 N N . THR A 1 420 ? -15.635 7.692 17.535 1.00 96.50 420 THR A N 1
ATOM 3255 C CA . THR A 1 420 ? -14.837 7.899 16.322 1.00 96.50 420 THR A CA 1
ATOM 3256 C C . THR A 1 420 ? -15.383 7.060 15.160 1.00 96.50 420 THR A C 1
ATOM 3258 O O . THR A 1 420 ? -15.533 7.580 14.060 1.00 96.50 420 THR A O 1
ATOM 3261 N N . LEU A 1 421 ? -15.753 5.791 15.387 1.00 95.69 421 LEU A N 1
ATOM 3262 C CA . LEU A 1 421 ? -16.418 4.965 14.367 1.00 95.69 421 LEU A CA 1
ATOM 3263 C C . LEU A 1 421 ? -17.720 5.593 13.867 1.00 95.69 421 LEU A C 1
ATOM 3265 O O . LEU A 1 421 ? -17.939 5.631 12.660 1.00 95.69 421 LEU A O 1
ATOM 3269 N N . GLN A 1 422 ? -18.561 6.093 14.772 1.00 93.56 422 GLN A N 1
ATOM 3270 C CA . GLN A 1 422 ? -19.810 6.758 14.398 1.00 93.56 422 GLN A CA 1
ATOM 3271 C C . GLN A 1 422 ? -19.532 7.999 13.537 1.00 93.56 422 GLN A C 1
ATOM 3273 O O . GLN A 1 422 ? -20.102 8.119 12.453 1.00 93.56 422 GLN A O 1
ATOM 3278 N N . ASP A 1 423 ? -18.570 8.835 13.931 1.00 92.62 423 ASP A N 1
ATOM 3279 C CA . ASP A 1 423 ? -18.159 10.030 13.183 1.00 92.62 423 ASP A CA 1
ATOM 3280 C C . ASP A 1 423 ? -17.615 9.699 11.775 1.00 92.62 423 ASP A C 1
ATOM 3282 O O . ASP A 1 423 ? -17.848 10.429 10.809 1.00 92.62 423 ASP A O 1
ATOM 3286 N N . LEU A 1 424 ? -16.898 8.578 11.618 1.00 93.31 424 LEU A N 1
ATOM 3287 C CA . LEU A 1 424 ? -16.421 8.102 10.309 1.00 93.31 424 LEU A CA 1
ATOM 3288 C C . LEU A 1 424 ? -17.564 7.694 9.372 1.00 93.31 424 LEU A C 1
ATOM 3290 O O . LEU A 1 424 ? -17.384 7.665 8.153 1.00 93.31 424 LEU A O 1
ATOM 3294 N N . THR A 1 425 ? -18.719 7.350 9.932 1.00 91.06 425 THR A N 1
ATOM 3295 C CA . THR A 1 425 ? -19.900 6.938 9.168 1.00 91.06 425 THR A CA 1
ATOM 3296 C C . THR A 1 425 ? -20.925 8.034 8.971 1.00 91.06 425 THR A C 1
ATOM 3298 O O . THR A 1 425 ? -21.772 7.880 8.088 1.00 91.06 425 THR A O 1
ATOM 3301 N N . ASP A 1 426 ? -20.825 9.110 9.753 1.00 86.31 426 ASP A N 1
ATOM 3302 C CA . ASP A 1 426 ? -21.686 10.274 9.635 1.00 86.31 426 ASP A CA 1
ATOM 3303 C C . ASP A 1 426 ? -21.445 10.953 8.296 1.00 86.31 426 ASP A C 1
ATOM 3305 O O . ASP A 1 426 ? -20.338 11.385 7.975 1.00 86.31 426 ASP A O 1
ATOM 3309 N N . ASP A 1 427 ? -22.486 10.956 7.484 1.00 79.56 427 ASP A N 1
ATOM 3310 C CA . ASP A 1 427 ? -22.439 11.354 6.091 1.00 79.56 427 ASP A CA 1
ATOM 3311 C C . ASP A 1 427 ? -22.978 12.767 5.864 1.00 79.56 427 ASP A C 1
ATOM 3313 O O . ASP A 1 427 ? -23.117 13.203 4.717 1.00 79.56 427 ASP A O 1
ATOM 3317 N N . GLU A 1 428 ? -23.283 13.479 6.952 1.00 85.12 428 GLU A N 1
ATOM 3318 C CA . GLU A 1 428 ? -23.579 14.899 6.902 1.00 85.12 428 GLU A CA 1
ATOM 3319 C C . GLU A 1 428 ? -22.352 15.658 6.383 1.00 85.12 428 GLU A C 1
ATOM 3321 O O . GLU A 1 428 ? -21.243 15.533 6.902 1.00 85.12 428 GLU A O 1
ATOM 3326 N N . ILE A 1 429 ? -22.543 16.428 5.307 1.00 83.25 429 ILE A N 1
ATOM 3327 C CA . ILE A 1 429 ? -21.477 17.238 4.716 1.00 83.25 429 ILE A CA 1
ATOM 3328 C C . ILE A 1 429 ? -21.243 18.432 5.648 1.00 83.25 429 ILE A C 1
ATOM 3330 O O . ILE A 1 429 ? -22.157 19.251 5.791 1.00 83.25 429 ILE A O 1
ATOM 3334 N N . PRO A 1 430 ? -20.048 18.582 6.249 1.00 85.00 430 PRO A N 1
ATOM 3335 C CA . PRO A 1 430 ? -19.798 19.711 7.131 1.00 85.00 430 PRO A CA 1
ATOM 3336 C C . PRO A 1 430 ? -19.895 21.045 6.370 1.00 85.00 430 PRO A C 1
ATOM 3338 O O . PRO A 1 430 ? -19.535 21.088 5.188 1.00 85.00 430 PRO A O 1
ATOM 3341 N N . PRO A 1 431 ? -20.337 22.144 7.014 1.00 82.31 431 PRO A N 1
ATOM 3342 C CA . PRO A 1 431 ? -20.579 23.432 6.353 1.00 82.31 431 PRO A CA 1
ATOM 3343 C C . PRO A 1 431 ? -19.376 24.001 5.589 1.00 82.31 431 PRO A C 1
ATOM 3345 O O . PRO A 1 431 ? -19.543 24.748 4.624 1.00 82.31 431 PRO A O 1
ATOM 3348 N N . GLU A 1 432 ? -18.160 23.672 6.020 1.00 81.62 432 GLU A N 1
ATOM 3349 C CA . GLU A 1 432 ? -16.909 24.077 5.381 1.00 81.62 432 GLU A CA 1
ATOM 3350 C C . GLU A 1 432 ? -16.634 23.371 4.038 1.00 81.62 432 GLU A C 1
ATOM 3352 O O . GLU A 1 432 ? -15.774 23.820 3.274 1.00 81.62 432 GLU A O 1
ATOM 3357 N N . TYR A 1 433 ? -17.373 22.307 3.710 1.00 79.69 433 TYR A N 1
ATOM 3358 C CA . TYR A 1 433 ? -17.222 21.546 2.474 1.00 79.69 433 TYR A CA 1
ATOM 3359 C C . TYR A 1 433 ? -18.428 21.717 1.546 1.00 79.69 433 TYR A C 1
ATOM 3361 O O . TYR A 1 433 ? -19.577 21.814 1.959 1.00 79.69 433 TYR A O 1
ATOM 3369 N N . GLN A 1 434 ? -18.161 21.734 0.239 1.00 75.81 434 GLN A N 1
ATOM 3370 C CA . GLN A 1 434 ? -19.191 21.963 -0.785 1.00 75.81 434 GLN A CA 1
ATOM 3371 C C . GLN A 1 434 ? -19.615 20.687 -1.517 1.00 75.81 434 GLN A C 1
ATOM 3373 O O . GLN A 1 434 ? -20.585 20.703 -2.275 1.00 75.81 434 GLN A O 1
ATOM 3378 N N . ARG A 1 435 ? -18.836 19.605 -1.400 1.00 80.56 435 ARG A N 1
ATOM 3379 C CA . ARG A 1 435 ? -18.975 18.404 -2.231 1.00 80.56 435 ARG A CA 1
ATOM 3380 C C . ARG A 1 435 ? -18.599 17.149 -1.462 1.00 80.56 435 ARG A C 1
ATOM 3382 O O . ARG A 1 435 ? -17.835 17.191 -0.505 1.00 80.56 435 ARG A O 1
ATOM 3389 N N . ARG A 1 436 ? -19.102 16.029 -1.971 1.00 85.81 436 ARG A N 1
ATOM 3390 C CA . ARG A 1 436 ? -18.790 14.679 -1.520 1.00 85.81 436 ARG A CA 1
ATOM 3391 C C . ARG A 1 436 ? -17.951 13.950 -2.571 1.00 85.81 436 ARG A C 1
ATOM 3393 O O . ARG A 1 436 ? -18.272 13.995 -3.756 1.00 85.81 436 ARG A O 1
ATOM 3400 N N . ASN A 1 437 ? -16.918 13.251 -2.113 1.00 86.31 437 ASN A N 1
ATOM 3401 C CA . ASN A 1 437 ? -16.033 12.406 -2.915 1.00 86.31 437 ASN A CA 1
ATOM 3402 C C . ASN A 1 437 ? -16.332 10.907 -2.760 1.00 86.31 437 ASN A C 1
ATOM 3404 O O . ASN A 1 437 ? -15.823 10.120 -3.548 1.00 86.31 437 ASN A O 1
ATOM 3408 N N . SER A 1 438 ? -17.115 10.508 -1.756 1.00 86.88 438 SER A N 1
ATOM 3409 C CA . SER A 1 438 ? -17.604 9.138 -1.530 1.00 86.88 438 SER A CA 1
ATOM 3410 C C . SER A 1 438 ? -18.979 8.891 -2.172 1.00 86.88 438 SER A C 1
ATOM 3412 O O . SER A 1 438 ? -19.609 9.815 -2.692 1.00 86.88 438 SER A O 1
ATOM 3414 N N . THR A 1 439 ? -19.470 7.650 -2.128 1.00 85.88 439 THR A N 1
ATOM 3415 C CA . THR A 1 439 ? -20.833 7.285 -2.559 1.00 85.88 439 THR A CA 1
ATOM 3416 C C . THR A 1 439 ? -21.775 7.068 -1.378 1.00 85.88 439 THR A C 1
ATOM 3418 O O . THR A 1 439 ? -21.369 6.541 -0.346 1.00 85.88 439 THR A O 1
ATOM 3421 N N . SER A 1 440 ? -23.057 7.421 -1.542 1.00 82.00 440 SER A N 1
ATOM 3422 C CA . SER A 1 440 ? -24.100 7.331 -0.498 1.00 82.00 440 SER A CA 1
ATOM 3423 C C . SER A 1 440 ? -24.480 5.916 -0.072 1.00 82.00 440 SER A C 1
ATOM 3425 O O . SER A 1 440 ? -25.250 5.742 0.864 1.00 82.00 440 SER A O 1
ATOM 3427 N N . THR A 1 441 ? -23.973 4.899 -0.763 1.00 81.50 441 THR A N 1
ATOM 3428 C CA . THR A 1 441 ? -24.274 3.484 -0.509 1.00 81.50 441 THR A CA 1
ATOM 3429 C C . THR A 1 441 ? -23.028 2.713 -0.081 1.00 81.50 441 THR A C 1
ATOM 3431 O O . THR A 1 441 ? -22.962 1.494 -0.237 1.00 81.50 441 THR A O 1
ATOM 3434 N N . ALA A 1 442 ? -21.997 3.415 0.383 1.00 87.19 442 ALA A N 1
ATOM 3435 C CA . ALA A 1 442 ? -20.749 2.798 0.787 1.00 87.19 442 ALA A CA 1
ATOM 3436 C C . ALA A 1 442 ? -20.929 1.894 2.019 1.00 87.19 442 ALA A C 1
ATOM 3438 O O . ALA A 1 442 ? -21.603 2.247 2.984 1.00 87.19 442 ALA A O 1
ATOM 3439 N N . LEU A 1 443 ? -20.260 0.736 2.021 1.00 89.75 443 LEU A N 1
ATOM 3440 C CA . LEU A 1 443 ? -20.367 -0.256 3.103 1.00 89.75 443 LEU A CA 1
ATOM 3441 C C . LEU A 1 443 ? -19.873 0.255 4.463 1.00 89.75 443 LEU A C 1
ATOM 3443 O O . LEU A 1 443 ? -20.251 -0.306 5.488 1.00 89.75 443 LEU A O 1
ATOM 3447 N N . TYR A 1 444 ? -19.038 1.299 4.496 1.00 92.50 444 TYR A N 1
ATOM 3448 C CA . TYR A 1 444 ? -18.567 1.852 5.765 1.00 92.50 444 TYR A CA 1
ATOM 3449 C C . TYR A 1 444 ? -19.724 2.417 6.601 1.00 92.50 444 TYR A C 1
ATOM 3451 O O . TYR A 1 444 ? -19.637 2.369 7.820 1.00 92.50 444 TYR A O 1
ATOM 3459 N N . HIS A 1 445 ? -20.840 2.836 5.985 1.00 92.94 445 HIS A N 1
ATOM 3460 C CA . HIS A 1 445 ? -22.023 3.335 6.696 1.00 92.94 445 HIS A CA 1
ATOM 3461 C C . HIS A 1 445 ? -22.667 2.315 7.641 1.00 92.94 445 HIS A C 1
ATOM 3463 O O . HIS A 1 445 ? -23.342 2.715 8.589 1.00 92.94 445 HIS A O 1
ATOM 3469 N N . GLU A 1 446 ? -22.433 1.012 7.454 1.00 92.81 446 GLU A N 1
ATOM 3470 C CA . GLU A 1 446 ? -22.925 -0.011 8.384 1.00 92.81 446 GLU A CA 1
ATOM 3471 C C . GLU A 1 446 ? -22.380 0.189 9.807 1.00 92.81 446 GLU A C 1
ATOM 3473 O O . GLU A 1 446 ? -23.080 -0.103 10.777 1.00 92.81 446 GLU A O 1
ATOM 3478 N N . PHE A 1 447 ? -21.181 0.773 9.952 1.00 95.06 447 PHE A N 1
ATOM 3479 C CA . PHE A 1 447 ? -20.575 1.053 11.257 1.00 95.06 447 PHE A CA 1
ATOM 3480 C C . PHE A 1 447 ? -21.305 2.134 12.071 1.00 95.06 447 PHE A C 1
ATOM 3482 O O . PHE A 1 447 ? -21.069 2.205 13.277 1.00 95.06 447 PHE A O 1
ATOM 3489 N N . SER A 1 448 ? -22.261 2.871 11.493 1.00 93.19 448 SER A N 1
ATOM 3490 C CA . SER A 1 448 ? -23.138 3.801 12.231 1.00 93.19 448 SER A CA 1
ATOM 3491 C C . SER A 1 448 ? -23.963 3.104 13.319 1.00 93.19 448 SER A C 1
ATOM 3493 O O . SER A 1 448 ? -24.337 3.709 14.320 1.00 93.19 448 SER A O 1
ATOM 3495 N N . LYS A 1 449 ? -24.200 1.794 13.164 1.00 91.69 449 LYS A N 1
ATOM 3496 C CA . LYS A 1 449 ? -24.939 0.944 14.111 1.00 91.69 449 LYS A CA 1
ATOM 3497 C C . LYS A 1 449 ? -24.059 0.417 15.257 1.00 91.69 449 LYS A C 1
ATOM 3499 O O . LYS A 1 449 ? -24.517 -0.394 16.066 1.00 91.69 449 LYS A O 1
ATOM 3504 N N . SER A 1 450 ? -22.794 0.833 15.327 1.00 92.62 450 SER A N 1
ATOM 3505 C CA . SER A 1 450 ? -21.841 0.395 16.351 1.00 92.62 450 SER A CA 1
ATOM 3506 C C . SER A 1 450 ? -22.141 1.073 17.687 1.00 92.62 450 SER A C 1
ATOM 3508 O O . SER A 1 450 ? -21.826 2.240 17.902 1.00 92.62 450 SER A O 1
ATOM 3510 N N . THR A 1 451 ? -22.760 0.326 18.595 1.00 91.00 451 THR A N 1
ATOM 3511 C CA . THR A 1 451 ? -23.146 0.776 19.947 1.00 91.00 451 THR A CA 1
ATOM 3512 C C . THR A 1 451 ? -22.273 0.190 21.057 1.00 91.00 451 THR A C 1
ATOM 3514 O O . THR A 1 451 ? -22.381 0.594 22.210 1.00 91.00 451 THR A O 1
ATOM 3517 N N . GLY A 1 452 ? -21.416 -0.776 20.730 1.00 91.56 452 GLY A N 1
ATOM 3518 C CA . GLY A 1 452 ? -20.542 -1.456 21.676 1.00 91.56 452 GLY A CA 1
ATOM 3519 C C . GLY A 1 452 ? -19.728 -2.554 21.000 1.00 91.56 452 GLY A C 1
ATOM 3520 O O . GLY A 1 452 ? -19.923 -2.855 19.823 1.00 91.56 452 GLY A O 1
ATOM 3521 N N . LYS A 1 453 ? -18.843 -3.208 21.760 1.00 91.62 453 LYS A N 1
ATOM 3522 C CA . LYS A 1 453 ? -17.910 -4.226 21.242 1.00 91.62 453 LYS A CA 1
ATOM 3523 C C . LYS A 1 453 ? -18.597 -5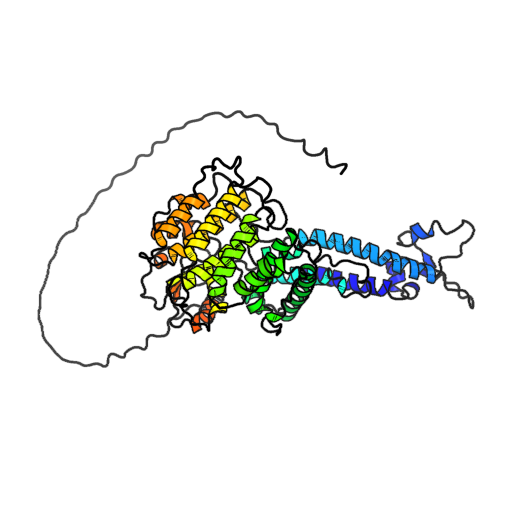.308 20.395 1.00 91.62 453 LYS A C 1
ATOM 3525 O O . LYS A 1 453 ? -18.125 -5.637 19.314 1.00 91.62 453 LYS A O 1
ATOM 3530 N N . VAL A 1 454 ? -19.738 -5.833 20.846 1.00 92.19 454 VAL A N 1
ATOM 3531 C CA . VAL A 1 454 ? -20.477 -6.911 20.157 1.00 92.19 454 VAL A CA 1
ATOM 3532 C C . VAL A 1 454 ? -21.068 -6.452 18.816 1.00 92.19 454 VAL A C 1
ATOM 3534 O O . VAL A 1 454 ? -20.948 -7.173 17.827 1.00 92.19 454 VAL A O 1
ATOM 3537 N N . SER A 1 455 ? -21.700 -5.274 18.751 1.00 93.44 455 SER A N 1
ATOM 3538 C CA . SER A 1 455 ? -22.270 -4.761 17.495 1.00 93.44 455 SER A CA 1
ATOM 3539 C C . SER A 1 455 ? -21.172 -4.385 16.500 1.00 93.44 455 SER A C 1
ATOM 3541 O O . SER A 1 455 ? -21.271 -4.761 15.333 1.00 93.44 455 SER A O 1
ATOM 3543 N N . THR A 1 456 ? -20.080 -3.775 16.969 1.00 95.00 456 THR A N 1
ATOM 3544 C CA . THR A 1 456 ? -18.897 -3.482 16.146 1.00 95.00 456 THR A CA 1
ATOM 3545 C C . THR A 1 456 ? -18.281 -4.751 15.555 1.00 95.00 456 THR A C 1
ATOM 3547 O O . THR A 1 456 ? -18.004 -4.800 14.358 1.00 95.00 456 THR A O 1
ATOM 3550 N N . LEU A 1 457 ? -18.105 -5.807 16.361 1.00 92.50 457 LEU A N 1
ATOM 3551 C CA . LEU A 1 457 ? -17.567 -7.091 15.895 1.00 92.50 457 LEU A CA 1
ATOM 3552 C C . LEU A 1 457 ? -18.463 -7.755 14.848 1.00 92.50 457 LEU A C 1
ATOM 3554 O O . LEU A 1 457 ? -17.949 -8.324 13.885 1.00 92.50 457 LEU A O 1
ATOM 3558 N N . ARG A 1 458 ? -19.790 -7.656 15.003 1.00 92.12 458 ARG A N 1
ATOM 3559 C CA . ARG A 1 458 ? -20.749 -8.163 14.012 1.00 92.12 458 ARG A CA 1
ATOM 3560 C C . ARG A 1 458 ? -20.540 -7.494 12.654 1.00 92.12 458 ARG A C 1
ATOM 3562 O O . ARG A 1 458 ? -20.311 -8.189 11.669 1.00 92.12 458 ARG A O 1
ATOM 3569 N N . ILE A 1 459 ? -20.545 -6.161 12.630 1.00 93.50 459 ILE A N 1
ATOM 3570 C CA . ILE A 1 459 ? -20.377 -5.367 11.404 1.00 93.50 459 ILE A CA 1
ATOM 3571 C C . ILE A 1 459 ? -18.991 -5.609 10.793 1.00 93.50 459 ILE A C 1
ATOM 3573 O O . ILE A 1 459 ? -18.855 -5.745 9.575 1.00 93.50 459 ILE A O 1
ATOM 3577 N N . LEU A 1 460 ? -17.951 -5.730 11.625 1.00 92.75 460 LEU A N 1
ATOM 3578 C CA . LEU A 1 460 ? -16.609 -6.082 11.172 1.00 92.75 460 LEU A CA 1
ATOM 3579 C C . LEU A 1 460 ? -16.601 -7.441 10.464 1.00 92.75 460 LEU A C 1
ATOM 3581 O O . LEU A 1 460 ? -16.129 -7.515 9.338 1.00 92.75 460 LEU A O 1
ATOM 3585 N N . CYS A 1 461 ? -17.169 -8.494 11.056 1.00 88.56 461 CYS A N 1
ATOM 3586 C CA . CYS A 1 461 ? -17.232 -9.817 10.420 1.00 88.56 461 CYS A CA 1
ATOM 3587 C C . CYS A 1 461 ? -18.081 -9.811 9.134 1.00 88.56 461 CYS A C 1
ATOM 3589 O O . CYS A 1 461 ? -17.814 -10.559 8.193 1.00 88.56 461 CYS A O 1
ATOM 3591 N N . GLU A 1 462 ? -19.103 -8.957 9.066 1.00 87.44 462 GLU A N 1
ATOM 3592 C CA . GLU A 1 462 ? -19.959 -8.821 7.889 1.00 87.44 462 GLU A CA 1
ATOM 3593 C C . GLU A 1 462 ? -19.298 -8.049 6.746 1.00 87.44 462 GLU A C 1
ATOM 3595 O O . GLU A 1 462 ? -19.610 -8.327 5.588 1.00 87.44 462 GLU A O 1
ATOM 3600 N N . THR A 1 463 ? -18.397 -7.112 7.034 1.00 88.50 463 THR A N 1
ATOM 3601 C CA . THR A 1 463 ? -17.763 -6.249 6.022 1.00 88.50 463 THR A CA 1
ATOM 3602 C C . THR A 1 463 ? -16.340 -6.696 5.670 1.00 88.50 463 THR A C 1
ATOM 3604 O O . THR A 1 463 ? -15.936 -6.617 4.509 1.00 88.50 463 THR A O 1
ATOM 3607 N N . PHE A 1 464 ? -15.594 -7.243 6.628 1.00 86.81 464 PHE A N 1
ATOM 3608 C CA . PHE A 1 464 ? -14.239 -7.768 6.465 1.00 86.81 464 PHE A CA 1
ATOM 3609 C C . PHE A 1 464 ? -14.284 -9.236 6.018 1.00 86.81 464 PHE A C 1
ATOM 3611 O O . PHE A 1 464 ? -14.220 -10.162 6.821 1.00 86.81 464 PHE A O 1
ATOM 3618 N N . ARG A 1 465 ? -14.441 -9.465 4.708 1.00 78.31 465 ARG A N 1
ATOM 3619 C CA . ARG A 1 465 ? -14.598 -10.823 4.131 1.00 78.31 465 ARG A CA 1
ATOM 3620 C C . ARG A 1 465 ? -13.440 -11.298 3.263 1.00 78.31 465 ARG A C 1
ATOM 3622 O O . ARG A 1 465 ? -13.521 -12.355 2.642 1.00 78.31 465 ARG A O 1
ATOM 3629 N N . HIS A 1 466 ? -12.409 -10.480 3.138 1.00 75.19 466 HIS A N 1
ATOM 3630 C CA . HIS A 1 466 ? -11.333 -10.699 2.181 1.00 75.19 466 HIS A CA 1
ATOM 3631 C C . HIS A 1 466 ? -10.146 -11.469 2.800 1.00 75.19 466 HIS A C 1
ATOM 3633 O O . HIS A 1 466 ? -9.340 -12.056 2.082 1.00 75.19 466 HIS A O 1
ATOM 3639 N N . GLU A 1 467 ? -10.092 -11.537 4.134 1.00 78.62 467 GLU A N 1
ATOM 3640 C CA . GLU A 1 467 ? -9.105 -12.265 4.928 1.00 78.62 467 GLU A CA 1
ATOM 3641 C C . GLU A 1 467 ? -9.758 -12.836 6.206 1.00 78.62 467 GLU A C 1
ATOM 3643 O O . GLU A 1 467 ? -10.787 -12.340 6.663 1.00 78.62 467 GLU A O 1
ATOM 3648 N N . SER A 1 468 ? -9.171 -13.892 6.785 1.00 82.44 468 SER A N 1
ATOM 3649 C CA . SER A 1 468 ? -9.604 -14.421 8.087 1.00 82.44 468 SER A CA 1
ATOM 3650 C C . SER A 1 468 ? -9.253 -13.464 9.230 1.00 82.44 468 SER A C 1
ATOM 3652 O O . SER A 1 468 ? -8.087 -13.101 9.403 1.00 82.44 468 SER A O 1
ATOM 3654 N N . LEU A 1 469 ? -10.235 -13.140 10.073 1.00 88.50 469 LEU A N 1
ATOM 3655 C CA . LEU A 1 469 ? -9.980 -12.560 11.390 1.00 88.50 469 LEU A CA 1
ATOM 3656 C C . LEU A 1 469 ? -9.549 -13.667 12.346 1.00 88.50 469 LEU A C 1
ATOM 3658 O O . LEU A 1 469 ? -10.132 -14.754 12.361 1.00 88.50 469 LEU A O 1
ATOM 3662 N N . ALA A 1 470 ? -8.534 -13.392 13.149 1.00 90.12 470 ALA A N 1
ATOM 3663 C CA . ALA A 1 470 ? -7.985 -14.336 14.098 1.00 90.12 470 ALA A CA 1
ATOM 3664 C C . ALA A 1 470 ? -7.881 -13.709 15.487 1.00 90.12 470 ALA A C 1
ATOM 3666 O O . ALA A 1 470 ? -7.512 -12.547 15.644 1.00 90.12 470 ALA A O 1
ATOM 3667 N N . LEU A 1 471 ? -8.231 -14.510 16.484 1.00 91.38 471 LEU A N 1
ATOM 3668 C CA . LEU A 1 471 ? -8.134 -14.210 17.898 1.00 91.38 471 LEU A CA 1
ATOM 3669 C C . LEU A 1 471 ? -7.102 -15.155 18.503 1.00 91.38 471 LEU A C 1
ATOM 3671 O O . LEU A 1 471 ? -7.310 -16.370 18.502 1.00 91.38 471 LEU A O 1
ATOM 3675 N N . VAL A 1 472 ? -6.014 -14.608 19.028 1.00 90.00 472 VAL A N 1
ATOM 3676 C CA . VAL A 1 472 ? -5.023 -15.406 19.755 1.00 90.00 472 VAL A CA 1
ATOM 3677 C C . VAL A 1 472 ? -5.513 -15.619 21.186 1.00 90.00 472 VAL A C 1
ATOM 3679 O O . VAL A 1 472 ? -5.995 -14.687 21.820 1.00 90.00 472 VAL A O 1
ATOM 3682 N N . LEU A 1 473 ? -5.437 -16.844 21.690 1.00 88.81 473 LEU A N 1
ATOM 3683 C CA . LEU A 1 473 ? -5.825 -17.221 23.049 1.00 88.81 473 LEU A CA 1
ATOM 3684 C C . LEU A 1 473 ? -4.714 -18.064 23.660 1.00 88.81 473 LEU A C 1
ATOM 3686 O O . LEU A 1 473 ? -4.076 -18.846 22.954 1.00 88.81 473 LEU A O 1
ATOM 3690 N N . ARG A 1 474 ? -4.520 -17.955 24.972 1.00 85.06 474 ARG A N 1
ATOM 3691 C CA . ARG A 1 474 ? -3.489 -18.736 25.659 1.00 85.06 474 ARG A CA 1
ATOM 3692 C C . ARG A 1 474 ? -3.879 -20.205 25.811 1.00 85.06 474 ARG A C 1
ATOM 3694 O O . ARG A 1 474 ? -3.036 -21.088 25.715 1.00 85.06 474 ARG A O 1
ATOM 3701 N N . TYR A 1 475 ? -5.168 -20.471 26.008 1.00 85.31 475 TYR A N 1
ATOM 3702 C CA . TYR A 1 475 ? -5.738 -21.812 26.155 1.00 85.31 475 TYR A CA 1
ATOM 3703 C C . TYR A 1 475 ? -7.145 -21.877 25.547 1.00 85.31 475 TYR A C 1
ATOM 3705 O O . TYR A 1 475 ? -7.852 -20.873 25.449 1.00 85.31 475 TYR A O 1
ATOM 3713 N N . ALA A 1 476 ? -7.572 -23.074 25.133 1.00 81.62 476 ALA A N 1
ATOM 3714 C CA . ALA A 1 476 ? -8.827 -23.276 24.399 1.00 81.62 476 ALA A CA 1
ATOM 3715 C C . ALA A 1 476 ? -10.088 -22.870 25.186 1.00 81.62 476 ALA A C 1
ATOM 3717 O O . ALA A 1 476 ? -11.062 -22.405 24.590 1.00 81.62 476 ALA A O 1
ATOM 3718 N N . GLY A 1 477 ? -10.053 -23.007 26.516 1.00 76.81 477 GLY A N 1
ATOM 3719 C CA . GLY A 1 477 ? -11.152 -22.638 27.414 1.00 76.81 477 GLY A CA 1
ATOM 3720 C C . GLY A 1 477 ? -11.302 -21.133 27.670 1.00 76.81 477 GLY A C 1
ATOM 3721 O O . GLY A 1 477 ? -12.250 -20.726 28.337 1.00 76.81 477 GLY A O 1
ATOM 3722 N N . GLN A 1 478 ? -10.397 -20.291 27.162 1.00 82.12 478 GLN A N 1
ATOM 3723 C CA . GLN A 1 478 ? -10.434 -18.857 27.431 1.00 82.12 478 GLN A CA 1
ATOM 3724 C C . GLN A 1 478 ? -11.626 -18.183 26.737 1.00 82.12 478 GLN A C 1
ATOM 3726 O O . GLN A 1 478 ? -11.809 -18.279 25.519 1.00 82.12 478 GLN A O 1
ATOM 3731 N N . SER A 1 479 ? -12.435 -17.460 27.515 1.00 82.25 479 SER A N 1
ATOM 3732 C CA . SER A 1 479 ? -13.579 -16.720 26.982 1.00 82.25 479 SER A CA 1
ATOM 3733 C C . SER A 1 479 ? -13.155 -15.347 26.450 1.00 82.25 479 SER A C 1
ATOM 3735 O O . SER A 1 479 ? -12.442 -14.600 27.116 1.00 82.25 479 SER A O 1
ATOM 3737 N N . HIS A 1 480 ? -13.608 -15.001 25.246 1.00 85.62 480 HIS A N 1
ATOM 3738 C CA . HIS A 1 480 ? -13.456 -13.667 24.669 1.00 85.62 480 HIS A CA 1
ATOM 3739 C C . HIS A 1 480 ? -14.650 -13.383 23.746 1.00 85.62 480 HIS A C 1
ATOM 3741 O O . HIS A 1 480 ? -15.015 -14.274 22.970 1.00 85.62 480 HIS A O 1
ATOM 3747 N N . PRO A 1 481 ? -15.234 -12.166 23.746 1.00 84.50 481 PRO A N 1
ATOM 3748 C CA . PRO A 1 481 ? -16.425 -11.861 22.952 1.00 84.50 481 PRO A CA 1
ATOM 3749 C C . PRO A 1 481 ? -16.269 -12.154 21.459 1.00 84.50 481 PRO A C 1
ATOM 3751 O O . PRO A 1 481 ? -17.199 -12.643 20.838 1.00 84.50 481 PRO A O 1
ATOM 3754 N N . ALA A 1 482 ? -15.088 -11.914 20.881 1.00 85.75 482 ALA A N 1
ATOM 3755 C CA . ALA A 1 482 ? -14.843 -12.206 19.466 1.00 85.75 482 ALA A CA 1
ATOM 3756 C C . ALA A 1 482 ? -14.826 -13.713 19.152 1.00 85.75 482 ALA A C 1
ATOM 3758 O O . ALA A 1 482 ? -15.095 -14.107 18.024 1.00 85.75 482 ALA A O 1
ATOM 3759 N N . GLY A 1 483 ? -14.542 -14.565 20.141 1.00 84.50 483 GLY A N 1
ATOM 3760 C CA . GLY A 1 483 ? -14.426 -16.009 19.953 1.00 84.50 483 GLY A CA 1
ATOM 3761 C C . GLY A 1 483 ? -15.753 -16.725 19.680 1.00 84.50 483 GLY A C 1
ATOM 3762 O O . GLY A 1 483 ? -15.722 -17.906 19.341 1.00 84.50 483 GLY A O 1
ATOM 3763 N N . SER A 1 484 ? -16.899 -16.057 19.843 1.00 84.38 484 SER A N 1
ATOM 3764 C CA . SER A 1 484 ? -18.227 -16.603 19.531 1.00 84.38 484 SER A CA 1
ATOM 3765 C C . SER A 1 484 ? -18.745 -16.201 18.145 1.00 84.38 484 SER A C 1
ATOM 3767 O O . SER A 1 484 ? -19.778 -16.713 17.715 1.00 84.38 484 SER A O 1
ATOM 3769 N N . PHE A 1 485 ? -18.052 -15.306 17.432 1.00 84.00 485 PHE A N 1
ATOM 3770 C CA . PHE A 1 485 ? -18.507 -14.819 16.133 1.00 84.00 485 PHE A CA 1
ATOM 3771 C C . PHE A 1 485 ? -18.138 -15.786 15.001 1.00 84.00 485 PHE A C 1
ATOM 3773 O O . PHE A 1 485 ? -16.963 -16.141 14.851 1.00 84.00 485 PHE A O 1
ATOM 3780 N N . PRO A 1 486 ? -19.107 -16.173 14.149 1.00 74.56 486 PRO A N 1
ATOM 3781 C CA . PRO A 1 486 ? -18.822 -16.929 12.937 1.00 74.56 486 PRO A CA 1
ATOM 3782 C C . PRO A 1 486 ? -17.833 -16.167 12.047 1.00 74.56 486 PRO A C 1
ATOM 3784 O O . PRO A 1 486 ? -18.070 -15.016 11.692 1.00 74.56 486 PRO A O 1
ATOM 3787 N N . GLY A 1 487 ? -16.723 -16.813 11.682 1.00 72.50 487 GLY A N 1
ATOM 3788 C CA . GLY A 1 487 ? -15.668 -16.220 10.851 1.00 72.50 487 GLY A CA 1
ATOM 3789 C C . GLY A 1 487 ? -14.423 -15.752 11.614 1.00 72.50 487 GLY A C 1
ATOM 3790 O O . GLY A 1 487 ? -13.392 -15.543 10.977 1.00 72.50 487 GLY A O 1
ATOM 3791 N N . VAL A 1 488 ? -14.467 -15.671 12.951 1.00 85.88 488 VAL A N 1
ATOM 3792 C CA . VAL A 1 488 ? -13.271 -15.439 13.778 1.00 85.88 488 VAL A CA 1
ATOM 3793 C C . VAL A 1 488 ? -12.607 -16.773 14.112 1.00 85.88 488 VAL A C 1
ATOM 3795 O O . VAL A 1 488 ? -13.215 -17.660 14.712 1.00 85.88 488 VAL A O 1
ATOM 3798 N N . ARG A 1 489 ? -11.333 -16.926 13.747 1.00 87.06 489 ARG A N 1
ATOM 3799 C CA . ARG A 1 489 ? -10.533 -18.113 14.075 1.00 87.06 489 ARG A CA 1
ATOM 3800 C C . ARG A 1 489 ? -9.832 -17.962 15.410 1.00 87.06 489 ARG A C 1
ATOM 3802 O O . ARG A 1 489 ? -9.089 -17.010 15.609 1.00 87.06 489 ARG A O 1
ATOM 3809 N N . LYS A 1 490 ? -9.996 -18.946 16.289 1.00 89.38 490 LYS A N 1
ATOM 3810 C CA . LYS A 1 490 ? -9.214 -19.044 17.524 1.00 89.38 490 LYS A CA 1
ATOM 3811 C C . LYS A 1 490 ? -7.852 -19.660 17.215 1.00 89.38 490 LYS A C 1
ATOM 3813 O O . LYS A 1 490 ? -7.785 -20.721 16.600 1.00 89.38 490 LYS A O 1
ATOM 3818 N N . ILE A 1 491 ? -6.784 -18.997 17.634 1.00 88.69 491 ILE A N 1
ATOM 3819 C CA . ILE A 1 491 ? -5.409 -19.485 17.534 1.00 88.69 491 ILE A CA 1
ATOM 3820 C C . ILE A 1 491 ? -4.917 -19.705 18.953 1.00 88.69 491 ILE A C 1
ATOM 3822 O O . ILE A 1 491 ? -4.769 -18.746 19.703 1.00 88.69 491 ILE A O 1
ATOM 3826 N N . ILE A 1 492 ? -4.694 -20.964 19.322 1.00 87.81 492 ILE A N 1
ATOM 3827 C CA . ILE A 1 492 ? -4.194 -21.305 20.654 1.00 87.81 492 ILE A CA 1
ATOM 3828 C C . ILE A 1 492 ? -2.670 -21.210 20.637 1.00 87.81 492 ILE A C 1
ATOM 3830 O O . ILE A 1 492 ? -2.023 -21.852 19.809 1.00 87.81 492 ILE A O 1
ATOM 3834 N N . CYS A 1 493 ? -2.117 -20.381 21.517 1.00 85.12 493 CYS A N 1
ATOM 3835 C CA . CYS A 1 493 ? -0.686 -20.142 21.640 1.00 85.12 493 CYS A CA 1
ATOM 3836 C C . CYS A 1 493 ? -0.317 -20.073 23.124 1.00 85.12 493 CYS A C 1
ATOM 3838 O O . CYS A 1 493 ? -0.583 -19.072 23.782 1.00 85.12 493 CYS A O 1
ATOM 3840 N N . TYR A 1 494 ? 0.265 -21.152 23.649 1.00 81.31 494 TYR A N 1
ATOM 3841 C CA . TYR A 1 494 ? 0.631 -21.253 25.066 1.00 81.31 494 TYR A CA 1
ATOM 3842 C C . TYR A 1 494 ? 1.822 -20.358 25.432 1.00 81.31 494 TYR A C 1
ATOM 3844 O O . TYR A 1 494 ? 1.875 -19.838 26.546 1.00 81.31 494 TYR A O 1
ATOM 3852 N N . ASP A 1 495 ? 2.742 -20.173 24.481 1.00 79.00 495 ASP A N 1
ATOM 3853 C CA . ASP A 1 495 ? 3.894 -19.281 24.568 1.00 79.00 495 ASP A CA 1
ATOM 3854 C C . ASP A 1 495 ? 3.900 -18.334 23.358 1.00 79.00 495 ASP A C 1
ATOM 3856 O O . ASP A 1 495 ? 3.778 -18.766 22.209 1.00 79.00 495 ASP A O 1
ATOM 3860 N N . SER A 1 496 ? 4.051 -17.035 23.614 1.00 73.50 496 SER A N 1
ATOM 3861 C CA . SER A 1 496 ? 4.198 -16.005 22.584 1.00 73.50 496 SER A CA 1
ATOM 3862 C C . SER A 1 496 ? 5.413 -16.245 21.675 1.00 73.50 496 SER A C 1
ATOM 3864 O O . SER A 1 496 ? 5.385 -15.832 20.516 1.00 73.50 496 SER A O 1
ATOM 3866 N N . SER A 1 497 ? 6.447 -16.955 22.138 1.00 76.81 497 SER A N 1
ATOM 3867 C CA . SER A 1 497 ? 7.613 -17.308 21.314 1.00 76.81 497 SER A CA 1
ATOM 3868 C C . SER A 1 497 ? 7.260 -18.248 20.140 1.00 76.81 497 SER A C 1
ATOM 3870 O O . SER A 1 497 ? 7.847 -18.157 19.056 1.00 76.81 497 SER A O 1
ATOM 3872 N N . ASP A 1 498 ? 6.216 -19.071 20.292 1.00 83.00 498 ASP A N 1
ATOM 3873 C CA . ASP A 1 498 ? 5.776 -20.060 19.300 1.00 83.00 498 ASP A CA 1
ATOM 3874 C C . ASP A 1 498 ? 4.775 -19.513 18.273 1.00 83.00 498 ASP A C 1
ATOM 3876 O O . ASP A 1 498 ? 4.422 -20.199 17.301 1.00 83.00 498 ASP A O 1
ATOM 3880 N N . ILE A 1 499 ? 4.322 -18.264 18.426 1.00 83.56 499 ILE A N 1
ATOM 3881 C CA . ILE A 1 499 ? 3.257 -17.688 17.592 1.00 83.56 499 ILE A CA 1
ATOM 3882 C C . ILE A 1 499 ? 3.619 -17.713 16.101 1.00 83.56 499 ILE A C 1
ATOM 3884 O O . ILE A 1 499 ? 2.794 -18.070 15.257 1.00 83.56 499 ILE A O 1
ATOM 3888 N N . VAL A 1 500 ? 4.883 -17.439 15.753 1.00 82.62 500 VAL A N 1
ATOM 3889 C CA . VAL A 1 500 ? 5.371 -17.486 14.364 1.00 82.62 500 VAL A CA 1
ATOM 3890 C C . VAL A 1 500 ? 5.254 -18.899 13.788 1.00 82.62 500 VAL A C 1
ATOM 3892 O O . VAL A 1 500 ? 4.865 -19.068 12.628 1.00 82.62 500 VAL A O 1
ATOM 3895 N N . HIS A 1 501 ? 5.613 -19.921 14.568 1.00 82.88 501 HIS A N 1
ATOM 3896 C CA . HIS A 1 501 ? 5.548 -21.313 14.130 1.00 82.88 501 HIS A CA 1
ATOM 3897 C C . HIS A 1 501 ? 4.091 -21.756 13.942 1.00 82.88 501 HIS A C 1
ATOM 3899 O O . HIS A 1 501 ? 3.741 -22.304 12.891 1.00 82.88 501 HIS A O 1
ATOM 3905 N N . THR A 1 502 ? 3.229 -21.431 14.906 1.00 85.31 502 THR A N 1
ATOM 3906 C CA . THR A 1 502 ? 1.794 -21.734 14.871 1.00 85.31 502 THR A CA 1
ATOM 3907 C C . THR A 1 502 ? 1.111 -21.102 13.663 1.00 85.31 502 THR A C 1
ATOM 3909 O O . THR A 1 502 ? 0.433 -21.799 12.902 1.00 85.31 502 THR A O 1
ATOM 3912 N N . LEU A 1 503 ? 1.346 -19.812 13.410 1.00 83.19 503 LEU A N 1
ATOM 3913 C CA . LEU A 1 503 ? 0.773 -19.128 12.254 1.00 83.19 503 LEU A CA 1
ATOM 3914 C C . LEU A 1 503 ? 1.281 -19.729 10.930 1.00 83.19 503 LEU A C 1
ATOM 3916 O O . LEU A 1 503 ? 0.483 -20.028 10.043 1.00 83.19 503 LEU A O 1
ATOM 3920 N N . LYS A 1 504 ? 2.584 -20.017 10.795 1.00 79.50 504 LYS A N 1
ATOM 3921 C CA . LYS A 1 504 ? 3.127 -20.683 9.591 1.00 79.50 504 LYS A CA 1
ATOM 3922 C C . LYS A 1 504 ? 2.517 -22.065 9.348 1.00 79.50 504 LYS A C 1
ATOM 3924 O O . LYS A 1 504 ? 2.299 -22.435 8.193 1.00 79.50 504 LYS A O 1
ATOM 3929 N N . ARG A 1 505 ? 2.245 -22.832 10.408 1.00 78.75 505 ARG A N 1
ATOM 3930 C CA . ARG A 1 505 ? 1.598 -24.150 10.321 1.00 78.75 505 ARG A CA 1
ATOM 3931 C C . ARG A 1 505 ? 0.163 -24.034 9.798 1.00 78.75 505 ARG A C 1
ATOM 3933 O O . ARG A 1 505 ? -0.212 -24.793 8.906 1.00 78.75 505 ARG A O 1
ATOM 3940 N N . LEU A 1 506 ? -0.583 -23.031 10.268 1.00 78.25 506 LEU A N 1
ATOM 3941 C CA . LEU A 1 506 ? -1.946 -22.735 9.813 1.00 78.25 506 LEU A CA 1
ATOM 3942 C C . LEU A 1 506 ? -2.014 -22.332 8.332 1.00 78.25 506 LEU A C 1
ATOM 3944 O O . LEU A 1 506 ? -2.923 -22.768 7.627 1.00 78.25 506 LEU A O 1
ATOM 3948 N N . VAL A 1 507 ? -1.036 -21.564 7.832 1.00 74.12 507 VAL A N 1
ATOM 3949 C CA . VAL A 1 507 ? -0.930 -21.233 6.393 1.00 74.12 507 VAL A CA 1
ATOM 3950 C C . VAL A 1 507 ? -0.724 -22.486 5.540 1.00 74.12 507 VAL A C 1
ATOM 3952 O O . VAL A 1 507 ? -1.235 -22.572 4.428 1.00 74.12 507 VAL A O 1
ATOM 3955 N N . ARG A 1 508 ? 0.008 -23.480 6.056 1.00 71.00 508 ARG A N 1
ATOM 3956 C CA . ARG A 1 508 ? 0.272 -24.749 5.356 1.00 71.00 508 ARG A CA 1
ATOM 3957 C C . ARG A 1 508 ? -0.910 -25.722 5.392 1.00 71.00 508 ARG A C 1
ATOM 3959 O O . ARG A 1 508 ? -0.837 -26.761 4.749 1.00 71.00 508 ARG A O 1
ATOM 3966 N N . GLY A 1 509 ? -1.980 -25.397 6.121 1.00 65.31 509 GLY A N 1
ATOM 3967 C CA . GLY A 1 509 ? -3.155 -26.259 6.258 1.00 65.31 509 GLY A CA 1
ATOM 3968 C C . GLY A 1 509 ? -2.931 -27.491 7.137 1.00 65.31 509 GLY A C 1
ATOM 3969 O O . GLY A 1 509 ? -3.739 -28.414 7.086 1.00 65.31 509 GLY A O 1
ATOM 3970 N N . ASN A 1 510 ? -1.863 -27.514 7.939 1.00 61.22 510 ASN A N 1
ATOM 3971 C CA . ASN A 1 510 ? -1.619 -28.600 8.884 1.00 61.22 510 ASN A CA 1
ATOM 3972 C C . ASN A 1 510 ? -2.499 -28.382 10.131 1.00 61.22 510 ASN A C 1
ATOM 3974 O O . ASN A 1 510 ? -2.436 -27.289 10.707 1.00 61.22 510 ASN A O 1
ATOM 3978 N N . PRO A 1 511 ? -3.306 -29.372 10.556 1.00 55.00 511 PRO A N 1
ATOM 3979 C CA . PRO A 1 511 ? -4.135 -29.237 11.747 1.00 55.00 511 PRO A CA 1
ATOM 3980 C C . PRO A 1 511 ? -3.273 -28.996 12.994 1.00 55.00 511 PRO A C 1
ATOM 3982 O O . PRO A 1 511 ? -2.144 -29.479 13.106 1.00 55.00 511 PRO A O 1
ATOM 3985 N N . VAL A 1 512 ? -3.806 -28.197 13.918 1.00 53.91 512 VAL A N 1
ATOM 3986 C CA . VAL A 1 512 ? -3.253 -28.045 15.265 1.00 53.91 512 VAL A CA 1
ATOM 3987 C C . VAL A 1 512 ? -3.748 -29.247 16.058 1.00 53.91 512 VAL A C 1
ATOM 3989 O O . VAL A 1 512 ? -4.895 -29.250 16.495 1.00 53.91 512 VAL A O 1
ATOM 3992 N N . GLU A 1 513 ? -2.919 -30.278 16.197 1.00 42.78 513 GLU A N 1
ATOM 3993 C CA . GLU A 1 513 ? -3.110 -31.231 17.289 1.00 42.78 513 GLU A CA 1
ATOM 3994 C C . GLU A 1 513 ? -2.867 -30.454 18.592 1.00 42.78 513 GLU A C 1
ATOM 3996 O O . GLU A 1 513 ? -1.838 -29.765 18.694 1.00 42.78 513 GLU A O 1
ATOM 4001 N N . PRO A 1 514 ? -3.825 -30.438 19.539 1.00 43.31 514 PRO A N 1
ATOM 4002 C CA . PRO A 1 514 ? -3.517 -29.975 20.882 1.00 43.31 514 PRO A CA 1
ATOM 4003 C C . PRO A 1 514 ? -2.355 -30.829 21.412 1.00 43.31 514 PRO A C 1
ATOM 4005 O O . PRO A 1 514 ? -2.282 -32.008 21.062 1.00 43.31 514 PRO A O 1
ATOM 4008 N N . PRO A 1 515 ? -1.417 -30.257 22.188 1.00 39.47 515 PRO A N 1
ATOM 4009 C CA . PRO A 1 515 ? -0.475 -31.092 22.918 1.00 39.47 515 PRO A CA 1
ATOM 4010 C C . PRO A 1 515 ? -1.301 -32.089 23.730 1.00 39.47 515 PRO A C 1
ATOM 4012 O O . PRO A 1 515 ? -2.267 -31.675 24.373 1.00 39.47 515 PRO A O 1
ATOM 4015 N N . ASP A 1 516 ? -0.975 -33.375 23.609 1.00 36.62 516 ASP A N 1
ATOM 4016 C CA . ASP A 1 516 ? -1.590 -34.429 24.404 1.00 36.62 516 ASP A CA 1
ATOM 4017 C C . ASP A 1 516 ? -1.538 -33.981 25.867 1.00 36.62 516 ASP A C 1
ATOM 4019 O O . ASP A 1 516 ? -0.450 -33.831 26.429 1.00 36.62 516 ASP A O 1
ATOM 4023 N N . ASP A 1 517 ? -2.705 -33.690 26.451 1.00 37.09 517 ASP A N 1
ATOM 4024 C CA . ASP A 1 517 ? -2.827 -33.623 27.900 1.00 37.09 517 ASP A CA 1
ATOM 4025 C C . ASP A 1 517 ? -2.294 -34.965 28.384 1.00 37.09 517 ASP A C 1
ATOM 4027 O O . ASP A 1 517 ? -2.833 -36.020 28.029 1.00 37.09 517 ASP A O 1
ATOM 4031 N N . GLU A 1 518 ? -1.175 -34.923 29.110 1.00 34.88 518 GLU A N 1
ATOM 4032 C CA . GLU A 1 518 ? -0.679 -36.073 29.836 1.00 34.88 518 GLU A CA 1
ATOM 4033 C C . GLU A 1 518 ? -1.868 -36.621 30.611 1.00 34.88 518 GLU A C 1
ATOM 4035 O O . GLU A 1 518 ? -2.409 -35.978 31.509 1.00 34.88 518 GLU A O 1
ATOM 4040 N N . SER A 1 519 ? -2.314 -37.795 30.182 1.00 34.62 519 SER A N 1
ATOM 4041 C CA . SER A 1 519 ? -3.226 -38.639 30.913 1.00 34.62 519 SER A CA 1
ATOM 4042 C C . SER A 1 519 ? -2.666 -38.773 32.322 1.00 34.62 519 SER A C 1
ATOM 4044 O O . SER A 1 519 ? -1.747 -39.567 32.547 1.00 34.62 519 SER A O 1
ATOM 4046 N N . GLU A 1 520 ? -3.199 -37.986 33.255 1.00 33.81 520 GLU A N 1
ATOM 4047 C CA . GLU A 1 520 ? -3.183 -38.326 34.663 1.00 33.81 520 GLU A CA 1
ATOM 4048 C C . GLU A 1 520 ? -3.856 -39.692 34.733 1.00 33.81 520 GLU A C 1
ATOM 4050 O O . GLU A 1 520 ? -5.073 -39.837 34.639 1.00 33.81 520 GLU A O 1
ATOM 4055 N N . SER A 1 521 ? -3.022 -40.727 34.765 1.00 34.91 521 SER A N 1
ATOM 4056 C CA . SER A 1 521 ? -3.438 -42.066 35.107 1.00 34.91 521 SER A CA 1
ATOM 4057 C C . SER A 1 521 ? -4.052 -41.971 36.496 1.00 34.91 521 SER A C 1
ATOM 4059 O O . SER A 1 521 ? -3.318 -41.874 37.483 1.00 34.91 521 SER A O 1
ATOM 4061 N N . GLU A 1 522 ? -5.383 -41.963 36.557 1.00 33.78 522 GLU A N 1
ATOM 4062 C CA . GLU A 1 522 ? -6.136 -42.325 37.747 1.00 33.78 522 GLU A CA 1
ATOM 4063 C C . GLU A 1 522 ? -5.621 -43.702 38.174 1.00 33.78 522 GLU A C 1
ATOM 4065 O O . GLU A 1 522 ? -5.958 -44.737 37.601 1.00 33.78 522 GLU A O 1
ATOM 4070 N N . GLN A 1 523 ? -4.685 -43.701 39.122 1.00 34.34 523 GLN A N 1
ATOM 4071 C CA . GLN A 1 523 ? -4.329 -44.896 39.855 1.00 34.34 523 GLN A CA 1
ATOM 4072 C C . GLN A 1 523 ? -5.524 -45.241 40.729 1.00 34.34 523 GLN A C 1
ATOM 4074 O O . GLN A 1 523 ? -5.872 -44.502 41.651 1.00 34.34 523 GLN A O 1
ATOM 4079 N N . ASP A 1 524 ? -6.121 -46.378 40.391 1.00 34.19 524 ASP A N 1
ATOM 4080 C CA . ASP A 1 524 ? -7.093 -47.122 41.169 1.00 34.19 524 ASP A CA 1
ATOM 4081 C C . ASP A 1 524 ? -6.791 -47.057 42.673 1.00 34.19 524 ASP A C 1
ATOM 4083 O O . ASP A 1 524 ? -5.861 -47.686 43.187 1.00 34.19 524 ASP A O 1
ATOM 4087 N N . HIS A 1 525 ? -7.642 -46.340 43.400 1.00 35.81 525 HIS A N 1
ATOM 4088 C CA . HIS A 1 525 ? -7.884 -46.616 44.805 1.00 35.81 525 HIS A CA 1
ATOM 4089 C C . HIS A 1 525 ? -9.342 -47.032 44.964 1.00 35.81 525 HIS A C 1
ATOM 4091 O O . HIS A 1 525 ? -10.234 -46.222 45.201 1.00 35.81 525 HIS A O 1
ATOM 4097 N N . GLU A 1 526 ? -9.549 -48.343 44.823 1.00 34.91 526 GLU A N 1
ATOM 4098 C CA . GLU A 1 526 ? -10.669 -49.069 45.411 1.00 34.91 526 GLU A CA 1
ATOM 4099 C C . GLU A 1 526 ? -10.843 -48.644 46.877 1.00 34.91 526 GLU A C 1
ATOM 4101 O O . GLU A 1 526 ? -9.952 -48.861 47.699 1.00 34.91 526 GLU A O 1
ATOM 4106 N N . TYR A 1 527 ? -12.004 -48.084 47.220 1.00 35.09 527 TYR A N 1
ATOM 4107 C CA . TYR A 1 527 ? -12.551 -48.200 48.568 1.00 35.09 527 TYR A CA 1
ATOM 4108 C C . TYR A 1 527 ? -14.072 -48.354 48.511 1.00 35.09 527 TYR A C 1
ATOM 4110 O O . TYR A 1 527 ? -14.795 -47.557 47.915 1.00 35.09 527 TYR A O 1
ATOM 4118 N N . GLU A 1 528 ? -14.518 -49.448 49.119 1.00 32.56 528 GLU A N 1
ATOM 4119 C CA . GLU A 1 528 ? -15.876 -49.970 49.176 1.00 32.56 528 GLU A CA 1
ATOM 4120 C C . GLU A 1 528 ? -16.889 -49.038 49.863 1.00 32.56 528 GLU A C 1
ATOM 4122 O O . GLU A 1 528 ? -16.637 -48.501 50.939 1.00 32.56 528 GLU A O 1
ATOM 4127 N N . GLY A 1 529 ? -18.104 -49.017 49.304 1.00 30.34 529 GLY A N 1
ATOM 4128 C CA . GLY A 1 529 ? -19.345 -49.204 50.063 1.00 30.34 529 GLY A CA 1
ATOM 4129 C C . GLY A 1 529 ? -19.971 -47.990 50.760 1.00 30.34 529 GLY A C 1
ATOM 4130 O O . GLY A 1 529 ? -19.582 -47.607 51.855 1.00 30.34 529 GLY A O 1
ATOM 4131 N N . SER A 1 530 ? -21.108 -47.516 50.246 1.00 30.47 530 SER A N 1
ATOM 4132 C CA . SER A 1 530 ? -22.400 -47.730 50.926 1.00 30.47 530 SER A CA 1
ATOM 4133 C C . SER A 1 530 ? -23.577 -47.185 50.108 1.00 30.47 530 SER A C 1
ATOM 4135 O O . SER A 1 530 ? -23.538 -46.099 49.541 1.00 30.47 530 SER A O 1
ATOM 4137 N N . TYR A 1 531 ? -24.614 -48.016 50.056 1.00 36.75 531 TYR A N 1
ATOM 4138 C CA . TYR A 1 531 ? -25.961 -47.779 49.548 1.00 36.75 531 TYR A CA 1
ATOM 4139 C C . TYR A 1 531 ? -26.604 -46.519 50.124 1.00 36.75 531 TYR A C 1
ATOM 4141 O O . TYR A 1 531 ? -26.615 -46.420 51.347 1.00 36.75 531 TYR A O 1
ATOM 4149 N N . ILE A 1 532 ? -27.271 -45.708 49.290 1.00 38.41 532 ILE A N 1
ATOM 4150 C CA . ILE A 1 532 ? -28.603 -45.133 49.575 1.00 38.41 532 ILE A CA 1
ATOM 4151 C C . ILE A 1 532 ? -29.373 -44.966 48.247 1.00 38.41 532 ILE A C 1
ATOM 4153 O O . ILE A 1 532 ? -28.962 -44.204 47.374 1.00 38.41 532 ILE A O 1
ATOM 4157 N N . ASP A 1 533 ? -30.486 -45.697 48.140 1.00 34.91 533 ASP A N 1
ATOM 4158 C CA . ASP A 1 533 ? -31.601 -45.510 47.202 1.00 34.91 533 ASP A CA 1
ATOM 4159 C C . ASP A 1 533 ? -32.204 -44.105 47.304 1.00 34.91 533 ASP A C 1
ATOM 4161 O O . ASP A 1 533 ? -32.389 -43.616 48.413 1.00 34.91 533 ASP A O 1
ATOM 4165 N N . HIS A 1 534 ? -32.648 -43.524 46.185 1.00 39.00 534 HIS A N 1
ATOM 4166 C CA . HIS A 1 534 ? -33.974 -42.899 46.132 1.00 39.00 534 HIS A CA 1
ATOM 4167 C C . HIS A 1 534 ? -34.484 -42.775 44.690 1.00 39.00 534 HIS A C 1
ATOM 4169 O O . HIS A 1 534 ? -33.842 -42.195 43.816 1.00 39.00 534 HIS A O 1
ATOM 4175 N N . GLU A 1 535 ? -35.662 -43.363 44.508 1.00 35.75 535 GLU A N 1
ATOM 4176 C CA . GLU A 1 535 ? -36.495 -43.438 43.316 1.00 35.75 535 GLU A CA 1
ATOM 4177 C C . GLU A 1 535 ? -37.146 -42.096 42.922 1.00 35.75 535 GLU A C 1
ATOM 4179 O O . GLU A 1 535 ? -37.370 -41.215 43.753 1.00 35.75 535 GLU A O 1
ATOM 4184 N N . ASP A 1 536 ? -37.498 -42.040 41.635 1.00 34.75 536 ASP A N 1
ATOM 4185 C CA . ASP A 1 536 ? -38.721 -41.493 41.038 1.00 34.75 536 ASP A CA 1
ATOM 4186 C C . ASP A 1 536 ? -39.147 -40.042 41.308 1.00 34.75 536 ASP A C 1
ATOM 4188 O O . ASP A 1 536 ? -39.694 -39.700 42.351 1.00 34.75 536 ASP A O 1
ATOM 4192 N N . TYR A 1 537 ? -39.119 -39.238 40.236 1.00 37.91 537 TYR A N 1
ATOM 4193 C CA . TYR A 1 537 ? -40.259 -38.380 39.903 1.00 37.91 537 TYR A CA 1
ATOM 4194 C C . TYR A 1 537 ? -40.489 -38.318 38.387 1.00 37.91 537 TYR A C 1
ATOM 4196 O O . TYR A 1 537 ? -39.767 -37.682 37.622 1.00 37.91 537 TYR A O 1
ATOM 4204 N N . ASP A 1 538 ? -41.553 -39.009 38.006 1.00 34.84 538 ASP A N 1
ATOM 4205 C CA . ASP A 1 538 ? -42.324 -38.916 36.776 1.00 34.84 538 ASP A CA 1
ATOM 4206 C C . ASP A 1 538 ? -42.936 -37.507 36.617 1.00 34.84 538 ASP A C 1
ATOM 4208 O O . ASP A 1 538 ? -43.364 -36.911 37.611 1.00 34.84 538 ASP A O 1
ATOM 4212 N N . SER A 1 539 ? -43.001 -36.970 35.390 1.00 34.81 539 SER A N 1
ATOM 4213 C CA . SER A 1 539 ? -44.239 -36.425 34.795 1.00 34.81 539 SER A CA 1
ATOM 4214 C C . SER A 1 539 ? -44.044 -35.446 33.617 1.00 34.81 539 SER A C 1
ATOM 4216 O O . SER A 1 539 ? -43.427 -34.390 33.733 1.00 34.81 539 SER A O 1
ATOM 4218 N N . ARG A 1 540 ? -44.795 -35.768 32.550 1.00 33.50 540 ARG A N 1
ATOM 4219 C CA . ARG A 1 540 ? -45.567 -34.887 31.641 1.00 33.50 540 ARG A CA 1
ATOM 4220 C C . ARG A 1 540 ? -44.921 -34.320 30.368 1.00 33.50 540 ARG A C 1
ATOM 4222 O O . ARG A 1 540 ? -44.302 -33.263 30.347 1.00 33.50 540 ARG A O 1
ATOM 4229 N N . ASP A 1 541 ? -45.298 -35.001 29.286 1.00 39.66 541 ASP A N 1
ATOM 4230 C CA . ASP A 1 541 ? -45.793 -34.473 28.002 1.00 39.66 541 ASP A CA 1
ATOM 4231 C C . ASP A 1 541 ? -46.544 -33.123 28.111 1.00 39.66 541 ASP A C 1
ATOM 4233 O O . ASP A 1 541 ? -47.250 -32.883 29.102 1.00 39.66 541 ASP A O 1
ATOM 4237 N N . PRO A 1 542 ? -46.503 -32.279 27.060 1.00 39.84 542 PRO A N 1
ATOM 4238 C CA . PRO A 1 542 ? -47.672 -32.297 26.183 1.00 39.84 542 PRO A CA 1
ATOM 4239 C C . PRO A 1 542 ? -47.410 -32.101 24.681 1.00 39.84 542 PRO A C 1
ATOM 4241 O O . PRO A 1 542 ? -46.608 -31.292 24.214 1.00 39.84 542 PRO A O 1
ATOM 4244 N N . GLU A 1 543 ? -48.269 -32.804 23.961 1.00 34.25 543 GLU A N 1
ATOM 4245 C CA . GLU A 1 543 ? -48.707 -32.669 22.583 1.00 34.25 543 GLU A CA 1
ATOM 4246 C C . GLU A 1 543 ? -49.168 -31.264 22.114 1.00 34.25 543 GLU A C 1
ATOM 4248 O O . GLU A 1 543 ? -49.802 -30.509 22.848 1.00 34.25 543 GLU A O 1
ATOM 4253 N N . GLN A 1 544 ? -48.992 -31.072 20.794 1.00 33.16 544 GLN A N 1
ATOM 4254 C CA . GLN A 1 544 ? -49.872 -30.402 19.813 1.00 33.16 544 GLN A CA 1
ATOM 4255 C C . GLN A 1 544 ? -49.963 -28.860 19.769 1.00 33.16 544 GLN A C 1
ATOM 4257 O O . GLN A 1 544 ? -50.388 -28.216 20.714 1.00 33.16 544 GLN A O 1
ATOM 4262 N N . PHE A 1 545 ? -49.699 -28.278 18.583 1.00 30.84 545 PHE A N 1
ATOM 4263 C CA . PHE A 1 545 ? -50.734 -27.634 17.745 1.00 30.84 545 PHE A CA 1
ATOM 4264 C C . PHE A 1 545 ? -50.209 -27.303 16.325 1.00 30.84 545 PHE A C 1
ATOM 4266 O O . PHE A 1 545 ? -49.159 -26.690 16.147 1.00 30.84 545 PHE A O 1
ATOM 4273 N N . PHE A 1 546 ? -50.964 -27.740 15.314 1.00 33.81 546 PHE A N 1
ATOM 4274 C CA . PHE A 1 546 ? -50.857 -27.404 13.886 1.00 33.81 546 PHE A CA 1
ATOM 4275 C C . PHE A 1 546 ? -51.679 -26.137 13.593 1.00 33.81 546 PHE A C 1
ATOM 4277 O O . PHE A 1 546 ? -52.806 -26.076 14.065 1.00 33.81 546 PHE A O 1
ATOM 4284 N N . GLU A 1 547 ? -51.204 -25.233 12.725 1.00 31.78 547 GLU A N 1
ATOM 4285 C CA . GLU A 1 547 ? -52.029 -24.413 11.800 1.00 31.78 547 GLU A CA 1
ATOM 4286 C C . GLU A 1 547 ? -51.096 -23.637 10.840 1.00 31.78 547 GLU A C 1
ATOM 4288 O O . GLU A 1 547 ? -50.247 -22.868 11.272 1.00 31.78 547 GLU A O 1
ATOM 4293 N N . ARG A 1 548 ? -50.925 -24.065 9.580 1.00 29.58 548 ARG A N 1
ATOM 4294 C CA . ARG A 1 548 ? -51.666 -23.706 8.346 1.00 29.58 548 ARG A CA 1
ATOM 4295 C C . ARG A 1 548 ? -51.661 -22.205 7.975 1.00 29.58 548 ARG A C 1
ATOM 4297 O O . ARG A 1 548 ? -52.238 -21.377 8.660 1.00 29.58 548 ARG A O 1
ATOM 4304 N N . TYR A 1 549 ? -51.034 -21.938 6.821 1.00 38.03 549 TYR A N 1
ATOM 4305 C CA . TYR A 1 549 ? -50.963 -20.700 6.023 1.00 38.03 549 TYR A CA 1
ATOM 4306 C C . TYR A 1 549 ? -52.321 -20.008 5.767 1.00 38.03 549 TYR A C 1
ATOM 4308 O O . TYR A 1 549 ? -53.364 -20.663 5.822 1.00 38.03 549 TYR A O 1
ATOM 4316 N N . PRO A 1 550 ? -52.295 -18.740 5.308 1.00 36.88 550 PRO A N 1
ATOM 4317 C CA . PRO A 1 550 ? -52.499 -18.554 3.868 1.00 36.88 550 PRO A CA 1
ATOM 4318 C C . PRO A 1 550 ? -51.551 -17.550 3.194 1.00 36.88 550 PRO A C 1
ATOM 4320 O O . PRO A 1 550 ? -51.120 -16.547 3.754 1.00 36.88 550 PRO A O 1
ATOM 4323 N N . SER A 1 551 ? -51.267 -17.886 1.941 1.00 35.41 551 SER A N 1
ATOM 4324 C CA . SER A 1 551 ? -50.783 -17.040 0.860 1.00 35.41 551 SER A CA 1
ATOM 4325 C C . SER A 1 551 ? -51.832 -16.007 0.445 1.00 35.41 551 SER A C 1
ATOM 4327 O O . SER A 1 551 ? -52.971 -16.395 0.185 1.00 35.41 551 SER A O 1
ATOM 4329 N N . GLU A 1 552 ? -51.416 -14.762 0.232 1.00 32.34 552 GLU A N 1
ATOM 4330 C CA . GLU A 1 552 ? -52.109 -13.831 -0.660 1.00 32.34 552 GLU A CA 1
ATOM 4331 C C . GLU A 1 552 ? -51.101 -13.239 -1.647 1.00 32.34 552 GLU A C 1
ATOM 4333 O O . GLU A 1 552 ? -50.117 -12.594 -1.287 1.00 32.34 552 GLU A O 1
ATOM 4338 N N . SER A 1 553 ? -51.344 -13.575 -2.908 1.00 35.88 553 SER A N 1
ATOM 4339 C CA . SER A 1 553 ? -50.953 -12.853 -4.108 1.00 35.88 553 SER A CA 1
ATOM 4340 C C . SER A 1 553 ? -51.790 -11.583 -4.230 1.00 35.88 553 SER A C 1
ATOM 4342 O O . SER A 1 553 ? -53.007 -11.674 -4.072 1.00 35.88 553 SER A O 1
ATOM 4344 N N . ASP A 1 554 ? -51.188 -10.466 -4.629 1.00 36.22 554 ASP A N 1
ATOM 4345 C CA . ASP A 1 554 ? -51.891 -9.553 -5.528 1.00 36.22 554 ASP A CA 1
ATOM 4346 C C . ASP A 1 554 ? -50.915 -8.804 -6.433 1.00 36.22 554 ASP A C 1
ATOM 4348 O O . ASP A 1 554 ? -49.830 -8.375 -6.025 1.00 36.22 554 ASP A O 1
ATOM 4352 N N . ASP A 1 555 ? -51.333 -8.737 -7.686 1.00 35.31 555 ASP A N 1
ATOM 4353 C CA . ASP A 1 555 ? -50.632 -8.228 -8.844 1.00 35.31 555 ASP A CA 1
ATOM 4354 C C . ASP A 1 555 ? -50.723 -6.698 -8.901 1.00 35.31 555 ASP A C 1
ATOM 4356 O O . ASP A 1 555 ? -51.728 -6.083 -8.550 1.00 35.31 555 ASP A O 1
ATOM 4360 N N . GLY A 1 556 ? -49.662 -6.066 -9.395 1.00 30.36 556 GLY A N 1
ATOM 4361 C CA . GLY A 1 556 ? -49.604 -4.622 -9.588 1.00 30.36 556 GLY A CA 1
ATOM 4362 C C . GLY A 1 556 ? -48.723 -4.271 -10.772 1.00 30.36 556 GLY A C 1
ATOM 4363 O O . GLY A 1 556 ? -47.580 -3.849 -10.604 1.00 30.36 556 GLY A O 1
ATOM 4364 N N . GLU A 1 557 ? -49.258 -4.477 -11.973 1.00 33.75 557 GLU A N 1
ATOM 4365 C CA . GLU A 1 557 ? -48.716 -3.953 -13.222 1.00 33.75 557 GLU A CA 1
ATOM 4366 C C . GLU A 1 557 ? -48.640 -2.419 -13.164 1.00 33.75 557 GLU A C 1
ATOM 4368 O O . GLU A 1 557 ? -49.653 -1.743 -12.996 1.00 33.75 557 GLU A O 1
ATOM 4373 N N . HIS A 1 558 ? -47.450 -1.852 -13.374 1.00 33.16 558 HIS A N 1
ATOM 4374 C CA . HIS A 1 558 ? -47.339 -0.483 -13.866 1.00 33.16 558 HIS A CA 1
ATOM 4375 C C . HIS A 1 558 ? -46.250 -0.358 -14.932 1.00 33.16 558 HIS A C 1
ATOM 4377 O O . HIS A 1 558 ? -45.068 -0.636 -14.726 1.00 33.16 558 HIS A O 1
ATOM 4383 N N . GLU A 1 559 ? -46.727 0.066 -16.096 1.00 30.17 559 GLU A N 1
ATOM 4384 C CA . GLU A 1 559 ? -46.023 0.421 -17.317 1.00 30.17 559 GLU A CA 1
ATOM 4385 C C . GLU A 1 559 ? -44.856 1.393 -17.077 1.00 30.17 559 GLU A C 1
ATOM 4387 O O . GLU A 1 559 ? -44.999 2.420 -16.415 1.00 30.17 559 GLU A O 1
ATOM 4392 N N . SER A 1 560 ? -43.715 1.143 -17.723 1.00 30.23 560 SER A N 1
ATOM 4393 C CA . SER A 1 560 ? -42.729 2.192 -17.997 1.00 30.23 560 SER A CA 1
ATOM 4394 C C . SER A 1 560 ? -42.258 2.123 -19.450 1.00 30.23 560 SER A C 1
ATOM 4396 O O . SER A 1 560 ? -41.341 1.403 -19.835 1.00 30.23 560 SER A O 1
ATOM 4398 N N . ASN A 1 561 ? -42.920 2.934 -20.274 1.00 25.23 561 ASN A N 1
ATOM 4399 C CA . ASN A 1 561 ? -42.360 3.470 -21.505 1.00 25.23 561 ASN A CA 1
ATOM 4400 C C . ASN A 1 561 ? -41.221 4.434 -21.136 1.00 25.23 561 ASN A C 1
ATOM 4402 O O . ASN A 1 561 ? -41.493 5.554 -20.716 1.00 25.23 561 ASN A O 1
ATOM 4406 N N . TYR A 1 562 ? -39.963 4.045 -21.350 1.00 28.36 562 TYR A N 1
ATOM 4407 C CA . TYR A 1 562 ? -38.891 5.011 -21.598 1.00 28.36 562 TYR A CA 1
ATOM 4408 C C . TYR A 1 562 ? -38.024 4.575 -22.779 1.00 28.36 562 TYR A C 1
ATOM 4410 O O . TYR A 1 562 ? -37.239 3.631 -22.746 1.00 28.36 562 TYR A O 1
ATOM 4418 N N . SER A 1 563 ? -38.255 5.321 -23.850 1.00 26.98 563 SER A N 1
ATOM 4419 C CA . SER A 1 563 ? -37.483 5.540 -25.058 1.00 26.98 563 SER A CA 1
ATOM 4420 C C . SER A 1 563 ? -35.990 5.208 -25.012 1.00 26.98 563 SER A C 1
ATOM 4422 O O . SER A 1 563 ? -35.211 5.710 -24.205 1.00 26.98 563 SER A O 1
ATOM 4424 N N . ARG A 1 564 ? -35.604 4.459 -26.048 1.00 27.39 564 ARG A N 1
ATOM 4425 C CA . ARG A 1 564 ? -34.304 4.482 -26.726 1.00 27.39 564 ARG A CA 1
ATOM 4426 C C . ARG A 1 564 ? -33.688 5.886 -26.776 1.00 27.39 564 ARG A C 1
ATOM 4428 O O . ARG A 1 564 ? -34.364 6.824 -27.189 1.00 27.39 564 ARG A O 1
ATOM 4435 N N . GLY A 1 565 ? -32.372 5.966 -26.567 1.00 25.44 565 GLY A N 1
ATOM 4436 C CA . GLY A 1 565 ? -31.565 6.990 -27.234 1.00 25.44 565 GLY A CA 1
ATOM 4437 C C . GLY A 1 565 ? -30.335 7.495 -26.493 1.00 25.44 565 GLY A C 1
ATOM 4438 O O . GLY A 1 565 ? -30.289 8.680 -26.225 1.00 25.44 565 GLY A O 1
ATOM 4439 N N . TRP A 1 566 ? -29.323 6.660 -26.233 1.00 26.08 566 TRP A N 1
ATOM 4440 C CA . TRP A 1 566 ? -27.953 7.144 -25.990 1.00 26.08 566 TRP A CA 1
ATOM 4441 C C . TRP A 1 566 ? -26.956 6.192 -26.649 1.00 26.08 566 TRP A C 1
ATOM 4443 O O . TRP A 1 566 ? -26.466 5.232 -26.062 1.00 26.08 566 TRP A O 1
ATOM 4453 N N . GLY A 1 567 ? -26.712 6.445 -27.929 1.00 25.06 567 GLY A N 1
ATOM 4454 C CA . GLY A 1 567 ? -25.627 5.860 -28.693 1.00 25.06 567 GLY A CA 1
ATOM 4455 C C . GLY A 1 567 ? -25.038 6.954 -29.569 1.00 25.06 567 GLY A C 1
ATOM 4456 O O . GLY A 1 567 ? -25.771 7.526 -30.369 1.00 25.06 567 GLY A O 1
ATOM 4457 N N . ARG A 1 568 ? -23.718 7.143 -29.439 1.00 27.41 568 ARG A N 1
ATOM 4458 C CA . ARG A 1 568 ? -22.841 8.100 -30.144 1.00 27.41 568 ARG A CA 1
ATOM 4459 C C . ARG A 1 568 ? -22.857 9.513 -29.562 1.00 27.41 568 ARG A C 1
ATOM 4461 O O . ARG A 1 568 ? -23.859 10.200 -29.648 1.00 27.41 568 ARG A O 1
ATOM 4468 N N . ASP A 1 569 ? -21.740 9.870 -28.922 1.00 28.36 569 ASP A N 1
ATOM 4469 C CA . ASP A 1 569 ? -20.983 11.117 -29.145 1.00 28.36 569 ASP A CA 1
ATOM 4470 C C . ASP A 1 569 ? -19.939 11.296 -28.032 1.00 28.36 569 ASP A C 1
ATOM 4472 O O . ASP A 1 569 ? -20.137 12.046 -27.088 1.00 28.36 569 ASP A O 1
ATOM 4476 N N . TRP A 1 570 ? -18.822 10.561 -28.125 1.00 26.52 570 TRP A N 1
ATOM 4477 C CA . TRP A 1 570 ? -17.599 10.793 -27.326 1.00 26.52 570 TRP A CA 1
ATOM 4478 C C . TRP A 1 570 ? -16.327 10.502 -28.150 1.00 26.52 570 TRP A C 1
ATOM 4480 O O . TRP A 1 570 ? -15.349 9.941 -27.665 1.00 26.52 570 TRP A O 1
ATOM 4490 N N . LEU A 1 571 ? -16.348 10.868 -29.435 1.00 28.86 571 LEU A N 1
ATOM 4491 C CA . LEU A 1 571 ? -15.200 10.790 -30.347 1.00 28.86 571 LEU A CA 1
ATOM 4492 C C . LEU A 1 571 ? -15.117 12.065 -31.200 1.00 28.86 571 LEU A C 1
ATOM 4494 O O . LEU A 1 571 ? -15.236 12.030 -32.418 1.00 28.86 571 LEU A O 1
ATOM 4498 N N . ALA A 1 572 ? -14.931 13.204 -30.541 1.00 28.75 572 ALA A N 1
ATOM 4499 C CA . ALA A 1 572 ? -14.393 14.419 -31.144 1.00 28.75 572 ALA A CA 1
ATOM 4500 C C . ALA A 1 572 ? -13.910 15.328 -30.007 1.00 28.75 572 ALA A C 1
ATOM 4502 O O . ALA A 1 572 ? -14.722 15.738 -29.188 1.00 28.75 572 ALA A O 1
ATOM 4503 N N . HIS A 1 573 ? -12.598 15.579 -29.972 1.00 30.42 573 HIS A N 1
ATOM 4504 C CA . HIS A 1 573 ? -11.822 16.463 -29.077 1.00 30.42 573 HIS A CA 1
ATOM 4505 C C . HIS A 1 573 ? -10.769 15.738 -28.231 1.00 30.42 573 HIS A C 1
ATOM 4507 O O . HIS A 1 573 ? -10.798 15.717 -27.007 1.00 30.42 573 HIS A O 1
ATOM 4513 N N . ALA A 1 574 ? -9.792 15.177 -28.940 1.00 26.72 574 ALA A N 1
ATOM 4514 C CA . ALA A 1 574 ? -8.437 14.960 -28.444 1.00 26.72 574 ALA A CA 1
ATOM 4515 C C . ALA A 1 574 ? -7.477 15.155 -29.629 1.00 26.72 574 ALA A C 1
ATOM 4517 O O . ALA A 1 574 ? -6.904 14.213 -30.169 1.00 26.72 574 ALA A O 1
ATOM 4518 N N . GLY A 1 575 ? -7.411 16.397 -30.097 1.00 24.36 575 GLY A N 1
ATOM 4519 C CA . GLY A 1 575 ? -6.400 16.904 -31.011 1.00 24.36 575 GLY A CA 1
ATOM 4520 C C . GLY A 1 575 ? -6.058 18.301 -30.516 1.00 24.36 575 GLY A C 1
ATOM 4521 O O . GLY A 1 575 ? -6.980 19.090 -30.332 1.00 24.36 575 GLY A O 1
ATOM 4522 N N . GLU A 1 576 ? -4.768 18.535 -30.277 1.00 29.56 576 GLU A N 1
ATOM 4523 C CA . GLU A 1 576 ? -4.165 19.757 -29.719 1.00 29.56 576 GLU A CA 1
ATOM 4524 C C . GLU A 1 576 ? -4.321 19.905 -28.197 1.00 29.56 576 GLU A C 1
ATOM 4526 O O . GLU A 1 576 ? -5.317 20.432 -27.719 1.00 29.56 576 GLU A O 1
ATOM 4531 N N . TYR A 1 577 ? -3.348 19.372 -27.443 1.00 34.66 577 TYR A N 1
ATOM 4532 C CA . TYR A 1 577 ? -2.489 20.099 -26.487 1.00 34.66 577 TYR A CA 1
ATOM 4533 C C . TYR A 1 577 ? -1.338 19.206 -26.012 1.00 34.66 577 TYR A C 1
ATOM 4535 O O . TYR A 1 577 ? -1.605 18.039 -25.641 1.00 34.66 577 TYR A O 1
#

Sequence (577 aa):
MVLAYLDAWAKLIDEILSLSTSNASDSEVAQKLLGFSPNGSKGKKKTVKYTVFECSILHQPVQGMLDDDDEDGISAAYINQFLREELPKRLIRLVEVLNTNALRSPWVQPRRFSTSPLSSALYRSNPAGVLTSNDYLGSKLQVLCKIIEVLDMTKTSLGRGFSDLTVSGQSWLYQAFALLFSATGEVQSLSVISTLPTRALTSKCLSDWLRRDQNVLRRSKAATSSVSHGLVHMLLRSGIYHELLRPHSEPLAAISTCQDSLFEAEVIYPLQQLLFSVDSSRFSGATKLLDHIISQVNQTDANAIVHLVELLSRDTAIHAKGHADFEGLLAPFSWLMALAHRYHDIYSPGSNAHLPELLLLIKELSLKLRFGSSGLCQVGGKWALPAQIDLLNLRLCWSIAIIVGTLETEDPNMGLALQTLQDLTDDEIPPEYQRRNSTSTALYHEFSKSTGKVSTLRILCETFRHESLALVLRYAGQSHPAGSFPGVRKIICYDSSDIVHTLKRLVRGNPVEPPDDESESEQDHEYEGSYIDHEDYDSRDPEQFFERYPSESDDGEHESNYSRGWGRDWLAHAGEY

Secondary structure (DSSP, 8-state):
-HHHHHHHHHHHHHHHHHHHHS-GGG-HHHHHHHTEEE-----TT-PPEEEE-TTSTTHHHHHTT--TT----EEHHHHHHHHHHHHHHHHHHHHHHHHHHHHT-TTTSPPPP--S--SS-S--S-SSS---S-TTHHHHHHHHHHHHHHH-GGGSTTTTS---TTTGGGHHHHHHHHHHB-TT--B--THHHHT-TTHHHHHHHHHHHHHHHHHHHHH--S-HHHHHHHHHHHHHHHHHIIIIIGGG---GGGS---S-HHHIIIIIHHHHHHHH---TTHHHHHHHHHHHHHHTGGGSBHHHHHHHHHHHHHHHHHHTTSS---TT-EEEHHHHHHHHHHHTT---PPP-TTHHHHHHHHHHHHHHHHHSSTT--EETTEEPPHHHHHHHHHHHHHHHHHHHHHS-TT-TTHHHHHHHHHHHH--PPPTT-----S-TT-GGGGGGG--SHHHHHHHHHHH--SS-EEEEESSTT---GGGGSTTEEEEE-SSGGGHHHHHHHHHTT---PPP--------------------------------------------------------S-----

pLDDT: mean 74.03, std 19.37, range [24.36, 96.81]

Foldseek 3Di:
DLLVVLVVLLVVLVVLLVCLVDLLLVDPVSCVVQAKDWDPPPDPDDATFIDGDCPGPCNVVVVVVDDPPCPPHDGSVVVNVCSNVVSVVVSVVVLVVLLVVVLVDPLLAADDDDPPDPPDDPPPDFPQFFQADDPCLLRSLVSLLSNLVSQQCCPGPPNPPDDRPCLPPCLVLLSLLCSQQPLLRHRHDCVVLVPDPCLLVSLVSVVVSLVVNLVVLLADEPDLLSLQSLLSSLVSCLSCCLPRNVVPDDPLPVSDHRPYPCCCQLHNVLSSCLRPNPDLVSLVSLLSSLVVCLVVQLSHALSSSLNSLLSSLLVLLCLLVQWNFLAFQKDFLSSLLSSLSRCLPDTDRHDNVCVLSSLVSLLSSLLCLWFNDQQSHHHSNHGDAQLSSLSSLLSSLLSLLSSLQRHDQPRPCNVVSLVSLLSSLDNPRPPVGDDTRHDPPRLSNCSNQRPGNLSSLQSSQVSSDNGAIETEHLDPPDDGSNVPDPRYHYQHDVDSNCSNVSSVCSNVSHGDDDPPPPPPPPDDDDDDDDDDDDDDDDDDDDDDDDDDDDDDDDDDDDDDDDDDDDDDDDPDDDDDD